Protein AF-0000000084919356 (afdb_homodimer)

Organism: Cellulophaga lytica (strain ATCC 23178 / DSM 7489 / JCM 8516 / NBRC 14961 / NCIMB 1423 / VKM B-1433 / Cy l20) (NCBI:txid867900)

Nearest PDB structures (foldseek):
  3dv8-assembly1_A-2  TM=8.734E-01  e=4.479E-16  Agathobacter rectalis ATCC 33656
  2xko-assembly1_A  TM=7.888E-01  e=2.014E-15  Synechococcus elongatus PCC 7942 = FACHB-805
  2xhk-assembly1_A  TM=7.955E-01  e=7.187E-15  Synechococcus elongatus PCC 7942 = FACHB-805
  3la7-assembly1_B  TM=7.711E-01  e=1.281E-14  Nostoc sp. PCC 7120 = FACHB-418
  3la7-assembly1_A  TM=7.799E-01  e=1.372E-13  Nostoc sp. PCC 7120 = FACHB-418

Secondary structure (DSSP, 8-state):
-HHHHHHHHTTTS-HHHHHHHHHH-EEEEE-TT-EEE-TTPBP-EEEEEEESEEEEEEE-TTS-EEEEEEEETT-B-GGGGGGGGS--B-SSEEEESS-EEEEEEEHHHHHHHHHH-HHHHHHHHHHHHHHHHHHHHHHHHHHHS-HHHHHHHHHHHHHHHHT-SEE---HHHHHHHTT--HHHHHHHHHHHHHTTSEEE-SS-EEES---/-HHHHHHHHTTTS-HHHHHHHHHH-EEEEE-TT-EEE-TTPBP-EEEEEEESEEEEEEE-TTS-EEEEEEEETT-B-GGGGGGGGS--B--SEEEESS-EEEEEEEHHHHHHHHHH-HHHHHHHHHHHHHHHHHHHHHHHHHHHS-HHHHHHHHHHHHHHHHT-SEE---HHHHHHHTT--HHHHHHHHHHHHHTTSEEE-SS-EEES---

Structure (mmCIF, N/CA/C/O backbone):
data_AF-0000000084919356-model_v1
#
loop_
_entity.id
_entity.type
_entity.pdbx_description
1 polymer 'Putative transcriptional regulator, Crp/Fnr family'
#
loop_
_atom_site.group_PDB
_atom_site.id
_atom_site.type_symbol
_atom_site.label_atom_id
_atom_site.label_alt_id
_atom_site.label_comp_id
_atom_site.label_asym_id
_atom_site.label_entity_id
_atom_site.label_seq_id
_atom_site.pdbx_PDB_ins_code
_atom_site.Cartn_x
_atom_site.Cartn_y
_atom_site.Cartn_z
_atom_site.occupancy
_atom_site.B_iso_or_equiv
_atom_site.auth_seq_id
_atom_site.auth_comp_id
_atom_site.auth_asym_id
_atom_site.auth_atom_id
_atom_site.pdbx_PDB_model_num
ATOM 1 N N . MET A 1 1 ? -16.25 20.859 19.578 1 82.06 1 MET A N 1
ATOM 2 C CA . MET A 1 1 ? -16.25 19.609 18.828 1 82.06 1 MET A CA 1
ATOM 3 C C . MET A 1 1 ? -17.344 19.625 17.766 1 82.06 1 MET A C 1
ATOM 5 O O . MET A 1 1 ? -17.078 19.312 16.594 1 82.06 1 MET A O 1
ATOM 9 N N . ILE A 1 2 ? -18.516 20.188 18.094 1 84.38 2 ILE A N 1
ATOM 10 C CA . ILE A 1 2 ? -19.656 20.109 17.188 1 84.38 2 ILE A CA 1
ATOM 11 C C . ILE A 1 2 ? -19.375 20.938 15.938 1 84.38 2 ILE A C 1
ATOM 13 O O . ILE A 1 2 ? -19.578 20.469 14.812 1 84.38 2 ILE A O 1
ATOM 17 N N . GLU A 1 3 ? -18.922 22.094 16.125 1 87.5 3 GLU A N 1
ATOM 18 C CA . GLU A 1 3 ? -18.641 22.969 14.992 1 87.5 3 GLU A CA 1
ATOM 19 C C . GLU A 1 3 ? -17.516 22.391 14.133 1 87.5 3 GLU A C 1
ATOM 21 O O . GLU A 1 3 ? -17.578 22.438 12.906 1 87.5 3 GLU A O 1
ATOM 26 N N . GLU A 1 4 ? -16.531 21.859 14.75 1 88.88 4 GLU A N 1
ATOM 27 C CA . GLU A 1 4 ? -15.406 21.25 14.055 1 88.88 4 GLU A CA 1
ATOM 28 C C . GLU A 1 4 ? -15.844 20.031 13.242 1 88.88 4 GLU A C 1
ATOM 30 O O . GLU A 1 4 ? -15.43 19.859 12.094 1 88.88 4 GLU A O 1
ATOM 35 N N . LEU A 1 5 ? -16.656 19.25 13.859 1 91.62 5 LEU A N 1
ATOM 36 C CA . LEU A 1 5 ? -17.172 18.062 13.188 1 91.62 5 LEU A CA 1
ATOM 37 C C . LEU A 1 5 ? -18.016 18.453 11.977 1 91.62 5 LEU A C 1
ATOM 39 O O . LEU A 1 5 ? -17.828 17.906 10.883 1 91.62 5 LEU A O 1
ATOM 43 N N . LYS A 1 6 ? -18.844 19.406 12.164 1 91 6 LYS A N 1
ATOM 44 C CA . LYS A 1 6 ? -19.734 19.844 11.086 1 91 6 LYS A CA 1
ATOM 45 C C . LYS A 1 6 ? -18.938 20.484 9.945 1 91 6 LYS A C 1
ATOM 47 O O . LYS A 1 6 ? -19.219 20.234 8.773 1 91 6 LYS A O 1
ATOM 52 N N . ASN A 1 7 ? -17.984 21.266 10.289 1 90 7 ASN A N 1
ATOM 53 C CA . ASN A 1 7 ? -17.188 21.953 9.289 1 90 7 ASN A CA 1
ATOM 54 C C . ASN A 1 7 ? -16.344 20.984 8.477 1 90 7 ASN A C 1
ATOM 56 O O . ASN A 1 7 ? -16.125 21.188 7.277 1 90 7 ASN A O 1
ATOM 60 N N . SER A 1 8 ? -15.906 19.969 9.094 1 90.94 8 SER A N 1
ATOM 61 C CA . SER A 1 8 ? -14.953 19.062 8.445 1 90.94 8 SER A CA 1
ATOM 62 C C . SER A 1 8 ? -15.648 17.859 7.828 1 90.94 8 SER A C 1
ATOM 64 O O . SER A 1 8 ? -15.195 17.328 6.816 1 90.94 8 SER A O 1
ATOM 66 N N . TYR A 1 9 ? -16.844 17.422 8.414 1 94.06 9 TYR A N 1
ATOM 67 C CA . TYR A 1 9 ? -17.438 16.156 7.988 1 94.06 9 TYR A CA 1
ATOM 68 C C . TYR A 1 9 ? -18.938 16.312 7.742 1 94.06 9 TYR A C 1
ATOM 70 O O . TYR A 1 9 ? -19.609 15.352 7.387 1 94.06 9 TYR A O 1
ATOM 78 N N . GLY A 1 10 ? -19.422 17.469 7.918 1 92.69 10 GLY A N 1
ATOM 79 C CA . GLY A 1 10 ? -20.844 17.719 7.824 1 92.69 10 GLY A CA 1
ATOM 80 C C . GLY A 1 10 ? -21.422 17.422 6.453 1 92.69 10 GLY A C 1
ATOM 81 O O . GLY A 1 10 ? -22.562 17 6.332 1 92.69 10 GLY A O 1
ATOM 82 N N . THR A 1 11 ? -20.656 17.594 5.395 1 92.31 11 THR A N 1
ATOM 83 C CA . THR A 1 11 ? -21.141 17.344 4.039 1 92.31 11 THR A CA 1
ATOM 84 C C . THR A 1 11 ? -20.938 15.883 3.658 1 92.31 11 THR A C 1
ATOM 86 O O . THR A 1 11 ? -21.484 15.422 2.654 1 92.31 11 THR A O 1
ATOM 89 N N . LEU A 1 12 ? -20.297 15.211 4.477 1 92.69 12 LEU A N 1
ATOM 90 C CA . LEU A 1 12 ? -19.938 13.836 4.148 1 92.69 12 LEU A CA 1
ATOM 91 C C . LEU A 1 12 ? -20.906 12.859 4.812 1 92.69 12 LEU A C 1
ATOM 93 O O . LEU A 1 12 ? -21.266 11.836 4.227 1 92.69 12 LEU A O 1
ATOM 97 N N . PHE A 1 13 ? -21.359 13.227 6.047 1 95.75 13 PHE A N 1
ATOM 98 C CA . PHE A 1 13 ? -22.094 12.258 6.848 1 95.75 13 PHE A CA 1
ATOM 99 C C . PHE A 1 13 ? -23.547 12.68 7.016 1 95.75 13 PHE A C 1
ATOM 101 O O . PHE A 1 13 ? -23.844 13.875 7.008 1 95.75 13 PHE A O 1
ATOM 108 N N . GLU A 1 14 ? -24.359 11.68 7.227 1 96.19 14 GLU A N 1
ATOM 109 C CA . GLU A 1 14 ? -25.75 11.93 7.598 1 96.19 14 GLU A CA 1
ATOM 110 C C . GLU A 1 14 ? -25.844 12.633 8.953 1 96.19 14 GLU A C 1
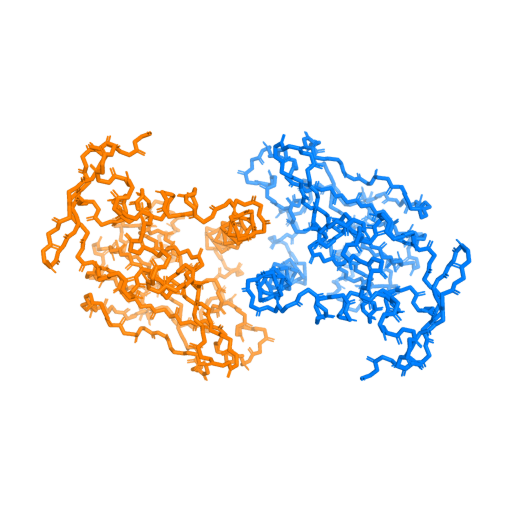ATOM 112 O O . GLU A 1 14 ? -25.031 12.391 9.836 1 96.19 14 GLU A O 1
ATOM 117 N N . ASP A 1 15 ? -27.016 13.359 9.078 1 95.81 15 ASP A N 1
ATOM 118 C CA . ASP A 1 15 ? -27.219 14.109 10.32 1 95.81 15 ASP A CA 1
ATOM 119 C C . ASP A 1 15 ? -27.25 13.172 11.523 1 95.81 15 ASP A C 1
ATOM 121 O O . ASP A 1 15 ? -26.688 13.484 12.578 1 95.81 15 ASP A O 1
ATOM 125 N N . GLN A 1 16 ? -27.844 12.109 11.336 1 97.38 16 GLN A N 1
ATOM 126 C CA . GLN A 1 16 ? -27.969 11.164 12.438 1 97.38 16 GLN A CA 1
ATOM 127 C C . GLN A 1 16 ? -26.594 10.617 12.828 1 97.38 16 GLN A C 1
ATOM 129 O O . GLN A 1 16 ? -26.328 10.414 14.016 1 97.38 16 GLN A O 1
ATOM 134 N N . LEU A 1 17 ? -25.766 10.359 11.852 1 97.19 17 LEU A N 1
ATOM 135 C CA . LEU A 1 17 ? -24.406 9.891 12.125 1 97.19 17 LEU A CA 1
ATOM 136 C C . LEU A 1 17 ? -23.609 10.953 12.867 1 97.19 17 LEU A C 1
ATOM 138 O O . LEU A 1 17 ? -22.906 10.648 13.844 1 97.19 17 LEU A O 1
ATOM 142 N N . LEU A 1 18 ? -23.75 12.203 12.398 1 96.75 18 LEU A N 1
ATOM 143 C CA . LEU A 1 18 ? -23.047 13.297 13.078 1 96.75 18 LEU A CA 1
ATOM 144 C C . LEU A 1 18 ? -23.453 13.367 14.547 1 96.75 18 LEU A C 1
ATOM 146 O O . LEU A 1 18 ? -22.609 13.57 15.414 1 96.75 18 LEU A O 1
ATOM 150 N N . GLN A 1 19 ? -24.703 13.188 14.805 1 96.44 19 GLN A N 1
ATOM 151 C CA . GLN A 1 19 ? -25.203 13.211 16.172 1 96.44 19 GLN A CA 1
ATOM 152 C C . GLN A 1 19 ? -24.625 12.055 16.984 1 96.44 19 GLN A C 1
ATOM 154 O O . GLN A 1 19 ? -24.25 12.234 18.141 1 96.44 19 GLN A O 1
ATOM 159 N N . GLU A 1 20 ? -24.547 10.891 16.422 1 96.88 20 GLU A N 1
ATOM 160 C CA . GLU A 1 20 ? -24 9.742 17.125 1 96.88 20 GLU A CA 1
ATOM 161 C C . GLU A 1 20 ? -22.516 9.945 17.438 1 96.88 20 GLU A C 1
ATOM 163 O O . GLU A 1 20 ? -22.031 9.578 18.516 1 96.88 20 GLU A O 1
ATOM 168 N N . ILE A 1 21 ? -21.828 10.492 16.438 1 96.31 21 ILE A N 1
ATOM 169 C CA . ILE A 1 21 ? -20.406 10.766 16.641 1 96.31 21 ILE A CA 1
ATOM 170 C C . ILE A 1 21 ? -20.234 11.719 17.828 1 96.31 21 ILE A C 1
ATOM 172 O O . ILE A 1 21 ? -19.406 11.484 18.703 1 96.31 21 ILE A O 1
ATOM 176 N N . LEU A 1 22 ? -21.031 12.719 17.891 1 95.19 22 LEU A N 1
ATOM 177 C CA . LEU A 1 22 ? -20.953 13.703 18.953 1 95.19 22 LEU A CA 1
ATOM 178 C C . LEU A 1 22 ? -21.203 13.047 20.312 1 95.19 22 LEU A C 1
ATOM 180 O O . LEU A 1 22 ? -20.641 13.469 21.328 1 95.19 22 LEU A O 1
ATOM 184 N N . GLU A 1 23 ? -21.969 12.062 20.312 1 96.12 23 GLU A N 1
ATOM 185 C CA . GLU A 1 23 ? -22.375 11.406 21.547 1 96.12 23 GLU A CA 1
ATOM 186 C C . GLU A 1 23 ? -21.25 10.508 22.078 1 96.12 23 GLU A C 1
ATOM 188 O O . GLU A 1 23 ? -21.125 10.336 23.297 1 96.12 23 GLU A O 1
ATOM 193 N N . VAL A 1 24 ? -20.438 9.945 21.234 1 95.94 24 VAL A N 1
ATOM 194 C CA . VAL A 1 24 ? -19.578 8.859 21.703 1 95.94 24 VAL A CA 1
ATOM 195 C C . VAL A 1 24 ? -18.109 9.242 21.531 1 95.94 24 VAL A C 1
ATOM 197 O O . VAL A 1 24 ? -17.234 8.641 22.141 1 95.94 24 VAL A O 1
ATOM 200 N N . ALA A 1 25 ? -17.844 10.148 20.594 1 95.25 25 ALA A N 1
ATOM 201 C CA . ALA A 1 25 ? -16.453 10.461 20.25 1 95.25 25 ALA A CA 1
ATOM 202 C C . ALA A 1 25 ? -15.859 11.438 21.266 1 95.25 25 ALA A C 1
ATOM 204 O O . ALA A 1 25 ? -16.594 12.078 22.016 1 95.25 25 ALA A O 1
ATOM 205 N N . THR A 1 26 ? -14.57 11.469 21.328 1 95.12 26 THR A N 1
ATOM 206 C CA . THR A 1 26 ? -13.844 12.438 22.141 1 95.12 26 THR A CA 1
ATOM 207 C C . THR A 1 26 ? -13 13.359 21.266 1 95.12 26 THR A C 1
ATOM 209 O O . THR A 1 26 ? -12.539 12.953 20.203 1 95.12 26 THR A O 1
ATOM 212 N N . TYR A 1 27 ? -12.875 14.57 21.719 1 95.5 27 TYR A N 1
ATOM 213 C CA . TYR A 1 27 ? -12.07 15.562 21.031 1 95.5 27 TYR A CA 1
ATOM 214 C C . TYR A 1 27 ? -10.656 15.609 21.578 1 95.5 27 TYR A C 1
ATOM 216 O O . TYR A 1 27 ? -10.461 15.531 22.797 1 95.5 27 TYR A O 1
ATOM 224 N N . LYS A 1 28 ? -9.648 15.656 20.688 1 95.81 28 LYS A N 1
ATOM 225 C CA . LYS A 1 28 ? -8.242 15.656 21.094 1 95.81 28 LYS A CA 1
ATOM 226 C C . LYS A 1 28 ? -7.445 16.703 20.328 1 95.81 28 LYS A C 1
ATOM 228 O O . LYS A 1 28 ? -7.586 16.812 19.094 1 95.81 28 LYS A O 1
ATOM 233 N N . GLU A 1 29 ? -6.691 17.531 21.016 1 97.5 29 GLU A N 1
ATOM 234 C CA . GLU A 1 29 ? -5.711 18.453 20.438 1 97.5 29 GLU A CA 1
ATOM 235 C C . GLU A 1 29 ? -4.289 18.031 20.781 1 97.5 29 GLU A C 1
ATOM 237 O O . GLU A 1 29 ? -3.98 17.781 21.953 1 97.5 29 GLU A O 1
ATOM 242 N N . VAL A 1 30 ? -3.488 17.906 19.781 1 97.75 30 VAL A N 1
ATOM 243 C CA . VAL A 1 30 ? -2.115 17.484 20.031 1 97.75 30 VAL A CA 1
ATOM 244 C C . VAL A 1 30 ? -1.143 18.453 19.375 1 97.75 30 VAL A C 1
ATOM 246 O O . VAL A 1 30 ? -1.412 18.969 18.281 1 97.75 30 VAL A O 1
ATOM 249 N N . PRO A 1 31 ? -0.017 18.734 20 1 98.25 31 PRO A N 1
ATOM 250 C CA . PRO A 1 31 ? 0.983 19.625 19.406 1 98.25 31 PRO A CA 1
ATOM 251 C C . PRO A 1 31 ? 1.863 18.922 18.375 1 98.25 31 PRO A C 1
ATOM 253 O O . PRO A 1 31 ? 1.942 17.688 18.359 1 98.25 31 PRO A O 1
ATOM 256 N N . GLU A 1 32 ? 2.486 19.734 17.547 1 97.25 32 GLU A N 1
ATOM 257 C CA . GLU A 1 32 ? 3.512 19.234 16.641 1 97.25 32 GLU A CA 1
ATOM 258 C C . GLU A 1 32 ? 4.508 18.344 17.375 1 97.25 32 GLU A C 1
ATOM 260 O O . GLU A 1 32 ? 4.941 18.656 18.484 1 97.25 32 GLU A O 1
ATOM 265 N N . GLY A 1 33 ? 4.754 17.188 16.75 1 96.69 33 GLY A N 1
ATOM 266 C CA . GLY A 1 33 ? 5.742 16.281 17.312 1 96.69 33 GLY A CA 1
ATOM 267 C C . GLY A 1 33 ? 5.141 15.227 18.234 1 96.69 33 GLY A C 1
ATOM 268 O O . GLY A 1 33 ? 5.812 14.266 18.609 1 96.69 33 GLY A O 1
ATOM 269 N N . PHE A 1 34 ? 3.924 15.406 18.609 1 97.56 34 PHE A N 1
ATOM 270 C CA . PHE A 1 34 ? 3.26 14.469 19.5 1 97.56 34 PHE A CA 1
ATOM 271 C C . PHE A 1 34 ? 3.107 13.109 18.844 1 97.56 34 PHE A C 1
ATOM 273 O O . PHE A 1 34 ? 2.65 13.016 17.703 1 97.56 34 PHE A O 1
ATOM 280 N N . LYS A 1 35 ? 3.449 12.031 19.562 1 96.56 35 LYS A N 1
ATOM 281 C CA . LYS A 1 35 ? 3.295 10.664 19.062 1 96.56 35 LYS A CA 1
ATOM 282 C C . LYS A 1 35 ? 1.892 10.133 19.344 1 96.56 35 LYS A C 1
ATOM 284 O O . LYS A 1 35 ? 1.559 9.805 20.484 1 96.56 35 LYS A O 1
ATOM 289 N N . LEU A 1 36 ? 1.103 10.078 18.328 1 94.25 36 LEU A N 1
ATOM 290 C CA . LEU A 1 36 ? -0.276 9.617 18.453 1 94.25 36 LEU A CA 1
ATOM 291 C C . LEU A 1 36 ? -0.332 8.102 18.609 1 94.25 36 LEU A C 1
ATOM 293 O O . LEU A 1 36 ? -1.15 7.582 19.375 1 94.25 36 LEU A O 1
ATOM 297 N N . ILE A 1 37 ? 0.419 7.445 17.844 1 92.12 37 ILE A N 1
ATOM 298 C CA . ILE A 1 37 ? 0.48 5.988 17.844 1 92.12 37 ILE A CA 1
ATOM 299 C C . ILE A 1 37 ? 1.933 5.531 17.734 1 92.12 37 ILE A C 1
ATOM 301 O O . ILE A 1 37 ? 2.699 6.062 16.938 1 92.12 37 ILE A O 1
ATOM 305 N N . GLU A 1 38 ? 2.285 4.621 18.609 1 91.69 38 GLU A N 1
ATOM 306 C CA . GLU A 1 38 ? 3.592 3.979 18.516 1 91.69 38 GLU A CA 1
ATOM 307 C C . GLU A 1 38 ? 3.465 2.551 17.984 1 91.69 38 GLU A C 1
ATOM 309 O O . GLU A 1 38 ? 2.416 1.921 18.125 1 91.69 38 GLU A O 1
ATOM 314 N N . ILE A 1 39 ? 4.496 2.15 17.344 1 88.88 39 ILE A N 1
ATOM 315 C CA . ILE A 1 39 ? 4.531 0.767 16.875 1 88.88 39 ILE A CA 1
ATOM 316 C C . ILE A 1 39 ? 4.355 -0.177 18.062 1 88.88 39 ILE A C 1
ATOM 318 O O . ILE A 1 39 ? 4.992 -0.002 19.109 1 88.88 39 ILE A O 1
ATOM 322 N N . GLY A 1 40 ? 3.455 -1.123 17.938 1 86.31 40 GLY A N 1
ATOM 323 C CA . GLY A 1 40 ? 3.186 -2.066 19 1 86.31 40 GLY A CA 1
ATOM 324 C C . GLY A 1 40 ? 1.982 -1.684 19.844 1 86.31 40 GLY A C 1
ATOM 325 O O . GLY A 1 40 ? 1.469 -2.5 20.609 1 86.31 40 GLY A O 1
ATOM 326 N N . ASP A 1 41 ? 1.51 -0.46 19.719 1 86.12 41 ASP A N 1
ATOM 327 C CA . ASP A 1 41 ? 0.343 -0.007 20.469 1 86.12 41 ASP A CA 1
ATOM 328 C C . ASP A 1 41 ? -0.926 -0.706 19.984 1 86.12 41 ASP A C 1
ATOM 330 O O . ASP A 1 41 ? -1.034 -1.062 18.812 1 86.12 41 ASP A O 1
ATOM 334 N N . TYR A 1 42 ? -1.784 -0.871 20.891 1 82.94 42 TYR A N 1
ATOM 335 C CA . TYR A 1 42 ? -3.145 -1.241 20.516 1 82.94 42 TYR A CA 1
ATOM 336 C C . TYR A 1 42 ? -3.98 -0.006 20.203 1 82.94 42 TYR A C 1
ATOM 338 O O . TYR A 1 42 ? -3.92 0.991 20.938 1 82.94 42 TYR A O 1
ATOM 346 N N . VAL A 1 43 ? -4.676 -0.063 19.109 1 80 43 VAL A N 1
ATOM 347 C CA . VAL A 1 43 ? -5.484 1.072 18.672 1 80 43 VAL A CA 1
ATOM 348 C C . VAL A 1 43 ? -6.93 0.881 19.141 1 80 43 VAL A C 1
ATOM 350 O O . VAL A 1 43 ? -7.559 -0.131 18.828 1 80 43 VAL A O 1
ATOM 353 N N . LYS A 1 44 ? -7.453 1.785 19.875 1 82 44 LYS A N 1
ATOM 354 C CA . LYS A 1 44 ? -8.789 1.647 20.438 1 82 44 LYS A CA 1
ATOM 355 C C . LYS A 1 44 ? -9.758 2.645 19.828 1 82 44 LYS A C 1
ATOM 357 O O . LYS A 1 44 ? -10.969 2.574 20.062 1 82 44 LYS A O 1
ATOM 362 N N . SER A 1 45 ? -9.219 3.568 19.109 1 87.75 45 SER A N 1
ATOM 363 C CA . SER A 1 45 ? -10.055 4.586 18.484 1 87.75 45 SER A CA 1
ATOM 364 C C . SER A 1 45 ? -9.555 4.945 17.094 1 87.75 45 SER A C 1
ATOM 366 O O . SER A 1 45 ? -8.367 4.781 16.797 1 87.75 45 SER A O 1
ATOM 368 N N . MET A 1 46 ? -10.484 5.352 16.281 1 89.88 46 MET A N 1
ATOM 369 C CA . MET A 1 46 ? -10.188 5.855 14.938 1 89.88 46 MET A CA 1
ATOM 370 C C . MET A 1 46 ? -10.211 7.379 14.914 1 89.88 46 MET A C 1
ATOM 372 O O . MET A 1 46 ? -11.25 7.992 15.18 1 89.88 46 MET A O 1
ATOM 376 N N . PRO A 1 47 ? -9.148 7.938 14.562 1 93.12 47 PRO A N 1
ATOM 377 C CA . PRO A 1 47 ? -9.102 9.398 14.555 1 93.12 47 PRO A CA 1
ATOM 378 C C . PRO A 1 47 ? -9.672 10 13.266 1 93.12 47 PRO A C 1
ATOM 380 O O . PRO A 1 47 ? -9.305 9.562 12.172 1 93.12 47 PRO A O 1
ATOM 383 N N . LEU A 1 48 ? -10.57 10.898 13.406 1 94.88 48 LEU A N 1
ATOM 384 C CA . LEU A 1 48 ? -10.984 11.781 12.312 1 94.88 48 LEU A CA 1
ATOM 385 C C . LEU A 1 48 ? -10.25 13.117 12.383 1 94.88 48 LEU A C 1
ATOM 387 O O . LEU A 1 48 ? -10.445 13.891 13.328 1 94.88 48 LEU A O 1
ATOM 391 N N . LEU A 1 49 ? -9.453 13.344 11.398 1 96.56 49 LEU A N 1
ATOM 392 C CA . LEU A 1 49 ? -8.633 14.547 11.438 1 96.56 49 LEU A CA 1
ATOM 393 C C . LEU A 1 49 ? -9.469 15.781 11.094 1 96.56 49 LEU A C 1
ATOM 395 O O . LEU A 1 49 ? -10.117 15.82 10.055 1 96.56 49 LEU A O 1
ATOM 399 N N . VAL A 1 50 ? -9.391 16.719 11.969 1 95.88 50 VAL A N 1
ATOM 400 C CA . VAL A 1 50 ? -10.141 17.953 11.82 1 95.88 50 VAL A CA 1
ATOM 401 C C . VAL A 1 50 ? -9.234 19.047 11.25 1 95.88 50 VAL A C 1
ATOM 403 O O . VAL A 1 50 ? -9.664 19.844 10.414 1 95.88 50 VAL A O 1
ATOM 406 N N . SER A 1 51 ? -8.094 19.078 11.742 1 96.19 51 SER A N 1
ATOM 407 C CA . SER A 1 51 ? -7.082 20.016 11.242 1 96.19 51 SER A CA 1
ATOM 408 C C . SER A 1 51 ? -5.676 19.5 11.516 1 96.19 51 SER A C 1
ATOM 410 O O . SER A 1 51 ? -5.477 18.641 12.383 1 96.19 51 SER A O 1
ATOM 412 N N . GLY A 1 52 ? -4.738 20.078 10.672 1 96.75 52 GLY A N 1
ATOM 413 C CA . GLY A 1 52 ? -3.344 19.688 10.828 1 96.75 52 GLY A CA 1
ATOM 414 C C . GLY A 1 52 ? -2.939 18.547 9.922 1 96.75 52 GLY A C 1
ATOM 415 O O . GLY A 1 52 ? -3.629 18.234 8.945 1 96.75 52 GLY A O 1
ATOM 416 N N . ALA A 1 53 ? -1.741 18.031 10.219 1 97.44 53 ALA A N 1
ATOM 417 C CA . ALA A 1 53 ? -1.188 16.922 9.438 1 97.44 53 ALA A CA 1
ATOM 418 C C . ALA A 1 53 ? -0.493 15.906 10.336 1 97.44 53 ALA A C 1
ATOM 420 O O . ALA A 1 53 ? 0.122 16.281 11.344 1 97.44 53 ALA A O 1
ATOM 421 N N . ILE A 1 54 ? -0.71 14.703 10.023 1 97.31 54 ILE A N 1
ATOM 422 C CA . ILE A 1 54 ? -0.083 13.594 10.742 1 97.31 54 ILE A CA 1
ATOM 423 C C . ILE A 1 54 ? 0.861 12.844 9.812 1 97.31 54 ILE A C 1
ATOM 425 O O . ILE A 1 54 ? 0.493 12.508 8.68 1 97.31 54 ILE A O 1
ATOM 429 N N . LYS A 1 55 ? 2.062 12.664 10.242 1 96.62 55 LYS A N 1
ATOM 430 C CA . LYS A 1 55 ? 3.006 11.875 9.453 1 96.62 55 LYS A CA 1
ATOM 431 C C . LYS A 1 55 ? 2.979 10.406 9.875 1 96.62 55 LYS A C 1
ATOM 433 O O . LYS A 1 55 ? 2.947 10.094 11.062 1 96.62 55 LYS A O 1
ATOM 438 N N . ILE A 1 56 ? 2.957 9.531 8.93 1 96.69 56 ILE A N 1
ATOM 439 C CA . ILE A 1 56 ? 2.926 8.086 9.148 1 96.69 56 ILE A CA 1
ATOM 440 C C . ILE A 1 56 ? 4.281 7.48 8.789 1 96.69 56 ILE A C 1
ATOM 442 O O . ILE A 1 56 ? 4.77 7.652 7.672 1 96.69 56 ILE A O 1
ATOM 446 N N . LEU A 1 57 ? 4.84 6.75 9.742 1 96.94 57 LEU A N 1
ATOM 447 C CA . LEU A 1 57 ? 6.184 6.203 9.578 1 96.94 57 LEU A CA 1
ATOM 448 C C . LEU A 1 57 ? 6.176 4.688 9.734 1 96.94 57 LEU A C 1
ATOM 450 O O . LEU A 1 57 ? 5.34 4.137 10.461 1 96.94 57 LEU A O 1
ATOM 454 N N . ARG A 1 58 ? 7.023 4.113 9.023 1 95 58 ARG A N 1
ATOM 455 C CA . ARG A 1 58 ? 7.344 2.697 9.172 1 95 58 ARG A CA 1
ATOM 456 C C . ARG A 1 58 ? 8.742 2.512 9.75 1 95 58 ARG A C 1
ATOM 458 O O . ARG A 1 58 ? 9.641 3.318 9.492 1 95 58 ARG A O 1
ATOM 465 N N . GLU A 1 59 ? 8.914 1.493 10.555 1 94.62 59 GLU A N 1
ATOM 466 C CA . GLU A 1 59 ? 10.211 1.206 11.148 1 94.62 59 GLU A CA 1
ATOM 467 C C . GLU A 1 59 ? 10.602 -0.256 10.945 1 94.62 59 GLU A C 1
ATOM 469 O O . GLU A 1 59 ? 9.766 -1.151 11.109 1 94.62 59 GLU A O 1
ATOM 474 N N . ASP A 1 60 ? 11.844 -0.449 10.617 1 91.62 60 ASP A N 1
ATOM 475 C CA . ASP A 1 60 ? 12.289 -1.833 10.469 1 91.62 60 ASP A CA 1
ATOM 476 C C . ASP A 1 60 ? 12.852 -2.371 11.781 1 91.62 60 ASP A C 1
ATOM 478 O O . ASP A 1 60 ? 12.781 -1.702 12.812 1 91.62 60 ASP A O 1
ATOM 482 N N . THR A 1 61 ? 13.383 -3.586 11.773 1 88.38 61 THR A N 1
ATOM 483 C CA . THR A 1 61 ? 13.844 -4.273 12.977 1 88.38 61 THR A CA 1
ATOM 484 C C . THR A 1 61 ? 15.125 -3.635 13.508 1 88.38 61 THR A C 1
ATOM 486 O O . THR A 1 61 ? 15.5 -3.846 14.664 1 88.38 61 THR A O 1
ATOM 489 N N . GLU A 1 62 ? 15.781 -2.887 12.719 1 91.44 62 GLU A N 1
ATOM 490 C CA . GLU A 1 62 ? 17.047 -2.264 13.125 1 91.44 62 GLU A CA 1
A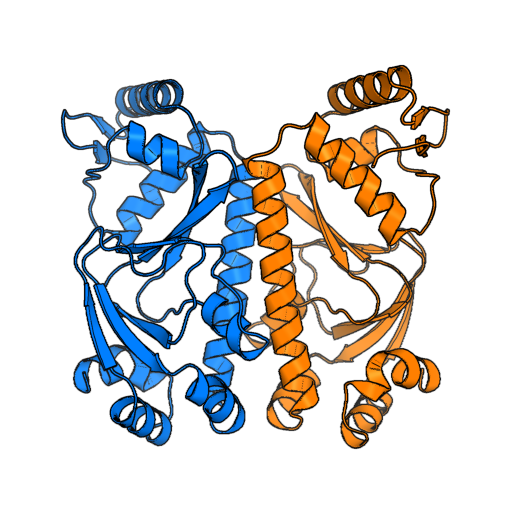TOM 491 C C . GLU A 1 62 ? 16.812 -0.829 13.594 1 91.44 62 GLU A C 1
ATOM 493 O O . GLU A 1 62 ? 17.766 -0.133 13.953 1 91.44 62 GLU A O 1
ATOM 498 N N . GLY A 1 63 ? 15.617 -0.41 13.523 1 90.5 63 GLY A N 1
ATOM 499 C CA . GLY A 1 63 ? 15.297 0.921 14.016 1 90.5 63 GLY A CA 1
ATOM 500 C C . GLY A 1 63 ? 15.281 1.972 12.922 1 90.5 63 GLY A C 1
ATOM 501 O O . GLY A 1 63 ? 15.047 3.152 13.188 1 90.5 63 GLY A O 1
ATOM 502 N N . ASP A 1 64 ? 15.547 1.554 11.664 1 93.5 64 ASP A N 1
ATOM 503 C CA . ASP A 1 64 ? 15.477 2.484 10.539 1 93.5 64 ASP A CA 1
ATOM 504 C C . ASP A 1 64 ? 14.023 2.82 10.203 1 93.5 64 ASP A C 1
ATOM 506 O O . ASP A 1 64 ? 13.164 1.942 10.203 1 93.5 64 ASP A O 1
ATOM 510 N N . GLU A 1 65 ? 13.875 4.102 9.875 1 96.19 65 GLU A N 1
ATOM 511 C CA . GLU A 1 65 ? 12.516 4.566 9.617 1 96.19 65 GLU A CA 1
ATOM 512 C C . GLU A 1 65 ? 12.328 4.988 8.164 1 96.19 65 GLU A C 1
ATOM 514 O O . GLU A 1 65 ? 13.312 5.172 7.441 1 96.19 65 GLU A O 1
ATOM 519 N N . LEU A 1 66 ? 11.125 5.102 7.77 1 98.12 66 LEU A N 1
ATOM 520 C CA . LEU A 1 66 ? 10.719 5.598 6.465 1 98.12 66 LEU A CA 1
ATOM 521 C C . LEU A 1 66 ? 9.367 6.301 6.547 1 98.12 66 LEU A C 1
ATOM 523 O O . LEU A 1 66 ? 8.414 5.758 7.113 1 98.12 66 LEU A O 1
ATOM 527 N N . LEU A 1 67 ? 9.336 7.504 6.113 1 98.25 67 LEU A N 1
ATOM 528 C CA . LEU A 1 67 ? 8.062 8.203 5.984 1 98.25 67 LEU A CA 1
ATOM 529 C C . LEU A 1 67 ? 7.223 7.594 4.867 1 98.25 67 LEU A C 1
ATOM 531 O O . LEU A 1 67 ? 7.688 7.465 3.732 1 98.25 67 LEU A O 1
ATOM 535 N N . LEU A 1 68 ? 6.039 7.238 5.156 1 97.44 68 LEU A N 1
ATOM 536 C CA . LEU A 1 68 ? 5.164 6.629 4.16 1 97.44 68 LEU A CA 1
ATOM 537 C C . LEU A 1 68 ? 4.285 7.684 3.49 1 97.44 68 LEU A C 1
ATOM 539 O O . LEU A 1 68 ? 4.285 7.812 2.264 1 97.44 68 LEU A O 1
ATOM 543 N N . TYR A 1 69 ? 3.572 8.438 4.297 1 96.75 69 TYR A N 1
ATOM 544 C CA . TYR A 1 69 ? 2.645 9.453 3.809 1 96.75 69 TYR A CA 1
ATOM 545 C C . TYR A 1 69 ? 2.156 10.344 4.945 1 96.75 69 TYR A C 1
ATOM 547 O O . TYR A 1 69 ? 2.467 10.094 6.113 1 96.75 69 TYR A O 1
ATOM 555 N N . TYR A 1 70 ? 1.428 11.359 4.555 1 97.12 70 TYR A N 1
ATOM 556 C CA . TYR A 1 70 ? 0.79 12.242 5.523 1 97.12 70 TYR A CA 1
ATOM 557 C C . TYR A 1 70 ? -0.724 12.07 5.5 1 97.12 70 TYR A C 1
ATOM 559 O O . TYR A 1 70 ? -1.309 11.789 4.449 1 97.12 70 TYR A O 1
ATOM 567 N N . LEU A 1 71 ? -1.328 12.227 6.641 1 96.69 71 LEU A N 1
ATOM 568 C CA . LEU A 1 71 ? -2.775 12.367 6.758 1 96.69 71 LEU A CA 1
ATOM 569 C C . LEU A 1 71 ? -3.156 13.82 7.016 1 96.69 71 LEU A C 1
ATOM 571 O O . LEU A 1 71 ? -2.488 14.516 7.785 1 96.69 71 LEU A O 1
ATOM 575 N N . GLU A 1 72 ? -4.203 14.172 6.355 1 96.44 72 GLU A N 1
ATOM 576 C CA . GLU A 1 72 ? -4.668 15.555 6.5 1 96.44 72 GLU A CA 1
ATOM 577 C C . GLU A 1 72 ? -6.168 15.602 6.777 1 96.44 72 GLU A C 1
ATOM 579 O O . GLU A 1 72 ? -6.805 14.562 6.965 1 96.44 72 GLU A O 1
ATOM 584 N N . LYS A 1 73 ? -6.656 16.859 6.922 1 94.94 73 LYS A N 1
ATOM 585 C CA . LYS A 1 73 ? -8.078 17.062 7.191 1 94.94 73 LYS A CA 1
ATOM 586 C C . LYS A 1 73 ? -8.945 16.203 6.27 1 94.94 73 LYS A C 1
ATOM 588 O O . LYS A 1 73 ? -8.711 16.156 5.059 1 94.94 73 LYS A O 1
ATOM 593 N N . GLY A 1 74 ? -9.891 15.57 6.879 1 92.06 74 GLY A N 1
ATOM 594 C CA . GLY A 1 74 ? -10.82 14.773 6.098 1 92.06 74 GLY A CA 1
ATOM 595 C C . GLY A 1 74 ? -10.383 13.328 5.934 1 92.06 74 GLY A C 1
ATOM 596 O O . GLY A 1 74 ? -11.094 12.523 5.332 1 92.06 74 GLY A O 1
ATOM 597 N N . GLU A 1 75 ? -9.242 13.062 6.492 1 93.5 75 GLU A N 1
ATOM 598 C CA . GLU A 1 75 ? -8.719 11.703 6.363 1 93.5 75 GLU A CA 1
ATOM 599 C C . GLU A 1 75 ? -8.672 11 7.715 1 93.5 75 GLU A C 1
ATOM 601 O O . GLU A 1 75 ? -8.922 11.617 8.75 1 93.5 75 GLU A O 1
ATOM 606 N N . THR A 1 76 ? -8.508 9.711 7.664 1 91 76 THR A N 1
ATOM 607 C CA . THR A 1 76 ? -8.383 8.898 8.867 1 91 76 THR A CA 1
ATOM 608 C C . THR A 1 76 ? -7.34 7.805 8.68 1 91 76 THR A C 1
ATOM 610 O O . THR A 1 76 ? -6.875 7.57 7.562 1 91 76 THR A O 1
ATOM 613 N N . CYS A 1 77 ? -6.984 7.277 9.875 1 83.94 77 CYS A N 1
ATOM 614 C CA . CYS A 1 77 ? -6.031 6.176 9.844 1 83.94 77 CYS A CA 1
ATOM 615 C C . CYS A 1 77 ? -6.734 4.855 9.562 1 83.94 77 CYS A C 1
ATOM 617 O O . CYS A 1 77 ? -7.438 4.324 10.43 1 83.94 77 CYS A O 1
ATOM 619 N N . THR A 1 78 ? -6.488 4.312 8.469 1 78.25 78 THR A N 1
ATOM 620 C CA . THR A 1 78 ? -7.168 3.109 8.008 1 78.25 78 THR A CA 1
ATOM 621 C C . THR A 1 78 ? -6.703 1.89 8.797 1 78.25 78 THR A C 1
ATOM 623 O O . THR A 1 78 ? -7.465 0.942 9 1 78.25 78 THR A O 1
ATOM 626 N N . MET A 1 79 ? -5.523 1.933 9.289 1 73.31 79 MET A N 1
ATOM 627 C CA . MET A 1 79 ? -4.984 0.784 10.008 1 73.31 79 MET A CA 1
ATOM 628 C C . MET A 1 79 ? -5.793 0.508 11.273 1 73.31 79 MET A C 1
ATOM 630 O O . MET A 1 79 ? -5.781 -0.611 11.789 1 73.31 79 MET A O 1
ATOM 634 N N . THR A 1 80 ? -6.406 1.495 11.672 1 65.56 80 THR A N 1
ATOM 635 C CA . THR A 1 80 ? -7.238 1.339 12.852 1 65.56 80 THR A CA 1
ATOM 636 C C . THR A 1 80 ? -8.422 0.424 12.562 1 65.56 80 THR A C 1
ATOM 638 O O . THR A 1 80 ? -9 -0.168 13.484 1 65.56 80 THR A O 1
ATOM 641 N N . MET A 1 81 ? -8.617 0.314 11.312 1 64.75 81 MET A N 1
ATOM 642 C CA . MET A 1 81 ? -9.789 -0.477 10.953 1 64.75 81 MET A CA 1
ATOM 643 C C . MET A 1 81 ? -9.469 -1.967 10.961 1 64.75 81 MET A C 1
ATOM 645 O O . MET A 1 81 ? -10.367 -2.803 11.039 1 64.75 81 MET A O 1
ATOM 649 N N . ALA A 1 82 ? -8.18 -2.262 10.891 1 60.38 82 ALA A N 1
ATOM 650 C CA . ALA A 1 82 ? -7.742 -3.656 10.93 1 60.38 82 ALA A CA 1
ATOM 651 C C . ALA A 1 82 ? -8.164 -4.32 12.242 1 60.38 82 ALA A C 1
ATOM 653 O O . ALA A 1 82 ? -8.367 -5.535 12.289 1 60.38 82 ALA A O 1
ATOM 654 N N . CYS A 1 83 ? -8.219 -3.568 13.242 1 54.38 83 CYS A N 1
ATOM 655 C CA . CYS A 1 83 ? -8.492 -4.109 14.57 1 54.38 83 CYS A CA 1
ATOM 656 C C . CYS A 1 83 ? -9.875 -4.75 14.617 1 54.38 83 CYS A C 1
ATOM 658 O O . CYS A 1 83 ? -10.117 -5.66 15.414 1 54.38 83 CYS A O 1
ATOM 660 N N . CYS A 1 84 ? -10.812 -4.117 13.875 1 56.44 84 CYS A N 1
ATOM 661 C CA . CYS A 1 84 ? -12.141 -4.727 13.898 1 56.44 84 CYS A CA 1
ATOM 662 C C . CYS A 1 84 ? -12.078 -6.176 13.422 1 56.44 84 CYS A C 1
ATOM 664 O O . CYS A 1 84 ? -13 -6.953 13.68 1 56.44 84 CYS A O 1
ATOM 666 N N . MET A 1 85 ? -11.016 -6.504 12.812 1 54.22 85 MET A N 1
ATOM 667 C CA . MET A 1 85 ? -10.891 -7.855 12.281 1 54.22 85 MET A CA 1
ATOM 668 C C . MET A 1 85 ? -9.969 -8.703 13.148 1 54.22 85 MET A C 1
ATOM 670 O O . MET A 1 85 ? -9.68 -9.852 12.82 1 54.22 85 MET A O 1
ATOM 674 N N . GLY A 1 86 ? -9.555 -8.141 14.352 1 54.5 86 GLY A N 1
ATOM 675 C CA . GLY A 1 86 ? -8.695 -8.766 15.336 1 54.5 86 GLY A CA 1
ATOM 676 C C . GLY A 1 86 ? -7.672 -7.816 15.93 1 54.5 86 GLY A C 1
ATOM 677 O O . GLY A 1 86 ? -7.367 -6.777 15.344 1 54.5 86 GLY A O 1
ATOM 678 N N . GLN A 1 87 ? -7.77 -7.887 17.266 1 57.94 87 GLN A N 1
ATOM 679 C CA . GLN A 1 87 ? -6.863 -7.066 18.062 1 57.94 87 GLN A CA 1
ATOM 680 C C . GLN A 1 87 ? -5.449 -7.094 17.484 1 57.94 87 GLN A C 1
ATOM 682 O O . GLN A 1 87 ? -4.703 -8.047 17.703 1 57.94 87 GLN A O 1
ATOM 687 N N . LYS A 1 88 ? -5.137 -6.035 16.516 1 70.94 88 LYS A N 1
ATOM 688 C CA . LYS A 1 88 ? -3.777 -6.07 15.977 1 70.94 88 LYS A CA 1
ATOM 689 C C . LYS A 1 88 ? -2.965 -4.871 16.469 1 70.94 88 LYS A C 1
ATOM 691 O O . LYS A 1 88 ? -3.52 -3.801 16.719 1 70.94 88 LYS A O 1
ATOM 696 N N . LYS A 1 89 ? -1.76 -5.16 16.906 1 82.62 89 LYS A N 1
ATOM 697 C CA . LYS A 1 89 ? -0.779 -4.129 17.234 1 82.62 89 LYS A CA 1
ATOM 698 C C . LYS A 1 89 ? -0.43 -3.299 16 1 82.62 89 LYS A C 1
ATOM 700 O O . LYS A 1 89 ? -0.392 -3.82 14.891 1 82.62 89 LYS A O 1
ATOM 705 N N . SER A 1 90 ? -0.261 -2.043 16.297 1 87.25 90 SER A N 1
ATOM 706 C CA . SER A 1 90 ? 0.094 -1.146 15.203 1 87.25 90 SER A CA 1
ATOM 707 C C . SER A 1 90 ? 1.438 -1.527 14.586 1 87.25 90 SER A C 1
ATOM 709 O O . SER A 1 90 ? 2.383 -1.858 15.305 1 87.25 90 SER A O 1
ATOM 711 N N . GLU A 1 91 ? 1.54 -1.403 13.281 1 86.88 91 GLU A N 1
ATOM 712 C CA . GLU A 1 91 ? 2.787 -1.632 12.555 1 86.88 91 GLU A CA 1
ATOM 713 C C . GLU A 1 91 ? 3.361 -0.323 12.016 1 86.88 91 GLU A C 1
ATOM 715 O O . GLU A 1 91 ? 4.305 -0.333 11.227 1 86.88 91 GLU A O 1
ATOM 720 N N . ILE A 1 92 ? 2.699 0.81 12.438 1 92.19 92 ILE A N 1
ATOM 721 C CA . ILE A 1 92 ? 3.139 2.121 11.977 1 92.19 92 ILE A CA 1
ATOM 722 C C . ILE A 1 92 ? 3.244 3.08 13.156 1 92.19 92 ILE A C 1
ATOM 724 O O . ILE A 1 92 ? 2.68 2.822 14.227 1 92.19 92 ILE A O 1
ATOM 728 N N . ARG A 1 93 ? 4.055 4.023 13 1 94.62 93 ARG A N 1
ATOM 729 C CA . ARG A 1 93 ? 4.125 5.148 13.93 1 94.62 93 ARG A CA 1
ATOM 730 C C . ARG A 1 93 ? 3.439 6.379 13.344 1 94.62 93 ARG A C 1
ATOM 732 O O . ARG A 1 93 ? 3.576 6.672 12.156 1 94.62 93 ARG A O 1
ATOM 739 N N . ALA A 1 94 ? 2.605 7.012 14.125 1 95.56 94 ALA A N 1
ATOM 740 C CA . ALA A 1 94 ? 1.939 8.25 13.734 1 95.56 94 ALA A CA 1
ATOM 741 C C . ALA A 1 94 ? 2.385 9.414 14.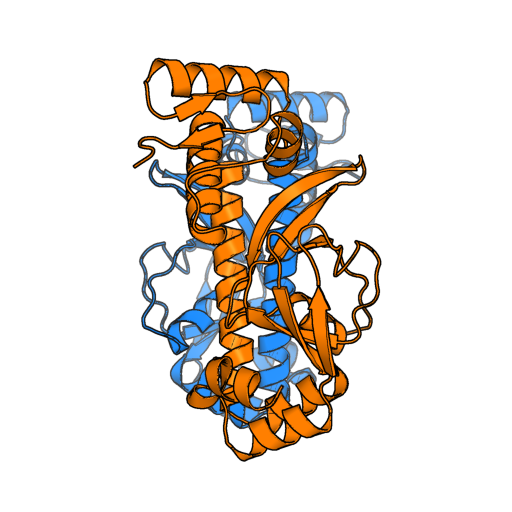609 1 95.56 94 ALA A C 1
ATOM 743 O O . ALA A 1 94 ? 2.262 9.359 15.836 1 95.56 94 ALA A O 1
ATOM 744 N N . ILE A 1 95 ? 2.91 10.469 13.977 1 97.06 95 ILE A N 1
ATOM 745 C CA . ILE A 1 95 ? 3.395 11.648 14.695 1 97.06 95 ILE A CA 1
ATOM 746 C C . ILE A 1 95 ? 2.742 12.906 14.117 1 97.06 95 ILE A C 1
ATOM 748 O O . ILE A 1 95 ? 2.619 13.047 12.898 1 97.06 95 ILE A O 1
ATOM 752 N N . ALA A 1 96 ? 2.328 13.797 15.008 1 97.88 96 ALA A N 1
ATOM 753 C CA . ALA A 1 96 ? 1.788 15.078 14.539 1 97.88 96 ALA A CA 1
ATOM 754 C C . ALA A 1 96 ? 2.857 15.891 13.828 1 97.88 96 ALA A C 1
ATOM 756 O O . ALA A 1 96 ? 3.834 16.328 14.445 1 97.88 96 ALA A O 1
ATOM 757 N N . GLU A 1 97 ? 2.678 16.109 12.531 1 97.62 97 GLU A N 1
ATOM 758 C CA . GLU A 1 97 ? 3.586 16.953 11.758 1 97.62 97 GLU A CA 1
ATOM 759 C C . GLU A 1 97 ? 3.377 18.422 12.07 1 97.62 97 GLU A C 1
ATOM 761 O O . GLU A 1 97 ? 4.328 19.219 12.039 1 97.62 97 GLU A O 1
ATOM 766 N N . THR A 1 98 ? 2.207 18.797 12.273 1 97.75 98 THR A N 1
ATOM 767 C CA . THR A 1 98 ? 1.783 20.109 12.758 1 97.75 98 THR A CA 1
ATOM 768 C C . THR A 1 98 ? 0.859 19.969 13.969 1 97.75 98 THR A C 1
ATOM 770 O O . THR A 1 98 ? 0.478 18.859 14.336 1 97.75 98 THR A O 1
ATOM 773 N N . ASP A 1 99 ? 0.589 21.109 14.594 1 98.19 99 ASP A N 1
ATOM 774 C CA . ASP A 1 99 ? -0.53 21.031 15.531 1 98.19 99 ASP A CA 1
ATOM 775 C C . ASP A 1 99 ? -1.766 20.422 14.859 1 98.19 99 ASP A C 1
ATOM 777 O O . ASP A 1 99 ? -2.061 20.734 13.703 1 98.19 99 ASP A O 1
ATOM 781 N N . ALA A 1 100 ? -2.418 19.547 15.602 1 97.5 100 ALA A N 1
ATOM 782 C CA . ALA A 1 100 ? -3.533 18.844 14.969 1 97.5 100 ALA A CA 1
ATOM 783 C C . ALA A 1 100 ? -4.715 18.719 15.922 1 97.5 100 ALA A C 1
ATOM 785 O O . ALA A 1 100 ? -4.539 18.703 17.141 1 97.5 100 ALA A O 1
ATOM 786 N N . LYS A 1 101 ? -5.859 18.766 15.406 1 97.69 101 LYS A N 1
ATOM 787 C CA . LYS A 1 101 ? -7.117 18.5 16.094 1 97.69 101 LYS A CA 1
ATOM 788 C C . LYS A 1 101 ? -7.793 17.25 15.531 1 97.69 101 LYS A C 1
ATOM 790 O O . LYS A 1 101 ? -7.902 17.094 14.312 1 97.69 101 LYS A O 1
ATOM 795 N N . LEU A 1 102 ? -8.234 16.375 16.453 1 96.62 102 LEU A N 1
ATOM 796 C CA . LEU A 1 102 ? -8.781 15.078 16.062 1 96.62 102 LEU A CA 1
ATOM 797 C C . LEU A 1 102 ? -10.078 14.781 16.797 1 96.62 102 LEU A C 1
ATOM 799 O O . LEU A 1 102 ? -10.273 15.25 17.922 1 96.62 102 LEU A O 1
ATOM 803 N N . ILE A 1 103 ? -10.938 14.125 16.156 1 95.62 103 ILE A N 1
ATOM 804 C CA . ILE A 1 103 ? -12.094 13.5 16.781 1 95.62 103 ILE A CA 1
ATOM 805 C C . ILE A 1 103 ? -11.891 11.992 16.859 1 95.62 103 ILE A C 1
ATOM 807 O O . ILE A 1 103 ? -11.805 11.32 15.828 1 95.62 103 ILE A O 1
ATOM 811 N N . MET A 1 104 ? -11.828 11.492 18.078 1 93.69 104 MET A N 1
ATOM 812 C CA . MET A 1 104 ? -11.539 10.086 18.312 1 93.69 104 MET A CA 1
ATOM 813 C C . MET A 1 104 ? -12.82 9.273 18.422 1 93.69 104 MET A C 1
ATOM 815 O O . MET A 1 104 ? -13.578 9.438 19.391 1 93.69 104 MET A O 1
ATOM 819 N N . VAL A 1 105 ? -13.008 8.391 17.484 1 93.12 105 VAL A N 1
ATOM 820 C CA . VAL A 1 105 ? -14.211 7.562 17.438 1 93.12 105 VAL A CA 1
ATOM 821 C C . VAL A 1 105 ? -13.891 6.164 17.969 1 93.12 105 VAL A C 1
ATOM 823 O O . VAL A 1 105 ? -12.945 5.52 17.5 1 93.12 105 VAL A O 1
ATOM 826 N N . PRO A 1 106 ? -14.695 5.699 18.922 1 90.44 106 PRO A N 1
ATOM 827 C CA . PRO A 1 106 ? -14.461 4.332 19.406 1 90.44 106 PRO A CA 1
ATOM 828 C C . PRO A 1 106 ? -14.609 3.289 18.297 1 90.44 106 PRO A C 1
ATOM 830 O O . PRO A 1 106 ? -15.57 3.346 17.516 1 90.44 106 PRO A O 1
ATOM 833 N N . ILE A 1 107 ? -13.727 2.326 18.266 1 85.38 107 ILE A N 1
ATOM 834 C CA . ILE A 1 107 ? -13.656 1.354 17.188 1 85.38 107 ILE A CA 1
ATOM 835 C C . ILE A 1 107 ? -14.922 0.506 17.172 1 85.38 107 ILE A C 1
ATOM 837 O O . ILE A 1 107 ? -15.375 0.078 16.094 1 85.38 107 ILE A O 1
ATOM 841 N N . GLU A 1 108 ? -15.578 0.329 18.312 1 85.25 108 GLU A N 1
ATOM 842 C CA . GLU A 1 108 ? -16.781 -0.484 18.422 1 85.25 108 GLU A CA 1
ATOM 843 C C . GLU A 1 108 ? -17.922 0.104 17.594 1 85.25 108 GLU A C 1
ATOM 845 O O . GLU A 1 108 ? -18.812 -0.622 17.141 1 85.25 108 GLU A O 1
ATOM 850 N N . LYS A 1 109 ? -17.859 1.399 17.406 1 90.38 109 LYS A N 1
ATOM 851 C CA . LYS A 1 109 ? -18.922 2.076 16.656 1 90.38 109 LYS A CA 1
ATOM 852 C C . LYS A 1 109 ? -18.703 1.957 15.156 1 90.38 109 LYS A C 1
ATOM 854 O O . LYS A 1 109 ? -19.641 2.084 14.375 1 90.38 109 LYS A O 1
ATOM 859 N N . MET A 1 110 ? -17.438 1.744 14.766 1 83.94 110 MET A N 1
ATOM 860 C CA . MET A 1 110 ? -17.109 1.685 13.344 1 83.94 110 MET A CA 1
ATOM 861 C C . MET A 1 110 ? -17.891 0.574 12.648 1 83.94 110 MET A C 1
ATOM 863 O O . MET A 1 110 ? -18.5 0.798 11.594 1 83.94 110 MET A O 1
ATOM 867 N N . GLU A 1 111 ? -17.828 -0.576 13.281 1 80.25 111 GLU A N 1
ATOM 868 C CA . GLU A 1 111 ? -18.531 -1.702 12.672 1 80.25 111 GLU A CA 1
ATOM 869 C C . GLU A 1 111 ? -20.031 -1.431 12.578 1 80.25 111 GLU A C 1
ATOM 871 O O . GLU A 1 111 ? -20.656 -1.729 11.562 1 80.25 111 GLU A O 1
ATOM 876 N N . ILE A 1 112 ? -20.594 -0.866 13.625 1 88.31 112 ILE A N 1
ATOM 877 C CA . ILE A 1 112 ? -22.016 -0.559 13.68 1 88.31 112 ILE A CA 1
ATOM 878 C C . ILE A 1 112 ? -22.359 0.462 12.594 1 88.31 112 ILE A C 1
ATOM 880 O O . ILE A 1 112 ? -23.312 0.266 11.836 1 88.31 112 ILE A O 1
ATOM 884 N N . TRP A 1 113 ? -21.578 1.496 12.484 1 92.19 113 TRP A N 1
ATOM 885 C CA . TRP A 1 113 ? -21.875 2.588 11.562 1 92.19 113 TRP A CA 1
ATOM 886 C C . TRP A 1 113 ? -21.703 2.139 10.109 1 92.19 113 TRP A C 1
ATOM 888 O O . TRP A 1 113 ? -22.406 2.615 9.219 1 92.19 113 TRP A O 1
ATOM 898 N N . THR A 1 114 ? -20.766 1.211 9.867 1 87.75 114 THR A N 1
ATOM 899 C CA . THR A 1 114 ? -20.547 0.7 8.523 1 87.75 114 THR A CA 1
ATOM 900 C C . THR A 1 114 ? -21.797 0.005 7.996 1 87.75 114 THR A C 1
ATOM 902 O O . THR A 1 114 ? -22.094 0.071 6.801 1 87.75 114 THR A O 1
ATOM 905 N N . SER A 1 115 ? -22.547 -0.574 8.898 1 85.62 115 SER A N 1
ATOM 906 C CA . SER A 1 115 ? -23.781 -1.248 8.508 1 85.62 115 SER A CA 1
ATOM 907 C C . SER A 1 115 ? -24.953 -0.276 8.484 1 85.62 115 SER A C 1
ATOM 909 O O . SER A 1 115 ? -25.844 -0.398 7.641 1 85.62 115 SER A O 1
ATOM 911 N N . LYS A 1 116 ? -24.938 0.669 9.227 1 91.88 116 LYS A N 1
ATOM 912 C CA . LYS A 1 116 ? -26.094 1.523 9.477 1 91.88 116 LYS A CA 1
ATOM 913 C C . LYS A 1 116 ? -26.109 2.721 8.531 1 91.88 116 LYS A C 1
ATOM 915 O O . LYS A 1 116 ? -27.172 3.158 8.094 1 91.88 116 LYS A O 1
ATOM 920 N N . TYR A 1 117 ? -24.922 3.26 8.227 1 93.5 117 TYR A N 1
ATOM 921 C CA . TYR A 1 117 ? -24.859 4.516 7.484 1 93.5 117 TYR A CA 1
ATOM 922 C C . TYR A 1 117 ? -24.062 4.344 6.191 1 93.5 117 TYR A C 1
ATOM 924 O O . TYR A 1 117 ? -22.875 4.023 6.223 1 93.5 117 TYR A O 1
ATOM 932 N N . LYS A 1 118 ? -24.688 4.668 5.109 1 90.56 118 LYS A N 1
ATOM 933 C CA . LYS A 1 118 ? -24.047 4.582 3.803 1 90.56 118 LYS A CA 1
ATOM 934 C C . LYS A 1 118 ? -22.859 5.543 3.715 1 90.56 118 LYS A C 1
ATOM 936 O O . LYS A 1 118 ? -21.812 5.195 3.16 1 90.56 118 LYS A O 1
ATOM 941 N N . SER A 1 119 ? -23.062 6.738 4.211 1 93.44 119 SER A N 1
ATOM 942 C CA . SER A 1 119 ? -22 7.746 4.129 1 93.44 119 SER A CA 1
ATOM 943 C C . SER A 1 119 ? -20.75 7.297 4.875 1 93.44 119 SER A C 1
ATOM 945 O O . SER A 1 119 ? -19.641 7.57 4.434 1 93.44 119 SER A O 1
ATOM 947 N N . TRP A 1 120 ? -20.953 6.641 5.977 1 92.25 120 TRP A N 1
ATOM 948 C CA . TRP A 1 120 ? -19.812 6.121 6.719 1 92.25 120 TRP A CA 1
ATOM 949 C C . TRP A 1 120 ? -19.125 5.004 5.945 1 92.25 120 TRP A C 1
ATOM 951 O O . TRP A 1 120 ? -17.891 4.973 5.852 1 92.25 120 TRP A O 1
ATOM 961 N N . ARG A 1 121 ? -19.859 4.148 5.41 1 88.19 121 ARG A N 1
ATOM 962 C CA . ARG A 1 121 ? -19.312 3.07 4.594 1 88.19 121 ARG A CA 1
ATOM 963 C C . ARG A 1 121 ? -18.484 3.627 3.438 1 88.19 121 ARG A C 1
ATOM 965 O O . ARG A 1 121 ? -17.375 3.162 3.182 1 88.19 121 ARG A O 1
ATOM 972 N N . ASP A 1 122 ? -19.031 4.609 2.807 1 87.38 122 ASP A N 1
ATOM 973 C CA . ASP A 1 122 ? -18.344 5.242 1.688 1 87.38 122 ASP A CA 1
ATOM 974 C C . ASP A 1 122 ? -17.031 5.895 2.145 1 87.38 122 ASP A C 1
ATOM 976 O O . ASP A 1 122 ? -16.016 5.809 1.456 1 87.38 122 ASP A O 1
ATOM 980 N N . PHE A 1 123 ? -17.125 6.496 3.248 1 91.38 123 PHE A N 1
ATOM 981 C CA . PHE A 1 123 ? -15.953 7.156 3.824 1 91.38 123 PHE A CA 1
ATOM 982 C C . PHE A 1 123 ? -14.844 6.145 4.105 1 91.38 123 PHE A C 1
ATOM 984 O O . PHE A 1 123 ? -13.68 6.395 3.797 1 91.38 123 PHE A O 1
ATOM 991 N N . VAL A 1 124 ? -15.188 5.043 4.656 1 88.31 124 VAL A N 1
ATOM 992 C CA . VAL A 1 124 ? -14.227 3.998 5.004 1 88.31 124 VAL A CA 1
ATOM 993 C C . VAL A 1 124 ? -13.617 3.416 3.729 1 88.31 124 VAL A C 1
ATOM 995 O O . VAL A 1 124 ? -12.398 3.264 3.633 1 88.31 124 VAL A O 1
ATOM 998 N N . PHE A 1 125 ? -14.453 3.154 2.76 1 85.06 125 PHE A N 1
ATOM 999 C CA . PHE A 1 125 ? -13.969 2.621 1.492 1 85.06 125 PHE A CA 1
ATOM 1000 C C . PHE A 1 125 ? -13.008 3.6 0.824 1 85.06 125 PHE A C 1
ATOM 1002 O O . PHE A 1 125 ? -11.945 3.203 0.341 1 85.06 125 PHE A O 1
ATOM 1009 N N . GLU A 1 126 ? -13.375 4.797 0.837 1 88.19 126 GLU A N 1
ATOM 1010 C CA . GLU A 1 126 ? -12.531 5.824 0.231 1 88.19 126 GLU A CA 1
ATOM 1011 C C . GLU A 1 126 ? -11.203 5.957 0.969 1 88.19 126 GLU A C 1
ATOM 1013 O O . GLU A 1 126 ? -10.156 6.16 0.345 1 88.19 126 GLU A O 1
ATOM 1018 N N . SER A 1 127 ? -11.273 5.855 2.229 1 90.44 127 SER A N 1
ATOM 1019 C CA . SER A 1 127 ? -10.055 5.93 3.029 1 90.44 127 SER A CA 1
ATOM 1020 C C . SER A 1 127 ? -9.102 4.789 2.689 1 90.44 127 SER A C 1
ATOM 1022 O O . SER A 1 127 ? -7.902 5.008 2.514 1 90.44 127 SER A O 1
ATOM 1024 N N . TYR A 1 128 ? -9.664 3.598 2.557 1 88.62 128 TYR A N 1
ATOM 1025 C CA . TYR A 1 128 ? -8.859 2.451 2.166 1 88.62 128 TYR A CA 1
ATOM 1026 C C . TYR A 1 128 ? -8.242 2.66 0.785 1 88.62 128 TYR A C 1
ATOM 1028 O O . TYR A 1 128 ? -7.066 2.369 0.57 1 88.62 128 TYR A O 1
ATOM 1036 N N . HIS A 1 129 ? -9.047 3.104 -0.067 1 87.19 129 HIS A N 1
ATOM 1037 C CA . HIS A 1 129 ? -8.586 3.342 -1.429 1 87.19 129 HIS A CA 1
ATOM 1038 C C . HIS A 1 129 ? -7.445 4.355 -1.454 1 87.19 129 HIS A C 1
ATOM 1040 O O . HIS A 1 129 ? -6.418 4.129 -2.1 1 87.19 129 HIS A O 1
ATOM 1046 N N . ASN A 1 130 ? -7.625 5.434 -0.764 1 90.88 130 ASN A N 1
ATOM 1047 C CA . ASN A 1 130 ? -6.609 6.48 -0.71 1 90.88 130 ASN A CA 1
ATOM 1048 C C . ASN A 1 130 ? -5.309 5.969 -0.089 1 90.88 130 ASN A C 1
ATOM 1050 O O . ASN A 1 130 ? -4.219 6.324 -0.54 1 90.88 130 ASN A O 1
ATOM 1054 N N . ARG A 1 131 ? -5.457 5.168 0.907 1 92.12 131 ARG A N 1
ATOM 1055 C CA . ARG A 1 131 ? -4.281 4.617 1.574 1 92.12 131 ARG A CA 1
ATOM 1056 C C . ARG A 1 131 ? -3.5 3.701 0.639 1 92.12 131 ARG A C 1
ATOM 1058 O O . ARG A 1 131 ? -2.27 3.758 0.588 1 92.12 131 ARG A O 1
ATOM 1065 N N . ILE A 1 132 ? -4.184 2.871 -0.058 1 91.62 132 ILE A N 1
ATOM 1066 C CA . ILE A 1 132 ? -3.539 1.998 -1.032 1 91.62 132 ILE A CA 1
ATOM 1067 C C . ILE A 1 132 ? -2.791 2.838 -2.064 1 91.62 132 ILE A C 1
ATOM 1069 O O . ILE A 1 132 ? -1.631 2.559 -2.379 1 91.62 132 ILE A O 1
ATOM 1073 N N . ASN A 1 133 ? -3.416 3.881 -2.527 1 91.31 133 ASN A N 1
ATOM 1074 C CA . ASN A 1 133 ? -2.785 4.75 -3.516 1 91.31 133 ASN A CA 1
ATOM 1075 C C . ASN A 1 133 ? -1.534 5.418 -2.953 1 91.31 133 ASN A C 1
ATOM 1077 O O . ASN A 1 133 ? -0.519 5.527 -3.643 1 91.31 133 ASN A O 1
ATOM 1081 N N . GLU A 1 134 ? -1.638 5.871 -1.748 1 93.5 134 GLU A N 1
ATOM 1082 C CA . GLU A 1 134 ? -0.481 6.492 -1.111 1 93.5 134 GLU A CA 1
ATOM 1083 C C . GLU A 1 134 ? 0.679 5.508 -0.989 1 93.5 134 GLU A C 1
ATOM 1085 O O . GLU A 1 134 ? 1.835 5.875 -1.211 1 93.5 134 GLU A O 1
ATOM 1090 N N . LEU A 1 135 ? 0.365 4.281 -0.645 1 94.38 135 LEU A N 1
ATOM 1091 C CA . LEU A 1 135 ? 1.41 3.271 -0.507 1 94.38 135 LEU A CA 1
ATOM 1092 C C . LEU A 1 135 ? 1.999 2.91 -1.867 1 94.38 135 LEU A C 1
ATOM 1094 O O . LEU A 1 135 ? 3.203 2.668 -1.982 1 94.38 135 LEU A O 1
ATOM 1098 N N . LEU A 1 136 ? 1.134 2.873 -2.895 1 94.19 136 LEU A N 1
ATOM 1099 C CA . LEU A 1 136 ? 1.645 2.645 -4.242 1 94.19 136 LEU A CA 1
ATOM 1100 C C . LEU A 1 136 ? 2.604 3.754 -4.656 1 94.19 136 LEU A C 1
ATOM 1102 O O . LEU A 1 136 ? 3.658 3.486 -5.234 1 94.19 136 LEU A O 1
ATOM 1106 N N . LEU A 1 137 ? 2.324 4.961 -4.34 1 95 137 LEU A N 1
ATOM 1107 C CA . LEU A 1 137 ? 3.213 6.078 -4.637 1 95 137 LEU A CA 1
ATOM 1108 C C . LEU A 1 137 ? 4.52 5.957 -3.859 1 95 137 LEU A C 1
ATOM 1110 O O . LEU A 1 137 ? 5.59 6.285 -4.375 1 95 137 LEU A O 1
ATOM 1114 N N . THR A 1 138 ? 4.387 5.531 -2.623 1 96.75 138 THR A N 1
ATOM 1115 C CA . THR A 1 138 ? 5.586 5.32 -1.82 1 96.75 138 THR A CA 1
ATOM 1116 C C . THR A 1 138 ? 6.465 4.23 -2.436 1 96.75 138 THR A C 1
ATOM 1118 O O . THR A 1 138 ? 7.684 4.391 -2.525 1 96.75 138 THR A O 1
ATOM 1121 N N . VAL A 1 139 ? 5.871 3.152 -2.869 1 97 139 VAL A N 1
ATOM 1122 C CA . VAL A 1 139 ? 6.605 2.092 -3.549 1 97 139 VAL A CA 1
ATOM 1123 C C . VAL A 1 139 ? 7.297 2.654 -4.789 1 97 139 VAL A C 1
ATOM 1125 O O . VAL A 1 139 ? 8.477 2.398 -5.02 1 97 139 VAL A O 1
ATOM 1128 N N . ASP A 1 140 ? 6.586 3.473 -5.59 1 96.44 140 ASP A N 1
ATOM 1129 C CA . ASP A 1 140 ? 7.18 4.109 -6.762 1 96.44 140 ASP A CA 1
ATOM 1130 C C . ASP A 1 140 ? 8.422 4.906 -6.383 1 96.44 140 ASP A C 1
ATOM 1132 O O . ASP A 1 140 ? 9.461 4.801 -7.039 1 96.44 140 ASP A O 1
ATOM 1136 N N . SER A 1 141 ? 8.234 5.602 -5.355 1 96.75 141 SER A N 1
ATOM 1137 C CA . SER A 1 141 ? 9.305 6.492 -4.918 1 96.75 141 SER A CA 1
ATOM 1138 C C . SER A 1 141 ? 10.531 5.703 -4.477 1 96.75 141 SER A C 1
ATOM 1140 O O . SER A 1 141 ? 11.641 5.965 -4.941 1 96.75 141 SER A O 1
ATOM 1142 N N . VAL A 1 142 ? 10.352 4.707 -3.654 1 97.19 142 VAL A N 1
ATOM 1143 C CA . VAL A 1 142 ? 11.461 3.988 -3.031 1 97.19 142 VAL A CA 1
ATOM 1144 C C . VAL A 1 142 ? 12.062 3.006 -4.031 1 97.19 142 VAL A C 1
ATOM 1146 O O . VAL A 1 142 ? 13.273 2.754 -4.008 1 97.19 142 VAL A O 1
ATOM 1149 N N . ALA A 1 143 ? 11.281 2.514 -4.938 1 96.75 143 ALA A N 1
ATOM 1150 C CA . ALA A 1 143 ? 11.758 1.473 -5.844 1 96.75 143 ALA A CA 1
ATOM 1151 C C . ALA A 1 143 ? 12.352 2.08 -7.113 1 96.75 143 ALA A C 1
ATOM 1153 O O . ALA A 1 143 ? 13.305 1.545 -7.672 1 96.75 143 ALA A O 1
ATOM 1154 N N . PHE A 1 144 ? 11.805 3.234 -7.574 1 96.62 144 PHE A N 1
ATOM 1155 C CA . PHE A 1 144 ? 12.102 3.621 -8.945 1 96.62 144 PHE A CA 1
ATOM 1156 C C . PHE A 1 144 ? 12.867 4.934 -8.984 1 96.62 144 PHE A C 1
ATOM 1158 O O . PHE A 1 144 ? 13.625 5.191 -9.922 1 96.62 144 PHE A O 1
ATOM 1165 N N . LEU A 1 145 ? 12.742 5.77 -8.07 1 96.62 145 LEU A N 1
ATOM 1166 C CA . LEU A 1 145 ? 13.344 7.094 -8.125 1 96.62 145 LEU A CA 1
ATOM 1167 C C . LEU A 1 145 ? 14.727 7.086 -7.48 1 96.62 145 LEU A C 1
ATOM 1169 O O . LEU A 1 145 ? 14.969 6.348 -6.52 1 96.62 145 LEU A O 1
ATOM 1173 N N . LYS A 1 146 ? 15.547 8.016 -8.023 1 96.19 146 LYS A N 1
ATOM 1174 C CA . LYS A 1 146 ? 16.812 8.297 -7.371 1 96.19 146 LYS A CA 1
ATOM 1175 C C . LYS A 1 146 ? 16.625 9.195 -6.156 1 96.19 146 LYS A C 1
ATOM 1177 O O . LYS A 1 146 ? 15.617 9.906 -6.059 1 96.19 146 LYS A O 1
ATOM 1182 N N . MET A 1 147 ? 17.547 9.133 -5.23 1 97.75 147 MET A N 1
ATOM 1183 C CA . MET A 1 147 ? 17.422 9.828 -3.953 1 97.75 147 MET A CA 1
ATOM 1184 C C . MET A 1 147 ? 17.25 11.328 -4.168 1 97.75 147 MET A C 1
ATOM 1186 O O . MET A 1 147 ? 16.531 11.984 -3.416 1 97.75 147 MET A O 1
ATOM 1190 N N . ASP A 1 148 ? 17.922 11.898 -5.207 1 97.56 148 ASP A N 1
ATOM 1191 C CA . ASP A 1 148 ? 17.766 13.328 -5.441 1 97.56 148 ASP A CA 1
ATOM 1192 C C . ASP A 1 148 ? 16.328 13.68 -5.809 1 97.56 148 ASP A C 1
ATOM 1194 O O . ASP A 1 148 ? 15.797 14.688 -5.344 1 97.56 148 ASP A O 1
ATOM 1198 N N . GLU A 1 149 ? 15.688 12.82 -6.566 1 97.31 149 GLU A N 1
ATOM 1199 C CA . GLU A 1 149 ? 14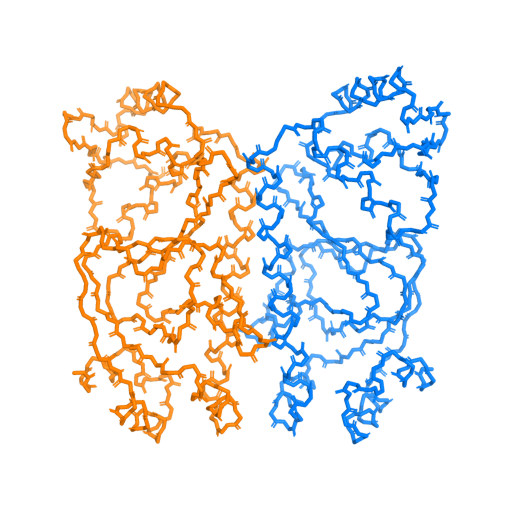.273 13.016 -6.906 1 97.31 149 GLU A CA 1
ATOM 1200 C C . GLU A 1 149 ? 13.383 12.828 -5.68 1 97.31 149 GLU A C 1
ATOM 1202 O O . GLU A 1 149 ? 12.43 13.578 -5.48 1 97.31 149 GLU A O 1
ATOM 1207 N N . ARG A 1 150 ? 13.695 11.781 -4.902 1 98.12 150 ARG A N 1
ATOM 1208 C CA . ARG A 1 150 ? 12.938 11.523 -3.686 1 98.12 150 ARG A CA 1
ATOM 1209 C C . ARG A 1 150 ? 13.023 12.703 -2.723 1 98.12 150 ARG A C 1
ATOM 1211 O O . ARG A 1 150 ? 12.023 13.078 -2.1 1 98.12 150 ARG A O 1
ATOM 1218 N N . LEU A 1 151 ? 14.195 13.242 -2.604 1 98.38 151 LEU A N 1
ATOM 1219 C CA . LEU A 1 151 ? 14.398 14.406 -1.741 1 98.38 151 LEU A CA 1
ATOM 1220 C C . LEU A 1 151 ? 13.555 15.586 -2.219 1 98.38 151 LEU A C 1
ATOM 1222 O O . LEU A 1 151 ? 12.906 16.25 -1.413 1 98.38 151 LEU A O 1
ATOM 1226 N N . LEU A 1 152 ? 13.562 15.797 -3.527 1 97.88 152 LEU A N 1
ATOM 1227 C CA . LEU A 1 152 ? 12.781 16.891 -4.082 1 97.88 152 LEU A CA 1
ATOM 1228 C C . LEU A 1 152 ? 11.297 16.703 -3.793 1 97.88 152 LEU A C 1
ATOM 1230 O O . LEU A 1 152 ? 10.617 17.656 -3.381 1 97.88 152 LEU A O 1
ATOM 1234 N N . ASN A 1 153 ? 10.805 15.547 -4.043 1 97.5 153 ASN A N 1
ATOM 1235 C CA . ASN A 1 153 ? 9.406 15.242 -3.754 1 97.5 153 ASN A CA 1
ATOM 1236 C C . ASN A 1 153 ? 9.086 15.438 -2.273 1 97.5 153 ASN A C 1
ATOM 1238 O O . ASN A 1 153 ? 8.016 15.945 -1.926 1 97.5 153 ASN A O 1
ATOM 1242 N N . TYR A 1 154 ? 9.984 15.016 -1.416 1 98 154 TYR A N 1
ATOM 1243 C CA . TYR A 1 154 ? 9.844 15.18 0.027 1 98 154 TYR A CA 1
ATOM 1244 C C . TYR A 1 154 ? 9.688 16.641 0.4 1 98 154 TYR A C 1
ATOM 1246 O O . TYR A 1 154 ? 8.797 17 1.174 1 98 154 TYR A O 1
ATOM 1254 N N . LEU A 1 155 ? 10.562 17.422 -0.141 1 98.06 155 LEU A N 1
ATOM 1255 C CA . LEU A 1 155 ? 10.539 18.844 0.154 1 98.06 155 LEU A CA 1
ATOM 1256 C C . LEU A 1 155 ? 9.234 19.469 -0.325 1 98.06 155 LEU A C 1
ATOM 1258 O O . LEU A 1 155 ? 8.633 20.281 0.391 1 98.06 155 LEU A O 1
ATOM 1262 N N . ARG A 1 156 ? 8.797 19.125 -1.454 1 97.31 156 ARG A N 1
ATOM 1263 C CA . ARG A 1 156 ? 7.539 19.641 -1.981 1 97.31 156 ARG A CA 1
ATOM 1264 C C . ARG A 1 156 ? 6.367 19.25 -1.078 1 97.31 156 ARG A C 1
ATOM 1266 O O . ARG A 1 156 ? 5.508 20.094 -0.787 1 97.31 156 ARG A O 1
ATOM 1273 N N . GLU A 1 157 ? 6.352 18.031 -0.713 1 96.81 157 GLU A N 1
ATOM 1274 C CA . GLU A 1 157 ? 5.277 17.547 0.149 1 96.81 157 GLU A CA 1
ATOM 1275 C C . GLU A 1 157 ? 5.285 18.266 1.497 1 96.81 157 GLU A C 1
ATOM 1277 O O . GLU A 1 157 ? 4.227 18.578 2.04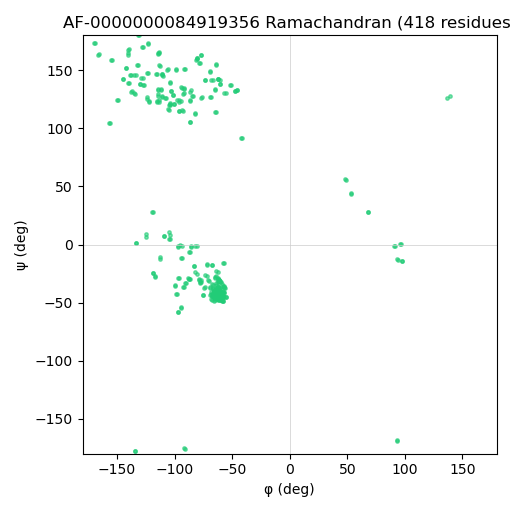5 1 96.81 157 GLU A O 1
ATOM 1282 N N . LYS A 1 158 ? 6.504 18.453 2.023 1 96.38 158 LYS A N 1
ATOM 1283 C CA . LYS A 1 158 ? 6.645 19.172 3.291 1 96.38 158 LYS A CA 1
ATOM 1284 C C . LYS A 1 158 ? 6.07 20.578 3.193 1 96.38 158 LYS A C 1
ATOM 1286 O O . LYS A 1 158 ? 5.336 21.016 4.082 1 96.38 158 LYS A O 1
ATOM 1291 N N . VAL A 1 159 ? 6.395 21.234 2.16 1 96.44 159 VAL A N 1
ATOM 1292 C CA . VAL A 1 159 ? 5.883 22.578 1.938 1 96.44 159 VAL A CA 1
ATOM 1293 C C . VAL A 1 159 ? 4.359 22.547 1.853 1 96.44 159 VAL A C 1
ATOM 1295 O O . VAL A 1 159 ? 3.678 23.375 2.457 1 96.44 159 VAL A O 1
ATOM 1298 N N . ARG A 1 160 ? 3.855 21.625 1.097 1 95.94 160 ARG A N 1
ATOM 1299 C CA . ARG A 1 160 ? 2.414 21.5 0.898 1 95.94 160 ARG A CA 1
ATOM 1300 C C . ARG A 1 160 ? 1.698 21.25 2.221 1 95.94 160 ARG A C 1
ATOM 1302 O O . ARG A 1 160 ? 0.734 21.953 2.551 1 95.94 160 ARG A O 1
ATOM 1309 N N . VAL A 1 161 ? 2.182 20.375 3.023 1 95.62 161 VAL A N 1
ATOM 1310 C CA . VAL A 1 161 ? 1.483 19.906 4.219 1 95.62 161 VAL A CA 1
ATOM 1311 C C . VAL A 1 161 ? 1.612 20.953 5.328 1 95.62 161 VAL A C 1
ATOM 1313 O O . VAL A 1 161 ? 0.713 21.094 6.16 1 95.62 161 VAL A O 1
ATOM 1316 N N . THR A 1 162 ? 2.705 21.656 5.379 1 95.12 162 THR A N 1
ATOM 1317 C CA . THR A 1 162 ? 2.924 22.641 6.441 1 95.12 162 THR A CA 1
ATOM 1318 C C . THR A 1 162 ? 2.482 24.031 6.004 1 95.12 162 THR A C 1
ATOM 1320 O O . THR A 1 162 ? 2.383 24.938 6.824 1 95.12 162 THR A O 1
ATOM 1323 N N . ASN A 1 163 ? 2.242 24.094 4.723 1 94.62 163 ASN A N 1
ATOM 1324 C CA . ASN A 1 163 ? 1.904 25.375 4.133 1 94.62 163 ASN A CA 1
ATOM 1325 C C . ASN A 1 163 ? 2.949 26.438 4.469 1 94.62 163 ASN A C 1
ATOM 1327 O O . ASN A 1 163 ? 2.604 27.531 4.91 1 94.62 163 ASN A O 1
ATOM 1331 N N . SER A 1 164 ? 4.168 26.062 4.367 1 95.62 164 SER A N 1
ATOM 1332 C CA . SER A 1 164 ? 5.301 26.938 4.66 1 95.62 164 SER A CA 1
ATOM 1333 C C . SER A 1 164 ? 6.473 26.656 3.727 1 95.62 164 SER A C 1
ATOM 1335 O O . SER A 1 164 ? 6.758 25.5 3.408 1 95.62 164 SER A O 1
ATOM 1337 N N . SER A 1 165 ? 7.141 27.672 3.35 1 96.38 165 SER A N 1
ATOM 1338 C CA . SER A 1 165 ? 8.344 27.516 2.537 1 96.38 165 SER A CA 1
ATOM 1339 C C . SER A 1 165 ? 9.57 27.281 3.408 1 96.38 165 SER A C 1
ATOM 1341 O O . SER A 1 165 ? 10.672 27.078 2.895 1 96.38 165 SER A O 1
ATOM 1343 N N . ILE A 1 166 ? 9.336 27.312 4.664 1 97.12 166 ILE A N 1
ATOM 1344 C CA . ILE A 1 166 ? 10.422 27.078 5.613 1 97.12 166 ILE A CA 1
ATOM 1345 C C . ILE A 1 166 ? 10.297 25.672 6.199 1 97.12 166 ILE A C 1
ATOM 1347 O O . ILE A 1 166 ? 9.266 25.328 6.785 1 97.12 166 ILE A O 1
ATOM 1351 N N . ILE A 1 167 ? 11.305 24.938 5.969 1 96.62 167 ILE A N 1
ATOM 1352 C CA . ILE A 1 167 ? 11.375 23.594 6.52 1 96.62 167 ILE A CA 1
ATOM 1353 C C . ILE A 1 167 ? 12.336 23.562 7.707 1 96.62 167 ILE A C 1
ATOM 1355 O O . ILE A 1 167 ? 13.531 23.828 7.555 1 96.62 167 ILE A O 1
ATOM 1359 N N . LYS A 1 168 ? 11.859 23.188 8.828 1 94.75 168 LYS A N 1
ATOM 1360 C CA . LYS A 1 168 ? 12.641 23.266 10.055 1 94.75 168 LYS A CA 1
ATOM 1361 C C . LYS A 1 168 ? 13.359 21.953 10.344 1 94.75 168 LYS A C 1
ATOM 1363 O O . LYS A 1 168 ? 14.148 21.859 11.289 1 94.75 168 LYS A O 1
ATOM 1368 N N . ASN A 1 169 ? 13.195 20.969 9.562 1 95.44 169 ASN A N 1
ATOM 1369 C CA . ASN A 1 169 ? 13.836 19.672 9.766 1 95.44 169 ASN A CA 1
ATOM 1370 C C . ASN A 1 169 ? 15.352 19.766 9.602 1 95.44 169 ASN A C 1
ATOM 1372 O O . ASN A 1 169 ? 15.844 20.469 8.719 1 95.44 169 ASN A O 1
ATOM 1376 N N . THR A 1 170 ? 16.031 19.016 10.461 1 96.38 170 THR A N 1
ATOM 1377 C CA . THR A 1 170 ? 17.469 18.859 10.289 1 96.38 170 THR A CA 1
ATOM 1378 C C . THR A 1 170 ? 17.766 17.875 9.156 1 96.38 170 THR A C 1
ATOM 1380 O O . THR A 1 170 ? 16.891 17.109 8.734 1 96.38 170 THR A O 1
ATOM 1383 N N . HIS A 1 171 ? 19.031 17.953 8.711 1 97.75 171 HIS A N 1
ATOM 1384 C CA . HIS A 1 171 ? 19.438 16.984 7.691 1 97.75 171 HIS A CA 1
ATOM 1385 C C . HIS A 1 171 ? 19.234 15.555 8.18 1 97.75 171 HIS A C 1
ATOM 1387 O O . HIS A 1 171 ? 18.828 14.688 7.402 1 97.75 171 HIS A O 1
ATOM 1393 N N . GLN A 1 172 ? 19.469 15.359 9.461 1 96.69 172 GLN A N 1
ATOM 1394 C CA . GLN A 1 172 ? 19.328 14.031 10.047 1 96.69 172 GLN A CA 1
ATOM 1395 C C . GLN A 1 172 ? 17.875 13.57 10.023 1 96.69 172 GLN A C 1
ATOM 1397 O O . GLN A 1 172 ? 17.578 12.414 9.711 1 96.69 172 GLN A O 1
ATOM 1402 N N . GLU A 1 173 ? 16.984 14.438 10.375 1 96.31 173 GLU A N 1
ATOM 1403 C CA . GLU A 1 173 ? 15.562 14.109 10.367 1 96.31 173 GLU A CA 1
ATOM 1404 C C . GLU A 1 173 ? 15.086 13.766 8.961 1 96.31 173 GLU A C 1
ATOM 1406 O O . GLU A 1 173 ? 14.312 12.828 8.773 1 96.31 173 GLU A O 1
ATOM 1411 N N . ILE A 1 174 ? 15.547 14.516 7.992 1 98 174 ILE A N 1
ATOM 1412 C CA . ILE A 1 174 ? 15.195 14.258 6.602 1 98 174 ILE A CA 1
ATOM 1413 C C . ILE A 1 174 ? 15.766 12.906 6.164 1 98 174 ILE A C 1
ATOM 1415 O O . ILE A 1 174 ? 15.094 12.133 5.48 1 98 174 ILE A O 1
ATOM 1419 N N . ALA A 1 175 ? 17.016 12.68 6.598 1 97.81 175 ALA A N 1
ATOM 1420 C CA . ALA A 1 175 ? 17.656 11.406 6.289 1 97.81 175 ALA A CA 1
ATOM 1421 C C . ALA A 1 175 ? 16.828 10.234 6.828 1 97.81 175 ALA A C 1
ATOM 1423 O O . ALA A 1 175 ? 16.625 9.234 6.133 1 97.81 175 ALA A O 1
ATOM 1424 N N . TYR A 1 176 ? 16.281 10.344 7.996 1 96.38 176 TYR A N 1
ATOM 1425 C CA . TYR A 1 176 ? 15.445 9.312 8.594 1 96.38 176 TYR A CA 1
ATOM 1426 C C . TYR A 1 176 ? 14.164 9.109 7.793 1 96.38 176 TYR A C 1
ATOM 1428 O O . TYR A 1 176 ? 13.805 7.977 7.457 1 96.38 176 TYR A O 1
ATOM 1436 N N . ASP A 1 177 ? 13.555 10.211 7.438 1 97.31 177 ASP A N 1
ATOM 1437 C CA . ASP A 1 177 ? 12.297 10.156 6.707 1 97.31 177 ASP A CA 1
ATOM 1438 C C . ASP A 1 177 ? 12.469 9.477 5.355 1 97.31 177 ASP A C 1
ATOM 1440 O O . ASP A 1 177 ? 11.555 8.82 4.859 1 97.31 177 ASP A O 1
ATOM 1444 N N . LEU A 1 178 ? 13.641 9.602 4.809 1 98.19 178 LEU A N 1
ATOM 1445 C CA . LEU A 1 178 ? 13.867 9.109 3.455 1 98.19 178 LEU A CA 1
ATOM 1446 C C . LEU A 1 178 ? 14.664 7.809 3.479 1 98.19 178 LEU A C 1
ATOM 1448 O O . LEU A 1 178 ? 15.047 7.293 2.428 1 98.19 178 LEU A O 1
ATOM 1452 N N . HIS A 1 179 ? 14.953 7.254 4.699 1 97.38 179 HIS A N 1
ATOM 1453 C CA . HIS A 1 179 ? 15.797 6.078 4.867 1 97.38 179 HIS A CA 1
ATOM 1454 C C . HIS A 1 179 ? 17.094 6.211 4.078 1 97.38 179 HIS A C 1
ATOM 1456 O O . HIS A 1 179 ? 17.422 5.348 3.262 1 97.38 179 HIS A O 1
ATOM 1462 N N . SER A 1 180 ? 17.797 7.266 4.359 1 97.56 180 SER A N 1
ATOM 1463 C CA . SER A 1 180 ? 19.094 7.582 3.773 1 97.56 180 SER A CA 1
ATOM 1464 C C . SER A 1 180 ? 20.094 8.023 4.844 1 97.56 180 SER A C 1
ATOM 1466 O O . SER A 1 180 ? 19.859 7.809 6.035 1 97.56 180 SER A O 1
ATOM 1468 N N . SER A 1 181 ? 21.25 8.375 4.461 1 97.25 181 SER A N 1
ATOM 1469 C CA . SER A 1 181 ? 22.25 8.867 5.406 1 97.25 181 SER A CA 1
ATOM 1470 C C . SER A 1 181 ? 22.297 10.398 5.406 1 97.25 181 SER A C 1
ATOM 1472 O O . SER A 1 181 ? 22 11.031 4.395 1 97.25 181 SER A O 1
ATOM 1474 N N . ARG A 1 182 ? 22.656 10.859 6.598 1 97.5 182 ARG A N 1
ATOM 1475 C CA . ARG A 1 182 ? 22.797 12.312 6.723 1 97.5 182 ARG A CA 1
ATOM 1476 C C . ARG A 1 182 ? 23.781 12.852 5.695 1 97.5 182 ARG A C 1
ATOM 1478 O O . ARG A 1 182 ? 23.578 13.938 5.141 1 97.5 182 ARG A O 1
ATOM 1485 N N . VAL A 1 183 ? 24.844 12.148 5.402 1 98.5 183 VAL A N 1
ATOM 1486 C CA . VAL A 1 183 ? 25.891 12.57 4.477 1 98.5 183 VAL A CA 1
ATOM 1487 C C . VAL A 1 183 ? 25.297 12.75 3.078 1 98.5 183 VAL A C 1
ATOM 1489 O O . VAL A 1 183 ? 25.516 13.773 2.434 1 98.5 183 VAL A O 1
ATOM 1492 N N . VAL A 1 184 ? 24.547 11.805 2.652 1 98.5 184 VAL A N 1
ATOM 1493 C CA . VAL A 1 184 ? 23.922 11.836 1.33 1 98.5 184 VAL A CA 1
ATOM 1494 C C . VAL A 1 184 ? 22.953 13.008 1.242 1 98.5 184 VAL A C 1
ATOM 1496 O O . VAL A 1 184 ? 22.984 13.781 0.282 1 98.5 184 VAL A O 1
ATOM 1499 N N . ILE A 1 185 ? 22.156 13.164 2.23 1 98.56 185 ILE A N 1
ATOM 1500 C CA . ILE A 1 185 ? 21.141 14.211 2.254 1 98.56 185 ILE A CA 1
ATOM 1501 C C . ILE A 1 185 ? 21.812 15.586 2.234 1 98.56 185 ILE A C 1
ATOM 1503 O O . ILE A 1 185 ? 21.406 16.469 1.49 1 98.56 185 ILE A O 1
ATOM 1507 N N . SER A 1 186 ? 22.812 15.703 3.014 1 98.38 186 SER A N 1
ATOM 1508 C CA . SER A 1 186 ? 23.547 16.969 3.07 1 98.38 186 SER A CA 1
ATOM 1509 C C . SER A 1 186 ? 24.125 17.328 1.708 1 98.38 186 SER A C 1
ATOM 1511 O O . SER A 1 186 ? 24.031 18.484 1.283 1 98.38 186 SER A O 1
ATOM 1513 N N . ARG A 1 187 ? 24.672 16.344 1.063 1 98.62 187 ARG A N 1
ATOM 1514 C CA . ARG A 1 187 ? 25.25 16.578 -0.262 1 98.62 187 ARG A CA 1
ATOM 1515 C C . ARG A 1 187 ? 24.172 17 -1.254 1 98.62 187 ARG A C 1
ATOM 1517 O O . ARG A 1 187 ? 24.375 17.922 -2.047 1 98.62 187 ARG A O 1
ATOM 1524 N N . LEU A 1 188 ? 23.094 16.344 -1.261 1 98.56 188 LEU A N 1
ATOM 1525 C CA . LEU A 1 188 ? 22.016 16.625 -2.199 1 98.56 188 LEU A CA 1
ATOM 1526 C C . LEU A 1 188 ? 21.391 17.984 -1.928 1 98.56 188 LEU A C 1
ATOM 1528 O O . LEU A 1 188 ? 21.016 18.703 -2.861 1 98.56 188 LEU A O 1
ATOM 1532 N N . LEU A 1 189 ? 21.281 18.312 -0.666 1 98.38 189 LEU A N 1
ATOM 1533 C CA . LEU A 1 189 ? 20.766 19.625 -0.309 1 98.38 189 LEU A CA 1
ATOM 1534 C C . LEU A 1 189 ? 21.719 20.734 -0.766 1 98.38 189 LEU A C 1
ATOM 1536 O O . LEU A 1 189 ? 21.281 21.781 -1.248 1 98.38 189 LEU A O 1
ATOM 1540 N N . LYS A 1 190 ? 23 20.5 -0.589 1 98.38 190 LYS A N 1
ATOM 1541 C CA . LYS A 1 190 ? 24 21.469 -1.059 1 98.38 190 LYS A CA 1
ATOM 1542 C C . LYS A 1 190 ? 23.906 21.656 -2.568 1 98.38 190 LYS A C 1
ATOM 1544 O O . LYS A 1 190 ? 24.047 22.781 -3.064 1 98.38 190 LYS A O 1
ATOM 1549 N N . LYS A 1 191 ? 23.688 20.578 -3.238 1 98.06 191 LYS A N 1
ATOM 1550 C CA . LYS A 1 191 ? 23.516 20.656 -4.688 1 98.06 191 LYS A CA 1
ATOM 1551 C C . LYS A 1 191 ? 22.312 21.516 -5.051 1 98.06 191 LYS A C 1
ATOM 1553 O O . LYS A 1 191 ? 22.375 22.328 -5.965 1 98.06 191 LYS A O 1
ATOM 1558 N N . LEU A 1 192 ? 21.203 21.312 -4.371 1 97.75 192 LEU A N 1
ATOM 1559 C CA . LEU A 1 192 ? 19.984 22.094 -4.605 1 97.75 192 LEU A CA 1
ATOM 1560 C C . LEU A 1 192 ? 20.219 23.562 -4.305 1 97.75 192 LEU A C 1
ATOM 1562 O O . LEU A 1 192 ? 19.656 24.438 -4.969 1 97.75 192 LEU A O 1
ATOM 1566 N N . GLU A 1 193 ? 21 23.812 -3.297 1 98 193 GLU A N 1
ATOM 1567 C CA . GLU A 1 193 ? 21.328 25.188 -2.953 1 98 193 GLU A CA 1
ATOM 1568 C C . GLU A 1 193 ? 22.156 25.859 -4.059 1 98 193 GLU A C 1
ATOM 1570 O O . GLU A 1 193 ? 21.922 27.016 -4.406 1 98 193 GLU A O 1
ATOM 1575 N N . LYS A 1 194 ? 23.094 25.125 -4.527 1 97.81 194 LYS A N 1
ATOM 1576 C CA . LYS A 1 194 ? 23.906 25.641 -5.621 1 97.81 194 LYS A CA 1
ATOM 1577 C C . LYS A 1 194 ? 23.047 25.969 -6.844 1 97.81 194 LYS A C 1
ATOM 1579 O O . LYS A 1 194 ? 23.359 26.906 -7.586 1 97.81 194 LYS A O 1
ATOM 1584 N N . LEU A 1 195 ? 22.016 25.234 -7.023 1 96.94 195 LEU A N 1
ATOM 1585 C CA . LEU A 1 195 ? 21.109 25.438 -8.141 1 96.94 195 LEU A CA 1
ATOM 1586 C C . LEU A 1 195 ? 20.109 26.547 -7.824 1 96.94 195 LEU A C 1
ATOM 1588 O O . LEU A 1 195 ? 19.188 26.797 -8.602 1 96.94 195 LEU A O 1
ATOM 1592 N N . GLU A 1 196 ? 20.203 27.094 -6.668 1 96.88 196 GLU A N 1
ATOM 1593 C CA . GLU A 1 196 ? 19.406 28.219 -6.203 1 96.88 196 GLU A CA 1
ATOM 1594 C C . GLU A 1 196 ? 17.938 27.828 -6.016 1 96.88 196 GLU A C 1
ATOM 1596 O O . GLU A 1 196 ? 17.047 28.656 -6.203 1 96.88 196 GLU A O 1
ATOM 1601 N N . LYS A 1 197 ? 17.734 26.578 -5.738 1 97.56 197 LYS A N 1
ATOM 1602 C CA . LYS A 1 197 ? 16.375 26.094 -5.504 1 97.56 197 LYS A CA 1
ATOM 1603 C C . LYS A 1 197 ? 15.984 26.25 -4.035 1 97.56 197 LYS A C 1
ATOM 1605 O O . LYS A 1 197 ? 14.805 26.375 -3.717 1 97.56 197 LYS A O 1
ATOM 1610 N N . ILE A 1 198 ? 17.031 26.172 -3.23 1 98.31 198 ILE A N 1
ATOM 1611 C CA . ILE A 1 198 ? 16.797 26.312 -1.796 1 98.31 198 ILE A CA 1
ATOM 1612 C C . ILE A 1 198 ? 17.906 27.141 -1.17 1 98.31 198 ILE A C 1
ATOM 1614 O O . ILE A 1 198 ? 18.906 27.453 -1.825 1 98.31 198 ILE A O 1
ATOM 1618 N N . GLU A 1 199 ? 17.703 27.562 0.083 1 98.12 199 GLU A N 1
ATOM 1619 C CA . GLU A 1 199 ? 18.719 28.188 0.927 1 98.12 199 GLU A CA 1
ATOM 1620 C C . GLU A 1 199 ? 18.891 27.438 2.24 1 98.12 199 GLU A C 1
ATOM 1622 O O . GLU A 1 199 ? 17.906 27.172 2.943 1 98.12 199 GLU A O 1
ATOM 1627 N N . LEU A 1 200 ? 20.094 27.078 2.475 1 97.75 200 LEU A N 1
ATOM 1628 C CA . LEU A 1 200 ? 20.375 26.359 3.715 1 97.75 200 LEU A CA 1
ATOM 1629 C C . LEU A 1 200 ? 20.766 27.344 4.824 1 97.75 200 LEU A C 1
ATOM 1631 O O . LEU A 1 200 ? 21.609 28.219 4.617 1 97.75 200 LEU A O 1
ATOM 1635 N N . HIS A 1 201 ? 20.141 27.203 5.926 1 96.44 201 HIS A N 1
ATOM 1636 C CA . HIS A 1 201 ? 20.469 27.938 7.141 1 96.44 201 HIS A CA 1
ATOM 1637 C C . HIS A 1 201 ? 20.781 26.984 8.297 1 96.44 201 HIS A C 1
ATOM 1639 O O . HIS A 1 201 ? 20.641 25.766 8.156 1 96.44 201 HIS A O 1
ATOM 1645 N N . ARG A 1 202 ? 21.219 27.484 9.422 1 92.06 202 ARG A N 1
ATOM 1646 C CA . ARG A 1 202 ? 21.641 26.656 10.547 1 92.06 202 ARG A CA 1
ATOM 1647 C C . ARG A 1 202 ? 20.469 25.844 11.094 1 92.06 202 ARG A C 1
ATOM 1649 O O . ARG A 1 202 ? 20.641 24.672 11.453 1 92.06 202 ARG A O 1
ATOM 1656 N N . ASN A 1 203 ? 19.297 26.469 11.047 1 92 203 ASN A N 1
ATOM 1657 C CA . ASN A 1 203 ? 18.219 25.781 11.75 1 92 203 ASN A CA 1
ATOM 1658 C C . ASN A 1 203 ? 17.016 25.531 10.836 1 92 203 ASN A C 1
ATOM 1660 O O . ASN A 1 203 ? 15.961 25.094 11.297 1 92 203 ASN A O 1
ATOM 1664 N N . HIS A 1 204 ? 17.172 25.781 9.602 1 97 204 HIS A N 1
ATOM 1665 C CA . HIS A 1 204 ? 16.047 25.578 8.703 1 97 204 HIS A CA 1
ATOM 1666 C C . HIS A 1 204 ? 16.484 25.609 7.246 1 97 204 HIS A C 1
ATOM 1668 O O . HIS A 1 204 ? 17.609 26.016 6.945 1 97 204 HIS A O 1
ATOM 1674 N N . ILE A 1 205 ? 15.664 25.125 6.379 1 98 205 ILE A N 1
ATOM 1675 C CA . ILE A 1 205 ? 15.812 25.156 4.93 1 98 205 ILE A CA 1
ATOM 1676 C C . ILE A 1 205 ? 14.727 26.031 4.312 1 98 205 ILE A C 1
ATOM 1678 O O . ILE A 1 205 ? 13.539 25.828 4.57 1 98 205 ILE A O 1
ATOM 1682 N N . LYS A 1 206 ? 15.109 27.016 3.584 1 98.31 206 LYS A N 1
ATOM 1683 C CA . LYS A 1 206 ? 14.156 27.859 2.871 1 98.31 206 LYS A CA 1
ATOM 1684 C C . LYS A 1 206 ? 13.992 27.406 1.425 1 98.31 206 LYS A C 1
ATOM 1686 O O . LYS A 1 206 ? 14.969 27.312 0.68 1 98.31 206 LYS A O 1
ATOM 1691 N N . ILE A 1 207 ? 12.789 27.125 1.014 1 97.81 207 ILE A N 1
ATOM 1692 C CA . ILE A 1 207 ? 12.492 26.688 -0.349 1 97.81 207 ILE A CA 1
ATOM 1693 C C . ILE A 1 207 ? 12.281 27.906 -1.24 1 97.81 207 ILE A C 1
ATOM 1695 O O . ILE A 1 207 ? 11.461 28.781 -0.929 1 97.81 207 ILE A O 1
ATOM 1699 N N . ILE A 1 208 ? 13 28.031 -2.293 1 96.56 208 ILE A N 1
ATOM 1700 C CA . ILE A 1 208 ? 12.883 29.141 -3.234 1 96.56 208 ILE A CA 1
ATOM 1701 C C . ILE A 1 208 ? 12.016 28.734 -4.418 1 96.56 208 ILE A C 1
ATOM 1703 O O . ILE A 1 208 ? 10.992 29.359 -4.691 1 96.56 208 ILE A O 1
ATOM 1707 N N . ASN A 1 209 ? 12.43 27.672 -5.113 1 93.25 209 ASN A N 1
ATOM 1708 C CA . ASN A 1 209 ? 11.672 27.156 -6.25 1 93.25 209 ASN A CA 1
ATOM 1709 C C . ASN A 1 209 ? 11.992 25.688 -6.508 1 93.25 209 ASN A C 1
ATOM 1711 O O . ASN A 1 209 ? 13.031 25.359 -7.094 1 93.25 209 ASN A O 1
ATOM 1715 N N . ILE A 1 210 ? 11.039 24.891 -6.102 1 86.31 210 ILE A N 1
ATOM 1716 C CA . ILE A 1 210 ? 11.305 23.469 -6.328 1 86.31 210 ILE A CA 1
ATOM 1717 C C . ILE A 1 210 ? 10.234 22.891 -7.242 1 86.31 210 ILE A C 1
ATOM 1719 O O . ILE A 1 210 ? 10 21.672 -7.238 1 86.31 210 ILE A O 1
ATOM 1723 N N . SER A 1 211 ? 9.672 23.719 -8.086 1 77.69 211 SER A N 1
ATOM 1724 C CA . SER A 1 211 ? 8.727 23.234 -9.086 1 77.69 211 SER A CA 1
ATOM 1725 C C . SER A 1 211 ? 9.43 22.375 -10.133 1 77.69 211 SER A C 1
ATOM 1727 O O . SER A 1 211 ? 10.602 22.578 -10.43 1 77.69 211 SER A O 1
ATOM 1729 N N . MET B 1 1 ? -19.234 -23.641 -12.445 1 81.81 1 MET B N 1
ATOM 1730 C CA . MET B 1 1 ? -19.125 -22.375 -11.703 1 81.81 1 MET B CA 1
ATOM 1731 C C . MET B 1 1 ? -19.734 -22.516 -10.312 1 81.81 1 MET B C 1
ATOM 1733 O O . MET B 1 1 ? -19.109 -22.141 -9.32 1 81.81 1 MET B O 1
ATOM 1737 N N . ILE B 1 2 ? -20.844 -23.234 -10.211 1 84.62 2 ILE B N 1
ATOM 1738 C CA . ILE B 1 2 ? -21.562 -23.297 -8.938 1 84.62 2 ILE B CA 1
ATOM 1739 C C . ILE B 1 2 ? -20.734 -24.047 -7.91 1 84.62 2 ILE B C 1
ATOM 1741 O O . ILE B 1 2 ? -20.562 -23.594 -6.777 1 84.62 2 ILE B O 1
ATOM 1745 N N . GLU B 1 3 ? -20.234 -25.141 -8.289 1 87.69 3 GLU B N 1
ATOM 1746 C CA . GLU B 1 3 ? -19.422 -25.938 -7.367 1 87.69 3 GLU B CA 1
ATOM 1747 C C . GLU B 1 3 ? -18.156 -25.203 -6.969 1 87.69 3 GLU B C 1
ATOM 1749 O O . GLU B 1 3 ? -17.75 -25.219 -5.805 1 87.69 3 GLU B O 1
ATOM 1754 N N . GLU B 1 4 ? -17.562 -24.531 -7.883 1 88.94 4 GLU B N 1
ATOM 1755 C CA . GLU B 1 4 ? -16.344 -23.766 -7.641 1 88.94 4 GLU B CA 1
ATOM 1756 C C . GLU B 1 4 ? -16.625 -22.594 -6.688 1 88.94 4 GLU B C 1
ATOM 1758 O O . GLU B 1 4 ? -15.836 -22.344 -5.77 1 88.94 4 GLU B O 1
ATOM 1763 N N . LEU B 1 5 ? -17.703 -21.953 -6.938 1 91.69 5 LEU B N 1
ATOM 1764 C CA . LEU B 1 5 ? -18.094 -20.844 -6.082 1 91.69 5 LEU B CA 1
ATOM 1765 C C . LEU B 1 5 ? -18.375 -21.312 -4.66 1 91.69 5 LEU B C 1
ATOM 1767 O O . LEU B 1 5 ? -17.859 -20.719 -3.699 1 91.69 5 LEU B O 1
ATOM 1771 N N . LYS B 1 6 ? -19.062 -22.391 -4.559 1 91.12 6 LYS B N 1
ATOM 1772 C CA . LYS B 1 6 ? -19.422 -22.906 -3.244 1 91.12 6 LYS B CA 1
ATOM 1773 C C . LYS B 1 6 ? -18.188 -23.406 -2.498 1 91.12 6 LYS B C 1
ATOM 1775 O O . LYS B 1 6 ? -18.047 -23.172 -1.296 1 91.12 6 LYS B O 1
ATOM 1780 N N . ASN B 1 7 ? -17.328 -24.047 -3.193 1 90.25 7 ASN B N 1
ATOM 1781 C CA . ASN B 1 7 ? -16.109 -24.594 -2.582 1 90.25 7 ASN B CA 1
ATOM 1782 C C . ASN B 1 7 ? -15.172 -23.5 -2.105 1 90.25 7 ASN B C 1
ATOM 1784 O O . ASN B 1 7 ? -14.508 -23.641 -1.08 1 90.25 7 ASN B O 1
ATOM 1788 N N . SER B 1 8 ? -15.148 -22.453 -2.812 1 91 8 SER B N 1
ATOM 1789 C CA . SER B 1 8 ? -14.156 -21.406 -2.543 1 91 8 SER B CA 1
ATOM 1790 C C . SER B 1 8 ? -14.734 -20.297 -1.676 1 91 8 SER B C 1
ATOM 1792 O O . SER B 1 8 ? -14.016 -19.672 -0.892 1 91 8 SER B O 1
ATOM 1794 N N . TYR B 1 9 ? -16.109 -20.047 -1.767 1 94.12 9 TYR B N 1
ATOM 1795 C CA . TYR B 1 9 ? -16.672 -18.859 -1.116 1 94.12 9 TYR B CA 1
ATOM 1796 C C . TYR B 1 9 ? -17.938 -19.219 -0.339 1 94.12 9 TYR B C 1
ATOM 1798 O O . TYR B 1 9 ? -18.562 -18.344 0.267 1 94.12 9 TYR B O 1
ATOM 1806 N N . GLY B 1 10 ? -18.281 -20.438 -0.359 1 92.62 10 GLY B N 1
ATOM 1807 C CA . GLY B 1 10 ? -19.516 -20.875 0.249 1 92.62 10 GLY B CA 1
ATOM 1808 C C . GLY B 1 10 ? -19.578 -20.625 1.743 1 92.62 10 GLY B C 1
ATOM 1809 O O . GLY B 1 10 ? -20.656 -20.375 2.293 1 92.62 10 GLY B O 1
ATOM 1810 N N . THR B 1 11 ? -18.469 -20.672 2.441 1 92.31 11 THR B N 1
ATOM 1811 C CA . THR B 1 11 ? -18.438 -20.453 3.885 1 92.31 11 THR B CA 1
ATOM 1812 C C . THR B 1 11 ? -18.312 -18.969 4.211 1 92.31 11 THR B C 1
ATOM 1814 O O . THR B 1 11 ? -18.516 -18.562 5.359 1 92.31 11 THR B O 1
ATOM 1817 N N . LEU B 1 12 ? -18.125 -18.234 3.219 1 92.75 12 LEU B N 1
ATOM 1818 C CA . LEU B 1 12 ? -17.859 -16.812 3.438 1 92.75 12 LEU B CA 1
ATOM 1819 C C . LEU B 1 12 ? -19.141 -16 3.207 1 92.75 12 LEU B C 1
ATOM 1821 O O . LEU B 1 12 ? -19.391 -15.023 3.92 1 92.75 12 LEU B O 1
ATOM 1825 N N . PHE B 1 13 ? -19.953 -16.469 2.219 1 95.81 13 PHE B N 1
ATOM 1826 C CA . PHE B 1 13 ? -21.047 -15.617 1.774 1 95.81 13 PHE B CA 1
ATOM 1827 C C . PHE B 1 13 ? -22.391 -16.234 2.141 1 95.81 13 PHE B C 1
ATOM 1829 O O . PHE B 1 13 ? -22.516 -17.469 2.234 1 95.81 13 PHE B O 1
ATOM 1836 N N . GLU B 1 14 ? -23.359 -15.359 2.271 1 96.25 14 GLU B N 1
ATOM 1837 C CA . GLU B 1 14 ? -24.734 -15.805 2.439 1 96.25 14 GLU B CA 1
ATOM 1838 C C . GLU B 1 14 ? -25.234 -16.547 1.2 1 96.25 14 GLU B C 1
ATOM 1840 O O . GLU B 1 14 ? -24.844 -16.219 0.078 1 96.25 14 GLU B O 1
ATOM 1845 N N . ASP B 1 15 ? -26.25 -17.438 1.488 1 95.81 15 ASP B N 1
ATOM 1846 C CA . ASP B 1 15 ? -26.797 -18.234 0.399 1 95.81 15 ASP B CA 1
ATOM 1847 C C . ASP B 1 15 ? -27.406 -17.344 -0.684 1 95.81 15 ASP B C 1
ATOM 1849 O O . ASP B 1 15 ? -27.234 -17.609 -1.877 1 95.81 15 ASP B O 1
ATOM 1853 N N . GLN B 1 16 ? -28.031 -16.375 -0.251 1 97.38 16 GLN B N 1
ATOM 1854 C CA . GLN B 1 16 ? -28.672 -15.477 -1.205 1 97.38 16 GLN B CA 1
ATOM 1855 C C . GLN B 1 16 ? -27.641 -14.758 -2.064 1 97.38 16 GLN B C 1
ATOM 1857 O O . GLN B 1 16 ? -27.859 -14.547 -3.262 1 97.38 16 GLN B O 1
ATOM 1862 N N . LEU B 1 17 ? -26.547 -14.359 -1.458 1 97.19 17 LEU B N 1
ATOM 1863 C CA . LEU B 1 17 ? -25.469 -13.711 -2.201 1 97.19 17 LEU B CA 1
ATOM 1864 C C . LEU B 1 17 ? -24.859 -14.672 -3.219 1 97.19 17 LEU B C 1
ATOM 1866 O O . LEU B 1 17 ? -24.625 -14.289 -4.371 1 97.19 17 LEU B O 1
ATOM 1870 N N . LEU B 1 18 ? -24.641 -15.914 -2.77 1 96.75 18 LEU B N 1
ATOM 1871 C CA . LEU B 1 18 ? -24.109 -16.922 -3.682 1 96.75 18 LEU B CA 1
ATOM 1872 C C . LEU B 1 18 ? -25.016 -17.078 -4.902 1 96.75 18 LEU B C 1
ATOM 1874 O O . LEU B 1 18 ? -24.516 -17.188 -6.027 1 96.75 18 LEU B O 1
ATOM 1878 N N . GLN B 1 19 ? -26.266 -17.078 -4.676 1 96.44 19 GLN B N 1
ATOM 1879 C CA . GLN B 1 19 ? -27.234 -17.203 -5.766 1 96.44 19 GLN B CA 1
ATOM 1880 C C . GLN B 1 19 ? -27.172 -16 -6.699 1 96.44 19 GLN B C 1
ATOM 1882 O O . GLN B 1 19 ? -27.219 -16.156 -7.922 1 96.44 19 GLN B O 1
ATOM 1887 N N . GLU B 1 20 ? -27.047 -14.828 -6.168 1 96.88 20 GLU B N 1
ATOM 1888 C CA . GLU B 1 20 ? -26.953 -13.633 -6.996 1 96.88 20 GLU B CA 1
ATOM 1889 C C . GLU B 1 20 ? -25.688 -13.633 -7.832 1 96.88 20 GLU B C 1
ATOM 1891 O O . GLU B 1 20 ? -25.703 -13.227 -9 1 96.88 20 GLU B O 1
ATOM 1896 N N . ILE B 1 21 ? -24.609 -14.055 -7.172 1 96.31 21 ILE B N 1
ATOM 1897 C CA . ILE B 1 21 ? -23.344 -14.141 -7.898 1 96.31 21 ILE B CA 1
ATOM 1898 C C . ILE B 1 21 ? -23.5 -15.086 -9.094 1 96.31 21 ILE B C 1
ATOM 1900 O O . ILE B 1 21 ? -23.094 -14.758 -10.211 1 96.31 21 ILE B O 1
ATOM 1904 N N . LEU B 1 22 ? -24.109 -16.188 -8.875 1 95.25 22 LEU B N 1
ATOM 1905 C CA . LEU B 1 22 ? -24.297 -17.172 -9.93 1 95.25 22 LEU B CA 1
ATOM 1906 C C . LEU B 1 22 ? -25.125 -16.594 -11.078 1 95.25 22 LEU B C 1
ATOM 1908 O O . LEU B 1 22 ? -24.922 -16.969 -12.234 1 95.25 22 LEU B O 1
ATOM 1912 N N . GLU B 1 23 ? -25.953 -15.734 -10.766 1 96.12 23 GLU B N 1
ATOM 1913 C CA . GLU B 1 23 ? -26.875 -15.164 -11.75 1 96.12 23 GLU B CA 1
ATOM 1914 C C . GLU B 1 23 ? -26.156 -14.133 -12.633 1 96.12 23 GLU B C 1
ATOM 1916 O O . GLU B 1 23 ? -26.5 -13.977 -13.805 1 96.12 23 GLU B O 1
ATOM 1921 N N . VAL B 1 24 ? -25.188 -13.43 -12.133 1 95.94 24 VAL B N 1
ATOM 1922 C CA . VAL B 1 24 ? -24.719 -12.25 -12.859 1 95.94 24 VAL B CA 1
ATOM 1923 C C . VAL B 1 24 ? -23.25 -12.422 -13.242 1 95.94 24 VAL B C 1
ATOM 1925 O O . VAL B 1 24 ? -22.734 -11.719 -14.117 1 95.94 24 VAL B O 1
ATOM 1928 N N . ALA B 1 25 ? -22.531 -13.266 -12.492 1 95.31 25 ALA B N 1
ATOM 1929 C CA . ALA B 1 25 ? -21.094 -13.375 -12.695 1 95.31 25 ALA B CA 1
ATOM 1930 C C . ALA B 1 25 ? -20.781 -14.289 -13.883 1 95.31 25 ALA B C 1
ATOM 1932 O O . ALA B 1 25 ? -21.641 -15.047 -14.336 1 95.31 25 ALA B O 1
ATOM 1933 N N . THR B 1 26 ? -19.609 -14.141 -14.43 1 95.12 26 THR B N 1
ATOM 1934 C CA . THR B 1 26 ? -19.109 -15.016 -15.477 1 95.12 26 THR B CA 1
ATOM 1935 C C . THR B 1 26 ? -17.891 -15.789 -15.008 1 95.12 26 THR B C 1
ATOM 1937 O O . THR B 1 26 ? -17.125 -15.305 -14.164 1 95.12 26 THR B O 1
ATOM 1940 N N . TYR B 1 27 ? -17.781 -16.984 -15.508 1 95.5 27 TYR B N 1
ATOM 1941 C CA . TYR B 1 27 ? -16.641 -17.828 -15.188 1 95.5 27 TYR B CA 1
ATOM 1942 C C . TYR B 1 27 ? -15.539 -17.703 -16.234 1 95.5 27 TYR B C 1
ATOM 1944 O O . TYR B 1 27 ? -15.82 -17.625 -17.438 1 95.5 27 TYR B O 1
ATOM 1952 N N . LYS B 1 28 ? -14.281 -17.578 -15.781 1 95.81 28 LYS B N 1
ATOM 1953 C CA . LYS B 1 28 ? -13.148 -17.391 -16.688 1 95.81 28 LYS B CA 1
ATOM 1954 C C . LYS B 1 28 ? -11.984 -18.297 -16.281 1 95.81 28 LYS B C 1
ATOM 1956 O O . LYS B 1 28 ? -11.641 -18.406 -15.109 1 95.81 28 LYS B O 1
ATOM 1961 N N . GLU B 1 29 ? -11.422 -19.047 -17.234 1 97.5 29 GLU B N 1
ATOM 1962 C CA . GLU B 1 29 ? -10.188 -19.797 -17.078 1 97.5 29 GLU B CA 1
ATOM 1963 C C . GLU B 1 29 ? -9.062 -19.188 -17.938 1 97.5 29 GLU B C 1
ATOM 1965 O O . GLU B 1 29 ? -9.25 -18.922 -19.125 1 97.5 29 GLU B O 1
ATOM 1970 N N . VAL B 1 30 ? -7.973 -18.938 -17.297 1 97.81 30 VAL B N 1
ATOM 1971 C CA . VAL B 1 30 ? -6.867 -18.328 -18.031 1 97.81 30 VAL B CA 1
ATOM 1972 C C . VAL B 1 30 ? -5.59 -19.141 -17.797 1 97.81 30 VAL B C 1
ATOM 1974 O O . VAL B 1 30 ? -5.359 -19.641 -16.703 1 97.81 30 VAL B O 1
ATOM 1977 N N . PRO B 1 31 ? -4.75 -19.266 -18.812 1 98.25 31 PRO B N 1
ATOM 1978 C CA . PRO B 1 31 ? -3.486 -20 -18.656 1 98.25 31 PRO B CA 1
ATOM 1979 C C . PRO B 1 31 ? -2.396 -19.156 -18 1 98.25 31 PRO B C 1
ATOM 1981 O O . PRO B 1 31 ? -2.49 -17.922 -17.984 1 98.25 31 PRO B O 1
ATOM 1984 N N . GLU B 1 32 ? -1.408 -19.859 -17.484 1 97.25 32 GLU B N 1
ATOM 1985 C CA . GLU B 1 32 ? -0.2 -19.203 -17 1 97.25 32 GLU B CA 1
ATOM 1986 C C . GLU B 1 32 ? 0.322 -18.188 -18.031 1 97.25 32 GLU B C 1
ATOM 1988 O O . GLU B 1 32 ? 0.354 -18.484 -19.219 1 97.25 32 GLU B O 1
ATOM 1993 N N . GLY B 1 33 ? 0.619 -16.984 -17.516 1 96.69 33 GLY B N 1
ATOM 1994 C CA . GLY B 1 33 ? 1.197 -15.969 -18.359 1 96.69 33 GLY B CA 1
ATOM 1995 C C . GLY B 1 33 ? 0.16 -15.039 -18.969 1 96.69 33 GLY B C 1
ATOM 1996 O O . GLY B 1 33 ? 0.505 -14 -19.531 1 96.69 33 GLY B O 1
ATOM 1997 N N . PHE B 1 34 ? -1.08 -15.391 -18.875 1 97.56 34 PHE B N 1
ATOM 1998 C CA . PHE B 1 34 ? -2.152 -14.578 -19.438 1 97.56 34 PHE B CA 1
ATOM 1999 C C . PHE B 1 34 ? -2.236 -13.234 -18.719 1 97.56 34 PHE B C 1
ATOM 2001 O O . PHE B 1 34 ? -2.242 -13.18 -17.484 1 97.56 34 PHE B O 1
ATOM 2008 N N . LYS B 1 35 ? -2.346 -12.133 -19.484 1 96.56 35 LYS B N 1
ATOM 2009 C CA . LYS B 1 35 ? -2.496 -10.797 -18.922 1 96.56 35 LYS B CA 1
ATOM 2010 C C . LYS B 1 35 ? -3.961 -10.477 -18.641 1 96.56 35 LYS B C 1
ATOM 2012 O O . LYS B 1 35 ? -4.738 -10.234 -19.562 1 96.56 35 LYS B O 1
ATOM 2017 N N . LEU B 1 36 ? -4.316 -10.508 -17.406 1 94.25 36 LEU B N 1
ATOM 2018 C CA . LEU B 1 36 ? -5.691 -10.25 -17 1 94.25 36 LEU B CA 1
ATOM 2019 C C . LEU B 1 36 ? -6.016 -8.758 -17.078 1 94.25 36 LEU B C 1
ATOM 2021 O O . LEU B 1 36 ? -7.121 -8.383 -17.469 1 94.25 36 LEU B O 1
ATOM 2025 N N . ILE B 1 37 ? -5.125 -7.988 -16.625 1 92.06 37 ILE B N 1
ATOM 2026 C CA . ILE B 1 37 ? -5.27 -6.535 -16.609 1 92.06 37 ILE B CA 1
ATOM 2027 C C . ILE B 1 37 ? -3.957 -5.883 -17.047 1 92.06 37 ILE B C 1
ATOM 2029 O O . ILE B 1 37 ? -2.881 -6.285 -16.594 1 92.06 37 ILE B O 1
ATOM 2033 N N . GLU B 1 38 ? -4.082 -4.953 -17.953 1 91.69 38 GLU B N 1
ATOM 2034 C CA . GLU B 1 38 ? -2.938 -4.133 -18.328 1 91.69 38 GLU B CA 1
ATOM 2035 C C . GLU B 1 38 ? -3.055 -2.721 -17.766 1 91.69 38 GLU B C 1
ATOM 2037 O O . GLU B 1 38 ? -4.16 -2.244 -17.5 1 91.69 38 GLU B O 1
ATOM 2042 N N . ILE B 1 39 ? -1.925 -2.174 -17.531 1 88.88 39 ILE B N 1
ATOM 2043 C CA . ILE B 1 39 ? -1.912 -0.786 -17.094 1 88.88 39 ILE B CA 1
ATOM 2044 C C . ILE B 1 39 ? -2.646 0.091 -18.094 1 88.88 39 ILE B C 1
ATOM 2046 O O . ILE B 1 39 ? -2.424 -0.023 -19.312 1 88.88 39 ILE B O 1
ATOM 2050 N N . GLY B 1 40 ? -3.551 0.901 -17.625 1 86.25 40 GLY B N 1
ATOM 2051 C CA . GLY B 1 40 ? -4.332 1.765 -18.5 1 86.25 40 GLY B CA 1
ATOM 2052 C C . GLY B 1 40 ? -5.691 1.192 -18.844 1 86.25 40 GLY B C 1
ATOM 2053 O O . GLY B 1 40 ? -6.562 1.907 -19.344 1 86.25 40 GLY B O 1
ATOM 2054 N N . ASP B 1 41 ? -5.91 -0.083 -18.578 1 86.12 41 ASP B N 1
ATOM 2055 C CA . ASP B 1 41 ? -7.195 -0.716 -18.859 1 86.12 41 ASP B CA 1
ATOM 2056 C C . ASP B 1 41 ? -8.281 -0.181 -17.922 1 86.12 41 ASP B C 1
ATOM 2058 O O . ASP B 1 41 ? -7.992 0.202 -16.781 1 86.12 41 ASP B O 1
ATOM 2062 N N . TYR B 1 42 ? -9.43 -0.163 -18.438 1 82.81 42 TYR B N 1
ATOM 2063 C CA . TYR B 1 42 ? -10.594 0.033 -17.578 1 82.81 42 TYR B CA 1
ATOM 2064 C C . TYR B 1 42 ? -11.078 -1.292 -17 1 82.81 42 TYR B C 1
ATOM 2066 O O . TYR B 1 42 ? -11.172 -2.291 -17.719 1 82.81 42 TYR B O 1
ATOM 2074 N N . VAL B 1 43 ? -11.297 -1.294 -15.719 1 79.88 43 VAL B N 1
ATOM 2075 C CA . VAL B 1 43 ? -11.727 -2.516 -15.047 1 79.88 43 VAL B CA 1
ATOM 2076 C C . VAL B 1 43 ? -13.25 -2.541 -14.938 1 79.88 43 VAL B C 1
ATOM 2078 O O . VAL B 1 43 ? -13.852 -1.616 -14.391 1 79.88 43 VAL B O 1
ATOM 2081 N N . LYS B 1 44 ? -13.867 -3.535 -15.43 1 81.56 44 LYS B N 1
ATOM 2082 C CA . LYS B 1 44 ? -15.328 -3.602 -15.477 1 81.56 44 LYS B CA 1
ATOM 2083 C C . LYS B 1 44 ? -15.852 -4.703 -14.562 1 81.56 44 LYS B C 1
ATOM 2085 O O . LYS B 1 44 ? -17.062 -4.809 -14.336 1 81.56 44 LYS B O 1
ATOM 2090 N N . SER B 1 45 ? -14.961 -5.523 -14.117 1 87.69 45 SER B N 1
ATOM 2091 C CA . SER B 1 45 ? -15.367 -6.629 -13.258 1 87.69 45 SER B CA 1
ATOM 2092 C C . SER B 1 45 ? -14.336 -6.875 -12.156 1 87.69 45 SER B C 1
ATOM 2094 O O . SER B 1 45 ? -13.164 -6.543 -12.312 1 87.69 45 SER B O 1
ATOM 2096 N N . MET B 1 46 ? -14.836 -7.387 -11.078 1 89.81 46 MET B N 1
ATOM 2097 C CA . MET B 1 46 ? -14 -7.812 -9.953 1 89.81 46 MET B CA 1
ATOM 2098 C C . MET B 1 46 ? -13.805 -9.32 -9.969 1 89.81 46 MET B C 1
ATOM 2100 O O . MET B 1 46 ? -14.766 -10.078 -9.852 1 89.81 46 MET B O 1
ATOM 2104 N N . PRO B 1 47 ? -12.617 -9.719 -10.039 1 93.06 47 PRO B N 1
ATOM 2105 C CA . PRO B 1 47 ? -12.367 -11.164 -10.086 1 93.06 47 PRO B CA 1
ATOM 2106 C C . PRO B 1 47 ? -12.328 -11.797 -8.703 1 93.06 47 PRO B C 1
ATOM 2108 O O . PRO B 1 47 ? -11.656 -11.289 -7.805 1 93.06 47 PRO B O 1
ATOM 2111 N N . LEU B 1 48 ? -13.086 -12.828 -8.523 1 94.94 48 LEU B N 1
ATOM 2112 C CA . LEU B 1 48 ? -12.938 -13.734 -7.391 1 94.94 48 LEU B CA 1
ATOM 2113 C C . LEU B 1 48 ? -12.102 -14.953 -7.77 1 94.94 48 LEU B C 1
ATOM 2115 O O . LEU B 1 48 ? -12.523 -15.766 -8.602 1 94.94 48 LEU B O 1
ATOM 2119 N N . LEU B 1 49 ? -10.969 -15.047 -7.152 1 96.62 49 LEU B N 1
ATOM 2120 C CA . LEU B 1 49 ? -10.07 -16.125 -7.531 1 96.62 49 LEU B CA 1
ATOM 2121 C C . LEU B 1 49 ? -10.531 -17.453 -6.941 1 96.62 49 LEU B C 1
ATOM 2123 O O . LEU B 1 49 ? -10.734 -17.562 -5.73 1 96.62 49 LEU B O 1
ATOM 2127 N N . VAL B 1 50 ? -10.672 -18.391 -7.809 1 95.94 50 VAL B N 1
ATOM 2128 C CA . VAL B 1 50 ? -11.133 -19.719 -7.43 1 95.94 50 VAL B CA 1
ATOM 2129 C C . VAL B 1 50 ? -9.93 -20.656 -7.266 1 95.94 50 VAL B C 1
ATOM 2131 O O . VAL B 1 50 ? -9.906 -21.484 -6.359 1 95.94 50 VAL B O 1
ATOM 2134 N N . SER B 1 51 ? -9.055 -20.547 -8.148 1 96.25 51 SER B N 1
ATOM 2135 C CA . SER B 1 51 ? -7.812 -21.312 -8.086 1 96.25 51 SER B CA 1
ATOM 2136 C C . SER B 1 51 ? -6.691 -20.609 -8.844 1 96.25 51 SER B C 1
ATOM 2138 O O . SER B 1 51 ? -6.949 -19.766 -9.703 1 96.25 51 SER B O 1
ATOM 2140 N N . GLY B 1 52 ? -5.438 -21.031 -8.422 1 96.81 52 GLY B N 1
ATOM 2141 C CA . GLY B 1 52 ? -4.27 -20.453 -9.07 1 96.81 52 GLY B CA 1
ATOM 2142 C C . GLY B 1 52 ? -3.723 -19.25 -8.352 1 96.81 52 GLY B C 1
ATOM 2143 O O . GLY B 1 52 ? -4.035 -19.016 -7.176 1 96.81 52 GLY B O 1
ATOM 2144 N N . ALA B 1 53 ? -2.807 -18.562 -9.055 1 97.44 53 ALA B N 1
ATOM 2145 C CA . ALA B 1 53 ? -2.16 -17.375 -8.5 1 97.44 53 ALA B CA 1
ATOM 2146 C C . ALA B 1 53 ? -2.002 -16.297 -9.57 1 97.44 53 ALA B C 1
ATOM 2148 O O . ALA B 1 53 ? -1.758 -16.594 -10.734 1 97.44 53 ALA B O 1
ATOM 2149 N N . ILE B 1 54 ? -2.252 -15.117 -9.172 1 97.38 54 ILE B N 1
ATOM 2150 C CA . ILE B 1 54 ? -2.1 -13.961 -10.039 1 97.38 54 ILE B CA 1
ATOM 2151 C C . ILE B 1 54 ? -0.987 -13.062 -9.508 1 97.38 54 ILE B C 1
ATOM 2153 O O . ILE B 1 54 ? -0.946 -12.75 -8.312 1 97.38 54 ILE B O 1
ATOM 2157 N N . LYS B 1 55 ? -0.098 -12.719 -10.359 1 96.56 55 LYS B N 1
ATOM 2158 C CA . LYS B 1 55 ? 0.967 -11.797 -9.984 1 96.56 55 LYS B CA 1
ATOM 2159 C C . LYS B 1 55 ? 0.581 -10.359 -10.297 1 96.56 55 LYS B C 1
ATOM 2161 O O . LYS B 1 55 ? 0.055 -10.07 -11.375 1 96.56 55 LYS B O 1
ATOM 2166 N N . ILE B 1 56 ? 0.806 -9.461 -9.367 1 96.69 56 ILE B N 1
ATOM 2167 C CA . ILE B 1 56 ? 0.493 -8.047 -9.516 1 96.69 56 ILE B CA 1
ATOM 2168 C C . ILE B 1 56 ? 1.784 -7.246 -9.672 1 96.69 56 ILE B C 1
ATOM 2170 O O . ILE B 1 56 ? 2.67 -7.312 -8.812 1 96.69 56 ILE B O 1
ATOM 2174 N N . LEU B 1 57 ? 1.849 -6.465 -10.727 1 96.88 57 LEU B N 1
ATOM 2175 C CA . LEU B 1 57 ? 3.064 -5.73 -11.055 1 96.88 57 LEU B CA 1
ATOM 2176 C C . LEU B 1 57 ? 2.785 -4.234 -11.164 1 96.88 57 LEU B C 1
ATOM 2178 O O . LEU B 1 57 ? 1.671 -3.828 -11.5 1 96.88 57 LEU B O 1
ATOM 2182 N N . ARG B 1 58 ? 3.75 -3.527 -10.805 1 95 58 ARG B N 1
ATOM 2183 C CA . ARG B 1 58 ? 3.785 -2.086 -11.023 1 95 58 ARG B CA 1
ATOM 2184 C C . ARG B 1 58 ? 4.832 -1.719 -12.07 1 95 58 ARG B C 1
ATOM 2186 O O . ARG B 1 58 ? 5.859 -2.389 -12.188 1 95 58 ARG B O 1
ATOM 2193 N N . GLU B 1 59 ? 4.551 -0.708 -12.844 1 94.69 59 GLU B N 1
ATOM 2194 C CA . GLU B 1 59 ? 5.488 -0.257 -13.867 1 94.69 59 GLU B CA 1
ATOM 2195 C C . GLU B 1 59 ? 5.707 1.251 -13.789 1 94.69 59 GLU B C 1
ATOM 2197 O O . GLU B 1 59 ? 4.758 2.014 -13.602 1 94.69 59 GLU B O 1
ATOM 2202 N N . ASP B 1 60 ? 6.953 1.63 -13.938 1 91.62 60 ASP B N 1
ATOM 2203 C CA . ASP B 1 60 ? 7.215 3.066 -13.938 1 91.62 60 ASP B CA 1
ATOM 2204 C C . ASP B 1 60 ? 7.168 3.639 -15.352 1 91.62 60 ASP B C 1
ATOM 2206 O O . ASP B 1 60 ? 6.824 2.932 -16.297 1 91.62 60 ASP B O 1
ATOM 2210 N N . THR B 1 61 ? 7.473 4.914 -15.508 1 88.38 61 THR B N 1
ATOM 2211 C CA . THR B 1 61 ? 7.355 5.621 -16.781 1 88.38 61 THR B CA 1
ATOM 2212 C C . THR B 1 61 ? 8.43 5.16 -17.75 1 88.38 61 THR B C 1
ATOM 2214 O O . THR B 1 61 ? 8.32 5.383 -18.969 1 88.38 61 THR B O 1
ATOM 2217 N N . GLU B 1 62 ? 9.438 4.535 -17.281 1 91.44 62 GLU B N 1
ATOM 2218 C CA . GLU B 1 62 ? 10.539 4.086 -18.141 1 91.44 62 GLU B CA 1
ATOM 2219 C C . GLU B 1 62 ? 10.367 2.621 -18.531 1 91.44 62 GLU B C 1
ATOM 2221 O O . GLU B 1 62 ? 11.211 2.057 -19.234 1 91.44 62 GLU B O 1
ATOM 2226 N N . GLY B 1 63 ? 9.336 2.037 -18.031 1 90.44 63 GLY B N 1
ATOM 2227 C CA . GLY B 1 63 ? 9.062 0.661 -18.406 1 90.44 63 GLY B CA 1
ATOM 2228 C C . GLY B 1 63 ? 9.602 -0.349 -17.406 1 90.44 63 GLY B C 1
ATOM 2229 O O . GLY B 1 63 ? 9.453 -1.559 -17.609 1 90.44 63 GLY B O 1
ATOM 2230 N N . ASP B 1 64 ? 10.242 0.138 -16.328 1 93.56 64 ASP B N 1
ATOM 2231 C CA . ASP B 1 64 ? 10.727 -0.761 -15.289 1 93.56 64 ASP B CA 1
ATOM 2232 C C . ASP B 1 64 ? 9.562 -1.292 -14.445 1 93.56 64 ASP B C 1
ATOM 2234 O O . ASP B 1 64 ? 8.648 -0.546 -14.109 1 93.56 64 ASP B O 1
ATOM 2238 N N . GLU B 1 65 ? 9.734 -2.568 -14.125 1 96.25 65 GLU B N 1
ATOM 2239 C CA . GLU B 1 65 ? 8.641 -3.215 -13.398 1 96.25 65 GLU B CA 1
ATOM 2240 C C . GLU B 1 65 ? 9.078 -3.613 -11.992 1 96.25 65 GLU B C 1
ATOM 2242 O O . GLU B 1 65 ? 10.266 -3.631 -11.68 1 96.25 65 GLU B O 1
ATOM 2247 N N . LEU B 1 66 ? 8.117 -3.896 -11.188 1 98.19 66 LEU B N 1
ATOM 2248 C CA . LEU B 1 66 ? 8.297 -4.41 -9.836 1 98.19 66 LEU B CA 1
ATOM 2249 C C . LEU B 1 66 ? 7.125 -5.297 -9.43 1 98.19 66 LEU B C 1
ATOM 2251 O O . LEU B 1 66 ? 5.965 -4.906 -9.586 1 98.19 66 LEU B O 1
ATOM 2255 N N . LEU B 1 67 ? 7.434 -6.48 -9.055 1 98.25 67 LEU B N 1
ATOM 2256 C CA . LEU B 1 67 ? 6.41 -7.348 -8.477 1 98.25 67 LEU B CA 1
ATOM 2257 C C . LEU B 1 67 ? 5.969 -6.832 -7.113 1 98.25 67 LEU B C 1
ATOM 2259 O O . LEU B 1 67 ? 6.801 -6.609 -6.23 1 98.25 67 LEU B O 1
ATOM 2263 N N . LEU B 1 68 ? 4.715 -6.66 -6.934 1 97.44 68 LEU B N 1
ATOM 2264 C CA . LEU B 1 68 ? 4.199 -6.156 -5.664 1 97.44 68 LEU B CA 1
ATOM 2265 C C . LEU B 1 68 ? 3.791 -7.305 -4.75 1 97.44 68 LEU B C 1
ATOM 2267 O O . LEU B 1 68 ? 4.27 -7.402 -3.617 1 97.44 68 LEU B O 1
ATOM 2271 N N . TYR B 1 69 ? 2.939 -8.18 -5.258 1 96.75 69 TYR B N 1
ATOM 2272 C CA . TYR B 1 69 ? 2.416 -9.297 -4.488 1 96.75 69 TYR B CA 1
ATOM 2273 C C . TYR B 1 69 ? 1.665 -10.273 -5.391 1 96.75 69 TYR B C 1
ATOM 2275 O O . TYR B 1 69 ? 1.477 -10.008 -6.578 1 96.75 69 TYR B O 1
ATOM 2283 N N . TYR B 1 70 ? 1.289 -11.375 -4.785 1 97.19 70 TYR B N 1
ATOM 2284 C CA . TYR B 1 70 ? 0.467 -12.367 -5.473 1 97.19 70 TYR B CA 1
ATOM 2285 C C . TYR B 1 70 ? -0.938 -12.414 -4.883 1 97.19 70 TYR B C 1
ATOM 2287 O O . TYR B 1 70 ? -1.123 -12.188 -3.684 1 97.19 70 TYR B O 1
ATOM 2295 N N . LEU B 1 71 ? -1.903 -12.68 -5.723 1 96.69 71 LEU B N 1
ATOM 2296 C CA . LEU B 1 71 ? -3.254 -13.031 -5.293 1 96.69 71 LEU B CA 1
ATOM 2297 C C . LEU B 1 71 ? -3.5 -14.523 -5.434 1 96.69 71 LEU B C 1
ATOM 2299 O O . LEU B 1 71 ? -3.08 -15.141 -6.418 1 96.69 71 LEU B O 1
ATOM 2303 N N . GLU B 1 72 ? -4.16 -15 -4.438 1 96.44 72 GLU B N 1
ATOM 2304 C CA . GLU B 1 72 ? -4.449 -16.422 -4.441 1 96.44 72 GLU B CA 1
ATOM 2305 C C . GLU B 1 72 ? -5.922 -16.688 -4.145 1 96.44 72 GLU B C 1
ATOM 2307 O O . GLU B 1 72 ? -6.723 -15.758 -4.047 1 96.44 72 GLU B O 1
ATOM 2312 N N . LYS B 1 73 ? -6.246 -18.016 -4.137 1 94.94 73 LYS B N 1
ATOM 2313 C CA . LYS B 1 73 ? -7.621 -18.422 -3.865 1 94.94 73 LYS B CA 1
ATOM 2314 C C . LYS B 1 73 ? -8.188 -17.672 -2.66 1 94.94 73 LYS B C 1
ATOM 2316 O O . LYS B 1 73 ? -7.531 -17.562 -1.625 1 94.94 73 LYS B O 1
ATOM 2321 N N . GLY B 1 74 ? -9.383 -17.188 -2.861 1 92.06 74 GLY B N 1
ATOM 2322 C CA . GLY B 1 74 ? -10.055 -16.516 -1.762 1 92.06 74 GLY B CA 1
ATOM 2323 C C . GLY B 1 74 ? -9.789 -15.023 -1.729 1 92.06 74 GLY B C 1
ATOM 2324 O O . GLY B 1 74 ? -10.328 -14.312 -0.878 1 92.06 74 GLY B O 1
ATOM 2325 N N . GLU B 1 75 ? -8.984 -14.609 -2.664 1 93.56 75 GLU B N 1
ATOM 2326 C CA . GLU B 1 75 ? -8.648 -13.195 -2.699 1 93.56 75 GLU B CA 1
ATOM 2327 C C . GLU B 1 75 ? -9.203 -12.523 -3.949 1 93.56 75 GLU B C 1
ATOM 2329 O O . GLU B 1 75 ? -9.742 -13.195 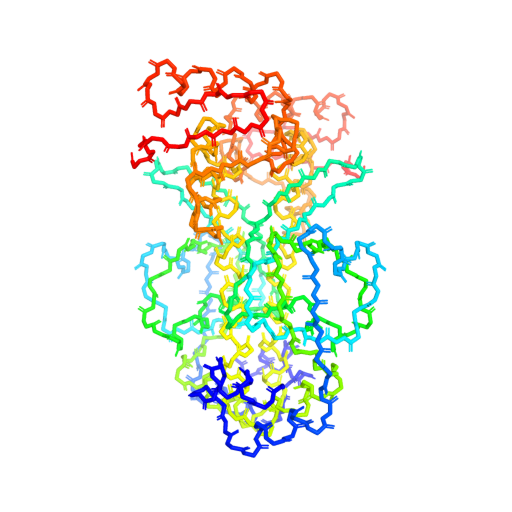-4.836 1 93.56 75 GLU B O 1
ATOM 2334 N N . THR B 1 76 ? -9.219 -11.219 -3.924 1 91 76 THR B N 1
ATOM 2335 C CA . THR B 1 76 ? -9.672 -10.422 -5.059 1 91 76 THR B CA 1
ATOM 2336 C C . THR B 1 76 ? -8.797 -9.188 -5.242 1 91 76 THR B C 1
ATOM 2338 O O . THR B 1 76 ? -8 -8.852 -4.363 1 91 76 THR B O 1
ATOM 2341 N N . CYS B 1 77 ? -8.969 -8.664 -6.48 1 84.12 77 CYS B N 1
ATOM 2342 C CA . CYS B 1 77 ? -8.234 -7.438 -6.773 1 84.12 77 CYS B CA 1
ATOM 2343 C C . CYS B 1 77 ? -8.969 -6.223 -6.223 1 84.12 77 CYS B C 1
ATOM 2345 O O . CYS B 1 77 ? -10.008 -5.824 -6.758 1 84.12 77 CYS B O 1
ATOM 2347 N N . THR B 1 78 ? -8.406 -5.605 -5.281 1 78.12 78 THR B N 1
ATOM 2348 C CA . THR B 1 78 ? -9.047 -4.5 -4.578 1 78.12 78 THR B CA 1
ATOM 2349 C C . THR B 1 78 ? -9.07 -3.248 -5.449 1 78.12 78 THR B C 1
ATOM 2351 O O . THR B 1 78 ? -9.953 -2.404 -5.309 1 78.12 78 THR B O 1
ATOM 2354 N N . MET B 1 79 ? -8.148 -3.145 -6.34 1 73.06 79 MET B N 1
ATOM 2355 C CA . MET B 1 79 ? -8.078 -1.952 -7.18 1 73.06 79 MET B CA 1
ATOM 2356 C C . MET B 1 79 ? -9.336 -1.816 -8.039 1 73.06 79 MET B C 1
ATOM 2358 O O . MET B 1 79 ? -9.672 -0.717 -8.484 1 73.06 79 MET B O 1
ATOM 2362 N N . THR B 1 80 ? -9.898 -2.887 -8.211 1 65.31 80 THR B N 1
ATOM 2363 C CA . THR B 1 80 ? -11.133 -2.875 -9 1 65.31 80 THR B CA 1
ATOM 2364 C C . THR B 1 80 ? -12.242 -2.133 -8.258 1 65.31 80 THR B C 1
ATOM 2366 O O . THR B 1 80 ? -13.195 -1.654 -8.875 1 65.31 80 THR B O 1
ATOM 2369 N N . MET B 1 81 ? -11.961 -2.027 -7.016 1 64.88 81 MET B N 1
ATOM 2370 C CA . MET B 1 81 ? -13.023 -1.411 -6.223 1 64.88 81 MET B CA 1
ATOM 2371 C C . MET B 1 81 ? -12.945 0.11 -6.301 1 64.88 81 MET B C 1
ATOM 2373 O O . MET B 1 81 ? -13.922 0.802 -6.004 1 64.88 81 MET B O 1
ATOM 2377 N N . ALA B 1 82 ? -11.773 0.595 -6.715 1 60.19 82 ALA B N 1
ATOM 2378 C CA . ALA B 1 82 ? -11.586 2.035 -6.871 1 60.19 82 ALA B CA 1
ATOM 2379 C C . ALA B 1 82 ? -12.562 2.605 -7.898 1 60.19 82 ALA B C 1
ATOM 2381 O O . ALA B 1 82 ? -12.945 3.775 -7.82 1 60.19 82 ALA B O 1
ATOM 2382 N N . CYS B 1 83 ? -12.875 1.828 -8.852 1 54.06 83 CYS B N 1
ATOM 2383 C CA . CYS B 1 83 ? -13.703 2.295 -9.953 1 54.06 83 CYS B CA 1
ATOM 2384 C C . CYS B 1 83 ? -15.07 2.734 -9.461 1 54.06 83 CYS B C 1
ATOM 2386 O O . CYS B 1 83 ? -15.719 3.588 -10.07 1 54.06 83 CYS B O 1
ATOM 2388 N N . CYS B 1 84 ? -15.57 1.986 -8.438 1 55.97 84 CYS B N 1
ATOM 2389 C CA . CYS B 1 84 ? -16.875 2.41 -7.961 1 55.97 84 CYS B CA 1
ATOM 2390 C C . CYS B 1 84 ? -16.844 3.867 -7.512 1 55.97 84 CYS B C 1
ATOM 2392 O O . CYS B 1 84 ? -17.891 4.5 -7.375 1 55.97 84 CYS B O 1
ATOM 2394 N N . MET B 1 85 ? -15.688 4.371 -7.324 1 54.06 85 MET B N 1
ATOM 2395 C CA . MET B 1 85 ? -15.57 5.746 -6.855 1 54.06 85 MET B CA 1
ATOM 2396 C C . MET B 1 85 ? -15.148 6.676 -7.992 1 54.06 85 MET B C 1
ATOM 2398 O O . MET B 1 85 ? -14.914 7.863 -7.77 1 54.06 85 MET B O 1
ATOM 2402 N N . GLY B 1 86 ? -15.172 6.141 -9.273 1 54.16 86 GLY B N 1
ATOM 2403 C CA . GLY B 1 86 ? -14.828 6.855 -10.492 1 54.16 86 GLY B CA 1
ATOM 2404 C C . GLY B 1 86 ? -13.969 6.039 -11.445 1 54.16 86 GLY B C 1
ATOM 2405 O O . GLY B 1 86 ? -13.305 5.086 -11.023 1 54.16 86 GLY B O 1
ATOM 2406 N N . GLN B 1 87 ? -14.578 6.027 -12.625 1 57.88 87 GLN B N 1
ATOM 2407 C CA . GLN B 1 87 ? -13.922 5.312 -13.719 1 57.88 87 GLN B CA 1
ATOM 2408 C C . GLN B 1 87 ? -12.414 5.57 -13.719 1 57.88 87 GLN B C 1
ATOM 2410 O O . GLN B 1 87 ? -11.961 6.617 -14.18 1 57.88 87 GLN B O 1
ATOM 2415 N N . LYS B 1 88 ? -11.602 4.621 -12.969 1 71.25 88 LYS B N 1
ATOM 2416 C CA . LYS B 1 88 ? -10.164 4.867 -12.984 1 71.25 88 LYS B CA 1
ATOM 2417 C C . LYS B 1 88 ? -9.422 3.785 -13.766 1 71.25 88 LYS B C 1
ATOM 2419 O O . LYS B 1 88 ? -9.875 2.641 -13.828 1 71.25 88 LYS B O 1
ATOM 2424 N N . LYS B 1 89 ? -8.523 4.219 -14.641 1 82.38 89 LYS B N 1
ATOM 2425 C CA . LYS B 1 89 ? -7.602 3.326 -15.328 1 82.38 89 LYS B CA 1
ATOM 2426 C C . LYS B 1 89 ? -6.707 2.586 -14.336 1 82.38 89 LYS B C 1
ATOM 2428 O O . LYS B 1 89 ? -6.336 3.137 -13.297 1 82.38 89 LYS B O 1
ATOM 2433 N N . SER B 1 90 ? -6.496 1.348 -14.703 1 87.12 90 SER B N 1
ATOM 2434 C CA . SER B 1 90 ? -5.641 0.538 -13.836 1 87.12 90 SER B CA 1
ATOM 2435 C C . SER B 1 90 ? -4.23 1.113 -13.766 1 87.12 90 SER B C 1
ATOM 2437 O O . SER B 1 90 ? -3.676 1.551 -14.773 1 87.12 90 SER B O 1
ATOM 2439 N N . GLU B 1 91 ? -3.625 1.055 -12.594 1 86.81 91 GLU B N 1
ATOM 2440 C CA . GLU B 1 91 ? -2.24 1.469 -12.383 1 86.81 91 GLU B CA 1
ATOM 2441 C C . GLU B 1 91 ? -1.338 0.266 -12.125 1 86.81 91 GLU B C 1
ATOM 2443 O O . GLU B 1 91 ? -0.18 0.425 -11.727 1 86.81 91 GLU B O 1
ATOM 2448 N N . ILE B 1 92 ? -1.945 -0.961 -12.297 1 92.19 92 ILE B N 1
ATOM 2449 C CA . ILE B 1 92 ? -1.188 -2.186 -12.062 1 92.19 92 ILE B CA 1
ATOM 2450 C C . ILE B 1 92 ? -1.394 -3.152 -13.227 1 92.19 92 ILE B C 1
ATOM 2452 O O . ILE B 1 92 ? -2.338 -3.002 -14.008 1 92.19 92 ILE B O 1
ATOM 2456 N N . ARG B 1 93 ? -0.46 -3.973 -13.398 1 94.5 93 ARG B N 1
ATOM 2457 C CA . ARG B 1 93 ? -0.581 -5.105 -14.312 1 94.5 93 ARG B CA 1
ATOM 2458 C C . ARG B 1 93 ? -0.826 -6.402 -13.555 1 94.5 93 ARG B C 1
ATOM 2460 O O . ARG B 1 93 ? -0.219 -6.637 -12.508 1 94.5 93 ARG B O 1
ATOM 2467 N N . ALA B 1 94 ? -1.8 -7.168 -13.984 1 95.56 94 ALA B N 1
ATOM 2468 C CA . ALA B 1 94 ? -2.092 -8.477 -13.406 1 95.56 94 ALA B CA 1
ATOM 2469 C C . ALA B 1 94 ? -1.85 -9.594 -14.422 1 95.56 94 ALA B C 1
ATOM 2471 O O . ALA B 1 94 ? -2.428 -9.586 -15.508 1 95.56 94 ALA B O 1
ATOM 2472 N N . ILE B 1 95 ? -0.976 -10.539 -14.055 1 97.06 95 ILE B N 1
ATOM 2473 C CA . ILE B 1 95 ? -0.634 -11.656 -14.93 1 97.06 95 ILE B CA 1
ATOM 2474 C C . ILE B 1 95 ? -0.847 -12.977 -14.188 1 97.06 95 ILE B C 1
ATOM 2476 O O . ILE B 1 95 ? -0.49 -13.102 -13.016 1 97.06 95 ILE B O 1
ATOM 2480 N N . ALA B 1 96 ? -1.437 -13.945 -14.891 1 97.88 96 ALA B N 1
ATOM 2481 C CA . ALA B 1 96 ? -1.581 -15.273 -14.297 1 97.88 96 ALA B CA 1
ATOM 2482 C C . ALA B 1 96 ? -0.219 -15.914 -14.047 1 97.88 96 ALA B C 1
ATOM 2484 O O . ALA B 1 96 ? 0.507 -16.219 -14.992 1 97.88 96 ALA B O 1
ATOM 2485 N N . GLU B 1 97 ? 0.124 -16.109 -12.781 1 97.62 97 GLU B N 1
ATOM 2486 C CA . GLU B 1 97 ? 1.362 -16.797 -12.422 1 97.62 97 GLU B CA 1
ATOM 2487 C C . GLU B 1 97 ? 1.26 -18.297 -12.68 1 97.62 97 GLU B C 1
ATOM 2489 O O . GLU B 1 97 ? 2.254 -18.938 -13.023 1 97.62 97 GLU B O 1
ATOM 2494 N N . THR B 1 98 ? 0.167 -18.828 -12.453 1 97.75 98 THR B N 1
ATOM 2495 C CA . THR B 1 98 ? -0.222 -20.203 -12.781 1 97.75 98 THR B CA 1
ATOM 2496 C C . THR B 1 98 ? -1.538 -20.219 -13.555 1 97.75 98 THR B C 1
ATOM 2498 O O . THR B 1 98 ? -2.178 -19.172 -13.719 1 97.75 98 THR B O 1
ATOM 2501 N N . ASP B 1 99 ? -1.864 -21.391 -14.07 1 98.19 99 ASP B N 1
ATOM 2502 C CA . ASP B 1 99 ? -3.248 -21.5 -14.523 1 98.19 99 ASP B CA 1
ATOM 2503 C C . ASP B 1 99 ? -4.219 -21.062 -13.422 1 98.19 99 ASP B C 1
ATOM 2505 O O . ASP B 1 99 ? -4.02 -21.375 -12.25 1 98.19 99 ASP B O 1
ATOM 2509 N N . ALA B 1 100 ? -5.215 -20.297 -13.844 1 97.5 100 ALA B N 1
ATOM 2510 C CA . ALA B 1 100 ? -6.102 -19.734 -12.828 1 97.5 100 ALA B CA 1
ATOM 2511 C C . ALA B 1 100 ? -7.562 -19.812 -13.273 1 97.5 100 ALA B C 1
ATOM 2513 O O . ALA B 1 100 ? -7.852 -19.797 -14.477 1 97.5 100 ALA B O 1
ATOM 2514 N N . LYS B 1 101 ? -8.406 -20 -12.375 1 97.75 101 LYS B N 1
ATOM 2515 C CA . LYS B 1 101 ? -9.859 -19.922 -12.539 1 97.75 101 LYS B CA 1
ATOM 2516 C C . LYS B 1 101 ? -10.445 -18.766 -11.727 1 97.75 101 LYS B C 1
ATOM 2518 O O . LYS B 1 101 ? -10.117 -18.609 -10.555 1 97.75 101 LYS B O 1
ATOM 2523 N N . LEU B 1 102 ? -11.32 -18 -12.391 1 96.69 102 LEU B N 1
ATOM 2524 C CA . LEU B 1 102 ? -11.844 -16.781 -11.781 1 96.69 102 LEU B CA 1
ATOM 2525 C C . LEU B 1 102 ? -13.352 -16.672 -11.984 1 96.69 102 LEU B C 1
ATOM 2527 O O . LEU B 1 102 ? -13.891 -17.188 -12.969 1 96.69 102 LEU B O 1
ATOM 2531 N N . ILE B 1 103 ? -13.992 -16.141 -11.047 1 95.69 103 ILE B N 1
ATOM 2532 C CA . ILE B 1 103 ? -15.375 -15.695 -11.18 1 95.69 103 ILE B CA 1
ATOM 2533 C C . ILE B 1 103 ? -15.43 -14.172 -11.281 1 95.69 103 ILE B C 1
ATOM 2535 O O . ILE B 1 103 ? -15.055 -13.469 -10.336 1 95.69 103 ILE B O 1
ATOM 2539 N N . MET B 1 104 ? -15.891 -13.703 -12.43 1 93.69 104 MET B N 1
ATOM 2540 C CA . MET B 1 104 ? -15.898 -12.266 -12.703 1 93.69 104 MET B CA 1
ATOM 2541 C C . MET B 1 104 ? -17.234 -11.648 -12.312 1 93.69 104 MET B C 1
ATOM 2543 O O . MET B 1 104 ? -18.266 -11.938 -12.93 1 93.69 104 MET B O 1
ATOM 2547 N N . VAL B 1 105 ? -17.188 -10.773 -11.336 1 93.12 105 VAL B N 1
ATOM 2548 C CA . VAL B 1 105 ? -18.391 -10.117 -10.836 1 93.12 105 VAL B CA 1
ATOM 2549 C C . VAL B 1 105 ? -18.484 -8.703 -11.398 1 93.12 105 VAL B C 1
ATOM 2551 O O . VAL B 1 105 ? -17.531 -7.926 -11.297 1 93.12 105 VAL B O 1
ATOM 2554 N N . PRO B 1 106 ? -19.641 -8.383 -11.977 1 90.38 106 PRO B N 1
ATOM 2555 C CA . PRO B 1 106 ? -19.781 -7.008 -12.461 1 90.38 106 PRO B CA 1
ATOM 2556 C C . PRO B 1 106 ? -19.656 -5.969 -11.352 1 90.38 106 PRO B C 1
ATOM 2558 O O . PRO B 1 106 ? -20.234 -6.141 -10.273 1 90.38 106 PRO B O 1
ATOM 2561 N N . ILE B 1 107 ? -18.969 -4.898 -11.625 1 85.25 107 ILE B N 1
ATOM 2562 C CA . ILE B 1 107 ? -18.641 -3.9 -10.617 1 85.25 107 ILE B CA 1
ATOM 2563 C C . ILE B 1 107 ? -19.922 -3.242 -10.102 1 85.25 107 ILE B C 1
ATOM 2565 O O . ILE B 1 107 ? -20 -2.863 -8.93 1 85.25 107 ILE B O 1
ATOM 2569 N N . GLU B 1 108 ? -20.953 -3.17 -10.922 1 85.25 108 GLU B N 1
ATOM 2570 C CA . GLU B 1 108 ? -22.219 -2.541 -10.547 1 85.25 108 GLU B CA 1
ATOM 2571 C C . GLU B 1 108 ? -22.875 -3.266 -9.375 1 85.25 108 GLU B C 1
ATOM 2573 O O . GLU B 1 108 ? -23.609 -2.662 -8.594 1 85.25 108 GLU B O 1
ATOM 2578 N N . LYS B 1 109 ? -22.594 -4.547 -9.281 1 90.25 109 LYS B N 1
ATOM 2579 C CA . LYS B 1 109 ? -23.188 -5.355 -8.219 1 90.25 109 LYS B CA 1
ATOM 2580 C C . LYS B 1 109 ? -22.438 -5.184 -6.902 1 90.25 109 LYS B C 1
ATOM 2582 O O . LYS B 1 109 ? -23 -5.414 -5.828 1 90.25 109 LYS B O 1
ATOM 2587 N N . MET B 1 110 ? -21.156 -4.809 -7.004 1 83.94 110 MET B N 1
ATOM 2588 C CA . MET B 1 110 ? -20.328 -4.672 -5.809 1 83.94 110 MET B CA 1
ATOM 2589 C C . MET B 1 110 ? -20.922 -3.652 -4.848 1 83.94 110 MET B C 1
ATOM 2591 O O . MET B 1 110 ? -21.047 -3.918 -3.65 1 83.94 110 MET B O 1
ATOM 2595 N N . GLU B 1 111 ? -21.266 -2.529 -5.426 1 79.81 111 GLU B N 1
ATOM 2596 C CA . GLU B 1 111 ? -21.828 -1.482 -4.582 1 79.81 111 GLU B CA 1
ATOM 2597 C C . GLU B 1 111 ? -23.141 -1.938 -3.938 1 79.81 111 GLU B C 1
ATOM 2599 O O . GLU B 1 111 ? -23.375 -1.69 -2.752 1 79.81 111 GLU B O 1
ATOM 2604 N N . ILE B 1 112 ? -23.969 -2.605 -4.715 1 88.06 112 ILE B N 1
ATOM 2605 C CA . ILE B 1 112 ? -25.25 -3.094 -4.238 1 88.06 112 ILE B CA 1
ATOM 2606 C C . ILE B 1 112 ? -25.031 -4.121 -3.131 1 88.06 112 ILE B C 1
ATOM 2608 O O . ILE B 1 112 ? -25.641 -4.031 -2.062 1 88.06 112 ILE B O 1
ATOM 2612 N N . TRP B 1 113 ? -24.125 -5.035 -3.338 1 92.19 113 TRP B N 1
ATOM 2613 C CA . TRP B 1 113 ? -23.922 -6.129 -2.4 1 92.19 113 TRP B CA 1
ATOM 2614 C C . TRP B 1 113 ? -23.281 -5.625 -1.108 1 92.19 113 TRP B C 1
ATOM 2616 O O . TRP B 1 113 ? -23.531 -6.168 -0.031 1 92.19 113 TRP B O 1
ATOM 2626 N N . THR B 1 114 ? -22.469 -4.586 -1.205 1 87.69 114 THR B N 1
ATOM 2627 C CA . THR B 1 114 ? -21.828 -4.012 -0.024 1 87.69 114 THR B CA 1
ATOM 2628 C C . THR B 1 114 ? -22.875 -3.48 0.95 1 87.69 114 THR B C 1
ATOM 2630 O O . THR B 1 114 ? -22.688 -3.551 2.168 1 87.69 114 THR B O 1
ATOM 2633 N N . SER B 1 115 ? -23.969 -3.018 0.409 1 85.5 115 SER B N 1
ATOM 2634 C CA . SER B 1 115 ? -25.047 -2.508 1.248 1 85.5 115 SER B CA 1
ATOM 2635 C C . SER B 1 115 ? -25.984 -3.627 1.685 1 85.5 115 SER B C 1
ATOM 2637 O O . SER B 1 115 ? -26.5 -3.611 2.805 1 85.5 115 SER B O 1
ATOM 2639 N N . LYS B 1 116 ? -26.125 -4.59 0.958 1 91.81 116 LYS B N 1
ATOM 2640 C CA . LYS B 1 116 ? -27.156 -5.598 1.131 1 91.81 116 LYS B CA 1
ATOM 2641 C C . LYS B 1 116 ? -26.672 -6.766 1.979 1 91.81 116 LYS B C 1
ATOM 2643 O O . LYS B 1 116 ? -27.422 -7.336 2.766 1 91.81 116 LYS B O 1
ATOM 2648 N N . TYR B 1 117 ? -25.391 -7.125 1.804 1 93.5 117 TYR B N 1
ATOM 2649 C CA . TYR B 1 117 ? -24.875 -8.344 2.426 1 93.5 117 TYR B CA 1
ATOM 2650 C C . TYR B 1 117 ? -23.688 -8.031 3.338 1 93.5 117 TYR B C 1
ATOM 2652 O O . TYR B 1 117 ? -22.656 -7.551 2.879 1 93.5 117 TYR B O 1
ATOM 2660 N N . LYS B 1 118 ? -23.828 -8.414 4.57 1 90.5 118 LYS B N 1
ATOM 2661 C CA . LYS B 1 118 ? -22.75 -8.203 5.543 1 90.5 118 LYS B CA 1
ATOM 2662 C C . LYS B 1 118 ? -21.5 -8.984 5.16 1 90.5 118 LYS B C 1
ATOM 2664 O O . LYS B 1 118 ? -20.391 -8.484 5.293 1 90.5 118 LYS B O 1
ATOM 2669 N N . SER B 1 119 ? -21.703 -10.211 4.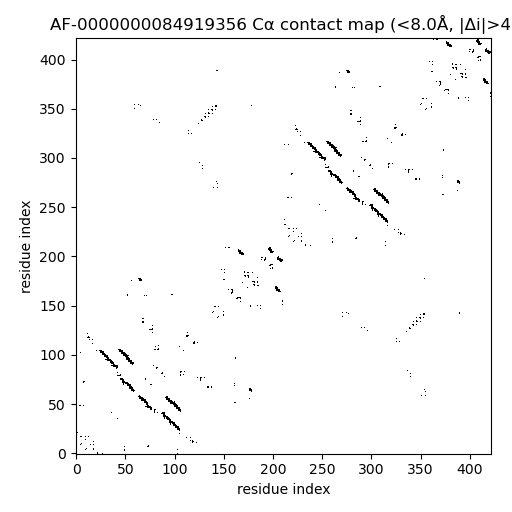754 1 93.5 119 SER B N 1
ATOM 2670 C CA . SER B 1 119 ? -20.578 -11.062 4.41 1 93.5 119 SER B CA 1
ATOM 2671 C C . SER B 1 119 ? -19.766 -10.461 3.266 1 93.5 119 SER B C 1
ATOM 2673 O O . SER B 1 119 ? -18.531 -10.562 3.254 1 93.5 119 SER B O 1
ATOM 2675 N N . TRP B 1 120 ? -20.453 -9.875 2.328 1 92.38 120 TRP B N 1
ATOM 2676 C CA . TRP B 1 120 ? -19.75 -9.227 1.225 1 92.38 120 TRP B CA 1
ATOM 2677 C C . TRP B 1 120 ? -18.984 -8 1.714 1 92.38 120 TRP B C 1
ATOM 2679 O O . TRP B 1 120 ? -17.828 -7.797 1.344 1 92.38 120 TRP B O 1
ATOM 2689 N N . ARG B 1 121 ? -19.578 -7.242 2.498 1 88.25 121 ARG B N 1
ATOM 2690 C CA . ARG B 1 121 ? -18.922 -6.074 3.074 1 88.25 121 ARG B CA 1
ATOM 2691 C C . ARG B 1 121 ? -17.672 -6.473 3.834 1 88.25 121 ARG B C 1
ATOM 2693 O O . ARG B 1 121 ? -16.609 -5.852 3.676 1 88.25 121 ARG B O 1
ATOM 2700 N N . ASP B 1 122 ? -17.797 -7.5 4.602 1 87.44 122 ASP B N 1
ATOM 2701 C CA . ASP B 1 122 ? -16.656 -7.996 5.371 1 87.44 122 ASP B CA 1
ATOM 2702 C C . ASP B 1 122 ? -15.531 -8.477 4.445 1 87.44 122 ASP B C 1
ATOM 2704 O O . ASP B 1 122 ? -14.359 -8.234 4.711 1 87.44 122 ASP B O 1
ATOM 2708 N N . PHE B 1 123 ? -15.938 -9.117 3.445 1 91.44 123 PHE B N 1
ATOM 2709 C CA . PHE B 1 123 ? -14.984 -9.625 2.463 1 91.44 123 PHE B CA 1
ATOM 2710 C C . PHE B 1 123 ? -14.211 -8.477 1.818 1 91.44 123 PHE B C 1
ATOM 2712 O O . PHE B 1 123 ? -12.992 -8.555 1.668 1 91.44 123 PHE B O 1
ATOM 2719 N N . VAL B 1 124 ? -14.883 -7.457 1.459 1 88.44 124 VAL B N 1
ATOM 2720 C CA . VAL B 1 124 ? -14.281 -6.301 0.811 1 88.44 124 VAL B CA 1
ATOM 2721 C C . VAL B 1 124 ? -13.328 -5.602 1.78 1 88.44 124 VAL B C 1
ATOM 2723 O O . VAL B 1 124 ? -12.195 -5.277 1.422 1 88.44 124 VAL B O 1
ATOM 2726 N N . PHE B 1 125 ? -13.766 -5.422 3 1 85.12 125 PHE B N 1
ATOM 2727 C CA . PHE B 1 125 ? -12.93 -4.789 4.012 1 85.12 125 PHE B CA 1
ATOM 2728 C C . PHE B 1 125 ? -11.664 -5.605 4.254 1 85.12 125 PHE B C 1
ATOM 2730 O O . PHE B 1 125 ? -10.562 -5.055 4.324 1 85.12 125 PHE B O 1
ATOM 2737 N N . GLU B 1 126 ? -11.844 -6.848 4.348 1 88.25 126 GLU B N 1
ATOM 2738 C CA . GLU B 1 126 ? -10.703 -7.734 4.574 1 88.25 126 GLU B CA 1
ATOM 2739 C C . GLU B 1 126 ? -9.734 -7.703 3.396 1 88.25 126 GLU B C 1
ATOM 2741 O O . GLU B 1 126 ? -8.516 -7.738 3.584 1 88.25 126 GLU B O 1
ATOM 2746 N N . SER B 1 127 ? -10.273 -7.648 2.25 1 90.44 127 SER B N 1
ATOM 2747 C CA . SER B 1 127 ? -9.438 -7.574 1.054 1 90.44 127 SER B CA 1
ATOM 2748 C C . SER B 1 127 ? -8.602 -6.301 1.044 1 90.44 127 SER B C 1
ATOM 2750 O O . SER B 1 127 ? -7.398 -6.348 0.757 1 90.44 127 SER B O 1
ATOM 2752 N N . TYR B 1 128 ? -9.234 -5.195 1.409 1 88.62 128 TYR B N 1
ATOM 2753 C CA . TYR B 1 128 ? -8.508 -3.938 1.502 1 88.62 128 TYR B CA 1
ATOM 2754 C C . TYR B 1 128 ? -7.406 -4.02 2.553 1 88.62 128 TYR B C 1
ATOM 2756 O O . TYR B 1 128 ? -6.285 -3.564 2.322 1 88.62 128 TYR B O 1
ATOM 2764 N N . HIS B 1 129 ? -7.762 -4.543 3.633 1 87.25 129 HIS B N 1
ATOM 2765 C CA . HIS B 1 129 ? -6.797 -4.676 4.719 1 87.25 129 HIS B CA 1
ATOM 2766 C C . HIS B 1 129 ? -5.598 -5.523 4.293 1 87.25 129 HIS B C 1
ATOM 2768 O O . HIS B 1 129 ? -4.449 -5.137 4.52 1 87.25 129 HIS B O 1
ATOM 2774 N N . ASN B 1 130 ? -5.871 -6.629 3.688 1 91 130 ASN B N 1
ATOM 2775 C CA . ASN B 1 130 ? -4.812 -7.523 3.234 1 91 130 ASN B CA 1
ATOM 2776 C C . ASN B 1 130 ? -3.924 -6.855 2.188 1 91 130 ASN B C 1
ATOM 2778 O O . ASN B 1 130 ? -2.705 -7.039 2.193 1 91 130 ASN B O 1
ATOM 2782 N N . ARG B 1 131 ? -4.539 -6.113 1.332 1 92.19 131 ARG B N 1
ATOM 2783 C CA . ARG B 1 131 ? -3.783 -5.426 0.292 1 92.19 131 ARG B CA 1
ATOM 2784 C C . ARG B 1 131 ? -2.852 -4.379 0.896 1 92.19 131 ARG B C 1
ATOM 2786 O O . ARG B 1 131 ? -1.697 -4.254 0.482 1 92.19 131 ARG B O 1
ATOM 2793 N N . ILE B 1 132 ? -3.336 -3.637 1.82 1 91.69 132 ILE B N 1
ATOM 2794 C CA . ILE B 1 132 ? -2.51 -2.654 2.512 1 91.69 132 ILE B CA 1
ATOM 2795 C C . ILE B 1 132 ? -1.32 -3.35 3.17 1 91.69 132 ILE B C 1
ATOM 2797 O O . ILE B 1 132 ? -0.179 -2.902 3.037 1 91.69 132 ILE B O 1
ATOM 2801 N N . ASN B 1 133 ? -1.575 -4.457 3.803 1 91.38 133 ASN B N 1
ATOM 2802 C CA . ASN B 1 133 ? -0.506 -5.203 4.461 1 91.38 133 ASN B CA 1
ATOM 2803 C C . ASN B 1 133 ? 0.527 -5.703 3.455 1 91.38 133 ASN B C 1
ATOM 2805 O O . ASN B 1 133 ? 1.73 -5.648 3.717 1 91.38 133 ASN B O 1
ATOM 2809 N N . GLU B 1 134 ? 0.047 -6.195 2.365 1 93.62 134 GLU B N 1
ATOM 2810 C CA . GLU B 1 134 ? 0.959 -6.664 1.326 1 93.62 134 GLU B CA 1
ATOM 2811 C C . GLU B 1 134 ? 1.84 -5.527 0.812 1 93.62 134 GLU B C 1
ATOM 2813 O O . GLU B 1 134 ? 3.035 -5.719 0.58 1 93.62 134 GLU B O 1
ATOM 2818 N N . LEU B 1 135 ? 1.252 -4.367 0.645 1 94.38 135 LEU B N 1
ATOM 2819 C CA . LEU B 1 135 ? 2.018 -3.225 0.161 1 94.38 135 LEU B CA 1
ATOM 2820 C C . LEU B 1 135 ? 3.012 -2.75 1.215 1 94.38 135 LEU B C 1
ATOM 2822 O O . LEU B 1 135 ? 4.125 -2.338 0.883 1 94.38 135 LEU B O 1
ATOM 2826 N N . LEU B 1 136 ? 2.594 -2.809 2.492 1 94.12 136 LEU B N 1
ATOM 2827 C CA . LEU B 1 136 ? 3.529 -2.473 3.561 1 94.12 136 LEU B CA 1
ATOM 2828 C C . LEU B 1 136 ? 4.723 -3.424 3.557 1 94.12 136 LEU B C 1
ATOM 2830 O O . LEU B 1 136 ? 5.867 -2.99 3.709 1 94.12 136 LEU B O 1
ATOM 2834 N N . LEU B 1 137 ? 4.52 -4.664 3.33 1 94.94 137 LEU B N 1
ATOM 2835 C CA . LEU B 1 137 ? 5.605 -5.637 3.244 1 94.94 137 LEU B CA 1
ATOM 2836 C C . LEU B 1 137 ? 6.496 -5.352 2.041 1 94.94 137 LEU B C 1
ATOM 2838 O O . LEU B 1 137 ? 7.715 -5.516 2.115 1 94.94 137 LEU B O 1
ATOM 2842 N N . THR B 1 138 ? 5.863 -4.988 0.955 1 96.75 138 THR B N 1
ATOM 2843 C CA . THR B 1 138 ? 6.633 -4.633 -0.231 1 96.75 138 THR B CA 1
ATOM 2844 C C . THR B 1 138 ? 7.516 -3.418 0.04 1 96.75 138 THR B C 1
ATOM 2846 O O . THR B 1 138 ? 8.688 -3.402 -0.332 1 96.75 138 THR B O 1
ATOM 2849 N N . VAL B 1 139 ? 6.973 -2.42 0.694 1 97 139 VAL B N 1
ATOM 2850 C CA . VAL B 1 139 ? 7.75 -1.247 1.077 1 97 139 VAL B CA 1
ATOM 2851 C C . VAL B 1 139 ? 8.922 -1.671 1.96 1 97 139 VAL B C 1
ATOM 2853 O O . VAL B 1 139 ? 10.062 -1.245 1.739 1 97 139 VAL B O 1
ATOM 2856 N N . ASP B 1 140 ? 8.688 -2.555 2.939 1 96.44 140 ASP B N 1
ATOM 2857 C CA . ASP B 1 140 ? 9.758 -3.07 3.791 1 96.44 140 ASP B CA 1
ATOM 2858 C C . ASP B 1 140 ? 10.867 -3.697 2.955 1 96.44 140 ASP B C 1
ATOM 2860 O O . ASP B 1 140 ? 12.047 -3.43 3.186 1 96.44 140 ASP B O 1
ATOM 2864 N N . SER B 1 141 ? 10.406 -4.441 2.064 1 96.81 141 SER B N 1
ATOM 2865 C CA . SER B 1 141 ? 11.352 -5.188 1.24 1 96.81 141 SER B CA 1
ATOM 2866 C C . SER B 1 141 ? 12.203 -4.25 0.392 1 96.81 141 SER B C 1
ATOM 2868 O O . SER B 1 141 ? 13.43 -4.344 0.397 1 96.81 141 SER B O 1
ATOM 2870 N N . VAL B 1 142 ? 11.594 -3.311 -0.274 1 97.19 142 VAL B N 1
ATOM 2871 C CA . VAL B 1 142 ? 12.273 -2.465 -1.247 1 97.19 142 VAL B CA 1
ATOM 2872 C C . VAL B 1 142 ? 13.07 -1.38 -0.521 1 97.19 142 VAL B C 1
ATOM 2874 O O . VAL B 1 142 ? 14.141 -0.971 -0.982 1 97.19 142 VAL B O 1
ATOM 2877 N N . ALA B 1 143 ? 12.617 -0.965 0.614 1 96.69 143 ALA B N 1
ATOM 2878 C CA . ALA B 1 143 ? 13.242 0.157 1.305 1 96.69 143 ALA B CA 1
ATOM 2879 C C . ALA B 1 143 ? 14.344 -0.325 2.246 1 96.69 143 ALA B C 1
ATOM 2881 O O . ALA B 1 143 ? 15.359 0.353 2.426 1 96.69 143 ALA B O 1
ATOM 2882 N N . PHE B 1 144 ? 14.188 -1.536 2.846 1 96.62 144 PHE B N 1
ATOM 2883 C CA . PHE B 1 144 ? 15.023 -1.842 4 1 96.62 144 PHE B CA 1
ATOM 2884 C C . PHE B 1 144 ? 15.93 -3.031 3.713 1 96.62 144 PHE B C 1
ATOM 2886 O O . PHE B 1 144 ? 17.016 -3.146 4.289 1 96.62 144 PHE B O 1
ATOM 2893 N N . LEU B 1 145 ? 15.57 -3.902 2.891 1 96.62 145 LEU B N 1
ATOM 2894 C CA . LEU B 1 145 ? 16.328 -5.129 2.684 1 96.62 145 LEU B CA 1
ATOM 2895 C C . LEU B 1 145 ? 17.359 -4.945 1.576 1 96.62 145 LEU B C 1
ATOM 2897 O O . LEU B 1 145 ? 17.125 -4.211 0.614 1 96.62 145 LEU B O 1
ATOM 2901 N N . LYS B 1 146 ? 18.438 -5.742 1.764 1 96.19 146 LYS B N 1
ATOM 2902 C CA . LYS B 1 146 ? 19.406 -5.863 0.678 1 96.19 146 LYS B CA 1
ATOM 2903 C C . LYS B 1 146 ? 18.906 -6.816 -0.404 1 96.19 146 LYS B C 1
ATOM 2905 O O . LYS B 1 146 ? 18.047 -7.66 -0.143 1 96.19 146 LYS B O 1
ATOM 2910 N N . MET B 1 147 ? 19.406 -6.645 -1.606 1 97.75 147 MET B N 1
ATOM 2911 C CA . MET B 1 147 ? 18.922 -7.387 -2.768 1 97.75 147 MET B CA 1
ATOM 2912 C C . MET B 1 147 ? 19.047 -8.891 -2.543 1 97.75 147 MET B C 1
ATOM 2914 O O . MET B 1 147 ? 18.188 -9.656 -2.994 1 97.75 147 MET B O 1
ATOM 2918 N N . ASP B 1 148 ? 20.125 -9.328 -1.851 1 97.56 148 ASP B N 1
ATOM 2919 C CA . ASP B 1 148 ? 20.266 -10.766 -1.618 1 97.56 148 ASP B CA 1
ATOM 2920 C C . ASP B 1 148 ? 19.125 -11.305 -0.756 1 97.56 148 ASP B C 1
ATOM 2922 O O . ASP B 1 148 ? 18.609 -12.383 -1.021 1 97.56 148 ASP B O 1
ATOM 2926 N N . GLU B 1 149 ? 18.703 -10.523 0.219 1 97.31 149 GLU B N 1
ATOM 2927 C CA . GLU B 1 149 ? 17.562 -10.898 1.047 1 97.31 149 GLU B CA 1
ATOM 2928 C C . GLU B 1 149 ? 16.266 -10.867 0.246 1 97.31 149 GLU B C 1
ATOM 2930 O O . GLU B 1 149 ? 15.414 -11.75 0.393 1 97.31 149 GLU B O 1
ATOM 2935 N N . ARG B 1 150 ? 16.109 -9.82 -0.569 1 98.06 150 ARG B N 1
ATOM 2936 C CA . ARG B 1 150 ? 14.922 -9.703 -1.408 1 98.06 150 ARG B CA 1
ATOM 2937 C C . ARG B 1 150 ? 14.812 -10.883 -2.367 1 98.06 150 ARG B C 1
ATOM 2939 O O . ARG B 1 150 ? 13.719 -11.406 -2.588 1 98.06 150 ARG B O 1
ATOM 2946 N N . LEU B 1 151 ? 15.922 -11.242 -2.928 1 98.31 151 LEU B N 1
ATOM 2947 C CA . LEU B 1 151 ? 15.945 -12.391 -3.836 1 98.31 151 LEU B CA 1
ATOM 2948 C C . LEU B 1 151 ? 15.516 -13.664 -3.117 1 98.31 151 LEU B C 1
ATOM 2950 O O . LEU B 1 151 ? 14.711 -14.438 -3.641 1 98.31 151 LEU B O 1
ATOM 2954 N N . LEU B 1 152 ? 16.047 -13.844 -1.903 1 97.88 152 LEU B N 1
ATOM 2955 C CA . LEU B 1 152 ? 15.688 -15.023 -1.128 1 97.88 152 LEU B CA 1
ATOM 2956 C C . LEU B 1 152 ? 14.188 -15.055 -0.841 1 97.88 152 LEU B C 1
ATOM 2958 O O . LEU B 1 152 ? 13.547 -16.094 -0.998 1 97.88 152 LEU B O 1
ATOM 2962 N N . ASN B 1 153 ? 13.656 -13.969 -0.397 1 97.5 153 ASN B N 1
ATOM 2963 C CA . ASN B 1 153 ? 12.227 -13.875 -0.137 1 97.5 153 ASN B CA 1
ATOM 2964 C C . ASN B 1 153 ? 11.406 -14.148 -1.397 1 97.5 153 ASN B C 1
ATOM 2966 O O . ASN B 1 153 ? 10.375 -14.805 -1.339 1 97.5 153 ASN B O 1
ATOM 2970 N N . TYR B 1 154 ? 11.859 -13.625 -2.521 1 98 154 TYR B N 1
ATOM 2971 C CA . TYR B 1 154 ? 11.219 -13.844 -3.814 1 98 154 TYR B CA 1
ATOM 2972 C C . TYR B 1 154 ? 11.148 -15.328 -4.145 1 98 154 TYR B C 1
ATOM 2974 O O . TYR B 1 154 ? 10.094 -15.828 -4.547 1 98 154 TYR B O 1
ATOM 2982 N N . LEU B 1 155 ? 12.25 -15.953 -3.984 1 98.06 155 LEU B N 1
ATOM 2983 C CA . LEU B 1 155 ? 12.32 -17.375 -4.289 1 98.06 155 LEU B CA 1
ATOM 2984 C C . LEU B 1 155 ? 11.391 -18.172 -3.381 1 98.06 155 LEU B C 1
ATOM 2986 O O . LEU B 1 155 ? 10.68 -19.062 -3.844 1 98.06 155 LEU B O 1
ATOM 2990 N N . ARG B 1 156 ? 11.359 -17.859 -2.158 1 97.31 156 ARG B N 1
ATOM 2991 C CA . ARG B 1 156 ? 10.469 -18.531 -1.216 1 97.31 156 ARG B CA 1
ATOM 2992 C C . ARG B 1 156 ? 9.008 -18.328 -1.611 1 97.31 156 ARG B C 1
ATOM 2994 O O . ARG B 1 156 ? 8.219 -19.281 -1.585 1 97.31 156 ARG B O 1
ATOM 3001 N N . GLU B 1 157 ? 8.688 -17.141 -1.915 1 96.75 157 GLU B N 1
ATOM 3002 C CA . GLU B 1 157 ? 7.312 -16.844 -2.305 1 96.75 157 GLU B CA 1
ATOM 3003 C C . GLU B 1 157 ? 6.922 -17.578 -3.578 1 96.75 157 GLU B C 1
ATOM 3005 O O . GLU B 1 157 ? 5.793 -18.047 -3.705 1 96.75 157 GLU B O 1
ATOM 3010 N N . LYS B 1 158 ? 7.871 -17.609 -4.52 1 96.38 158 LYS B N 1
ATOM 3011 C CA . LYS B 1 158 ? 7.629 -18.312 -5.77 1 96.38 158 LYS B CA 1
ATOM 3012 C C . LYS B 1 158 ? 7.336 -19.797 -5.508 1 96.38 158 LYS B C 1
ATOM 3014 O O . LYS B 1 158 ? 6.395 -20.359 -6.07 1 96.38 158 LYS B O 1
ATOM 3019 N N . VAL B 1 159 ? 8.109 -20.375 -4.691 1 96.44 159 VAL B N 1
ATOM 3020 C CA . VAL B 1 159 ? 7.914 -21.766 -4.332 1 96.44 159 VAL B CA 1
ATOM 3021 C C . VAL B 1 159 ? 6.539 -21.953 -3.689 1 96.44 159 VAL B C 1
ATOM 3023 O O . VAL B 1 159 ? 5.809 -22.891 -4.023 1 96.44 159 VAL B O 1
ATOM 3026 N N . ARG B 1 160 ? 6.227 -21.094 -2.781 1 96 160 ARG B N 1
ATOM 3027 C CA . ARG B 1 160 ? 4.961 -21.172 -2.059 1 96 160 ARG B CA 1
ATOM 3028 C C . ARG B 1 160 ? 3.777 -21.062 -3.012 1 96 160 ARG B C 1
ATOM 3030 O O . ARG B 1 160 ? 2.867 -21.891 -2.982 1 96 160 ARG B O 1
ATOM 3037 N N . VAL B 1 161 ? 3.791 -20.141 -3.914 1 95.62 161 VAL B N 1
ATOM 3038 C CA . VAL B 1 161 ? 2.639 -19.812 -4.746 1 95.62 161 VAL B CA 1
ATOM 3039 C C . VAL B 1 161 ? 2.494 -20.859 -5.859 1 95.62 161 VAL B C 1
ATOM 3041 O O . VAL B 1 161 ? 1.383 -21.141 -6.312 1 95.62 161 VAL B O 1
ATOM 3044 N N . THR B 1 162 ? 3.576 -21.406 -6.332 1 95.12 162 THR B N 1
ATOM 3045 C CA . THR B 1 162 ? 3.521 -22.359 -7.43 1 95.12 162 THR B CA 1
ATOM 3046 C C . THR B 1 162 ? 3.471 -23.797 -6.898 1 95.12 162 THR B C 1
ATOM 3048 O O . THR B 1 162 ? 3.201 -24.734 -7.652 1 95.12 162 THR B O 1
ATOM 3051 N N . ASN B 1 163 ? 3.738 -23.859 -5.621 1 94.62 163 ASN B N 1
ATOM 3052 C CA . ASN B 1 163 ? 3.828 -25.172 -4.984 1 94.62 163 ASN B CA 1
ATOM 3053 C C . ASN B 1 163 ? 4.809 -26.078 -5.719 1 94.62 163 ASN B C 1
ATOM 3055 O O . ASN B 1 163 ? 4.484 -27.219 -6.027 1 94.62 163 ASN B O 1
ATOM 3059 N N . SER B 1 164 ? 5.914 -25.531 -6.066 1 95.62 164 SER B N 1
ATOM 3060 C CA . SER B 1 164 ? 6.965 -26.25 -6.785 1 95.62 164 SER B CA 1
ATOM 3061 C C . SER B 1 164 ? 8.352 -25.781 -6.344 1 95.62 164 SER B C 1
ATOM 3063 O O . SER B 1 164 ? 8.562 -24.594 -6.117 1 95.62 164 SER B O 1
ATOM 3065 N N . SER B 1 165 ? 9.242 -26.688 -6.262 1 96.38 165 SER B N 1
ATOM 3066 C CA . SER B 1 165 ? 10.625 -26.328 -5.945 1 96.38 165 SER B CA 1
ATOM 3067 C C . SER B 1 165 ? 11.398 -25.953 -7.203 1 96.38 165 SER B C 1
ATOM 3069 O O . SER B 1 165 ? 12.57 -25.578 -7.125 1 96.38 165 SER B O 1
ATOM 3071 N N . ILE B 1 166 ? 10.719 -26.047 -8.289 1 97.06 166 ILE B N 1
ATOM 3072 C CA . ILE B 1 166 ? 11.328 -25.688 -9.562 1 97.06 166 ILE B CA 1
ATOM 3073 C C . ILE B 1 166 ? 10.797 -24.328 -10.023 1 97.06 166 ILE B C 1
ATOM 3075 O O . ILE B 1 166 ? 9.594 -24.141 -10.18 1 97.06 166 ILE B O 1
ATOM 3079 N N . ILE B 1 167 ? 11.711 -23.469 -10.164 1 96.56 167 ILE B N 1
ATOM 3080 C CA . ILE B 1 167 ? 11.383 -22.125 -10.656 1 96.56 167 ILE 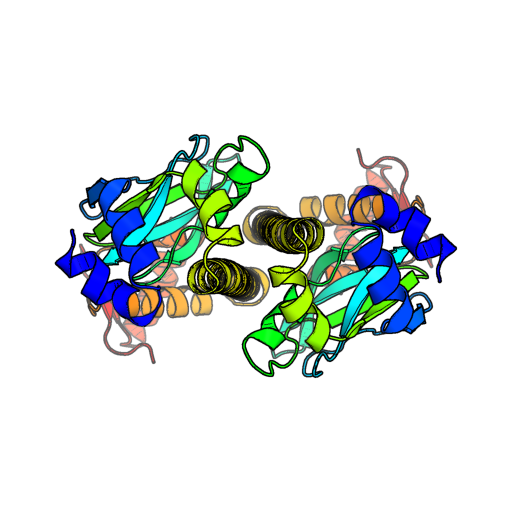B CA 1
ATOM 3081 C C . ILE B 1 167 ? 11.82 -22 -12.117 1 96.56 167 ILE B C 1
ATOM 3083 O O . ILE B 1 167 ? 13.008 -22.094 -12.422 1 96.56 167 ILE B O 1
ATOM 3087 N N . LYS B 1 168 ? 10.922 -21.703 -12.969 1 94.69 168 LYS B N 1
ATOM 3088 C CA . LYS B 1 168 ? 11.195 -21.703 -14.398 1 94.69 168 LYS B CA 1
ATOM 3089 C C . LYS B 1 168 ? 11.562 -20.312 -14.898 1 94.69 168 LYS B C 1
ATOM 3091 O O . LYS B 1 168 ? 11.914 -20.141 -16.062 1 94.69 168 LYS B O 1
ATOM 3096 N N . ASN B 1 169 ? 11.594 -19.344 -14.086 1 95.38 169 ASN B N 1
ATOM 3097 C CA . ASN B 1 169 ? 11.922 -17.969 -14.469 1 95.38 169 ASN B CA 1
ATOM 3098 C C . ASN B 1 169 ? 13.383 -17.844 -14.883 1 95.38 169 ASN B C 1
ATOM 3100 O O . ASN B 1 169 ? 14.266 -18.453 -14.273 1 95.38 169 ASN B O 1
ATOM 3104 N N . THR B 1 170 ? 13.578 -17.031 -15.906 1 96.31 170 THR B N 1
ATOM 3105 C CA . THR B 1 170 ? 14.945 -16.672 -16.281 1 96.31 170 THR B CA 1
ATOM 3106 C C . THR B 1 170 ? 15.5 -15.633 -15.312 1 96.31 170 THR B C 1
ATOM 3108 O O . THR B 1 170 ? 14.75 -14.984 -14.578 1 96.31 170 THR B O 1
ATOM 3111 N N . HIS B 1 171 ? 16.828 -15.516 -15.352 1 97.69 171 HIS B N 1
ATOM 3112 C CA . HIS B 1 171 ? 17.438 -14.484 -14.539 1 97.69 171 HIS B CA 1
ATOM 3113 C C . HIS B 1 171 ? 16.875 -13.102 -14.875 1 97.69 171 HIS B C 1
ATOM 3115 O O . HIS B 1 171 ? 16.672 -12.281 -13.977 1 97.69 171 HIS B O 1
ATOM 3121 N N . GLN B 1 172 ? 16.594 -12.906 -16.156 1 96.69 172 GLN B N 1
ATOM 3122 C CA . GLN B 1 172 ? 16.062 -11.625 -16.594 1 96.69 172 GLN B CA 1
ATOM 3123 C C . GLN B 1 172 ? 14.664 -11.375 -16.031 1 96.69 172 GLN B C 1
ATOM 3125 O O . GLN B 1 172 ? 14.352 -10.258 -15.594 1 96.69 172 GLN B O 1
ATOM 3130 N N . GLU B 1 173 ? 13.852 -12.359 -16.047 1 96.31 173 GLU B N 1
ATOM 3131 C CA . GLU B 1 173 ? 12.5 -12.234 -15.508 1 96.31 173 GLU B CA 1
ATOM 3132 C C . GLU B 1 173 ? 12.531 -11.93 -14.008 1 96.31 173 GLU B C 1
ATOM 3134 O O . GLU B 1 173 ? 11.766 -11.102 -13.523 1 96.31 173 GLU B O 1
ATOM 3139 N N . ILE B 1 174 ? 13.422 -12.594 -13.305 1 97.94 174 ILE B N 1
ATOM 3140 C CA . ILE B 1 174 ? 13.578 -12.352 -11.875 1 97.94 174 ILE B CA 1
ATOM 3141 C C . ILE B 1 174 ? 14.07 -10.922 -11.641 1 97.94 174 ILE B C 1
ATOM 3143 O O . ILE B 1 174 ? 13.602 -10.242 -10.727 1 97.94 174 ILE B O 1
ATOM 3147 N N . ALA B 1 175 ? 15.023 -10.531 -12.492 1 97.81 175 ALA B N 1
ATOM 3148 C CA . ALA B 1 175 ? 15.539 -9.172 -12.406 1 97.81 175 ALA B CA 1
ATOM 3149 C C . ALA B 1 175 ? 14.422 -8.141 -12.562 1 97.81 175 ALA B C 1
ATOM 3151 O O . ALA B 1 175 ? 14.359 -7.16 -11.82 1 97.81 175 ALA B O 1
ATOM 3152 N N . TYR B 1 176 ? 13.508 -8.359 -13.453 1 96.38 176 TYR B N 1
ATOM 3153 C CA . TYR B 1 176 ? 12.375 -7.461 -13.68 1 96.38 176 TYR B CA 1
ATOM 3154 C C . TYR B 1 176 ? 11.469 -7.422 -12.453 1 96.38 176 TYR B C 1
ATOM 3156 O O . TYR B 1 176 ? 11.102 -6.344 -11.977 1 96.38 176 TYR B O 1
ATOM 3164 N N . ASP B 1 177 ? 11.195 -8.594 -11.93 1 97.31 177 ASP B N 1
ATOM 3165 C CA . ASP B 1 177 ? 10.297 -8.695 -10.781 1 97.31 177 ASP B CA 1
ATOM 3166 C C . ASP B 1 177 ? 10.867 -7.961 -9.57 1 97.31 177 ASP B C 1
ATOM 3168 O O . ASP B 1 177 ? 10.109 -7.43 -8.758 1 97.31 177 ASP B O 1
ATOM 3172 N N . LEU B 1 178 ? 12.164 -7.91 -9.492 1 98.19 178 LEU B N 1
ATOM 3173 C CA . LEU B 1 178 ? 12.805 -7.352 -8.305 1 98.19 178 LEU B CA 1
ATOM 3174 C C . LEU B 1 178 ? 13.344 -5.953 -8.586 1 98.19 178 LEU B C 1
ATOM 3176 O O . LEU B 1 178 ? 14.016 -5.363 -7.734 1 98.19 178 LEU B O 1
ATOM 3180 N N . HIS B 1 179 ? 13.07 -5.402 -9.805 1 97.38 179 HIS B N 1
ATOM 3181 C CA . HIS B 1 179 ? 13.617 -4.121 -10.234 1 97.38 179 HIS B CA 1
ATOM 3182 C C . HIS B 1 179 ? 15.125 -4.055 -9.992 1 97.38 179 HIS B C 1
ATOM 3184 O O . HIS B 1 179 ? 15.609 -3.129 -9.336 1 97.38 179 HIS B O 1
ATOM 3190 N N . SER B 1 180 ? 15.812 -5.016 -10.547 1 97.56 180 SER B N 1
ATOM 3191 C CA . SER B 1 180 ? 17.266 -5.133 -10.492 1 97.56 180 SER B CA 1
ATOM 3192 C C . SER B 1 180 ? 17.844 -5.457 -11.867 1 97.56 180 SER B C 1
ATOM 3194 O O . SER B 1 180 ? 17.156 -5.32 -12.883 1 97.56 180 SER B O 1
ATOM 3196 N N . SER B 1 181 ? 19.109 -5.633 -11.953 1 97.25 181 SER B N 1
ATOM 3197 C CA . SER B 1 181 ? 19.734 -6.004 -13.211 1 97.25 181 SER B CA 1
ATOM 3198 C C . SER B 1 181 ? 20 -7.504 -13.281 1 97.25 181 SER B C 1
ATOM 3200 O O . SER B 1 181 ? 20.188 -8.156 -12.25 1 97.25 181 SER B O 1
ATOM 3202 N N . ARG B 1 182 ? 19.969 -7.945 -14.531 1 97.5 182 ARG B N 1
ATOM 3203 C CA . ARG B 1 182 ? 20.25 -9.359 -14.742 1 97.5 182 ARG B CA 1
ATOM 3204 C C . ARG B 1 182 ? 21.609 -9.734 -14.172 1 97.5 182 ARG B C 1
ATOM 3206 O O . ARG B 1 182 ? 21.766 -10.82 -13.609 1 97.5 182 ARG B O 1
ATOM 3213 N N . VAL B 1 183 ? 22.578 -8.883 -14.273 1 98.5 183 VAL B N 1
ATOM 3214 C CA . VAL B 1 183 ? 23.953 -9.125 -13.812 1 98.5 183 VAL B CA 1
ATOM 3215 C C . VAL B 1 183 ? 23.953 -9.352 -12.297 1 98.5 183 VAL B C 1
ATOM 3217 O O . VAL B 1 183 ? 24.531 -10.32 -11.805 1 98.5 183 VAL B O 1
ATOM 3220 N N . VAL B 1 184 ? 23.266 -8.516 -11.594 1 98.5 184 VAL B N 1
ATOM 3221 C CA . VAL B 1 184 ? 23.203 -8.602 -10.141 1 98.5 184 VAL B CA 1
ATOM 3222 C C . VAL B 1 184 ? 22.5 -9.898 -9.727 1 98.5 184 VAL B C 1
ATOM 3224 O O . VAL B 1 184 ? 23 -10.633 -8.875 1 98.5 184 VAL B O 1
ATOM 3227 N N . ILE B 1 185 ? 21.422 -10.18 -10.344 1 98.56 185 ILE B N 1
ATOM 3228 C CA . ILE B 1 185 ? 20.641 -11.367 -10.016 1 98.56 185 ILE B CA 1
ATOM 3229 C C . ILE B 1 185 ? 21.469 -12.625 -10.289 1 98.56 185 ILE B C 1
ATOM 3231 O O . ILE B 1 185 ? 21.484 -13.547 -9.477 1 98.56 185 ILE B O 1
ATOM 3235 N N . SER B 1 186 ? 22.109 -12.617 -11.406 1 98.38 186 SER B N 1
ATOM 3236 C CA . SER B 1 186 ? 22.938 -13.766 -11.766 1 98.38 186 SER B CA 1
ATOM 3237 C C . SER B 1 186 ? 24.016 -14.016 -10.719 1 98.38 186 SER B C 1
ATOM 3239 O O . SER B 1 186 ? 24.25 -15.156 -10.328 1 98.38 186 SER B O 1
ATOM 3241 N N . ARG B 1 187 ? 24.625 -12.945 -10.289 1 98.62 187 ARG B N 1
ATOM 3242 C CA . ARG B 1 187 ? 25.672 -13.055 -9.273 1 98.62 187 ARG B CA 1
ATOM 3243 C C . ARG B 1 187 ? 25.109 -13.602 -7.969 1 98.62 187 ARG B C 1
ATOM 3245 O O . ARG B 1 187 ? 25.719 -14.461 -7.332 1 98.62 187 ARG B O 1
ATOM 3252 N N . LEU B 1 188 ? 24.016 -13.102 -7.555 1 98.56 188 LEU B N 1
ATOM 3253 C CA . LEU B 1 188 ? 23.406 -13.508 -6.289 1 98.56 188 LEU B CA 1
ATOM 3254 C C . LEU B 1 188 ? 22.938 -14.953 -6.352 1 98.56 188 LEU B C 1
ATOM 3256 O O . LEU B 1 188 ? 23.047 -15.688 -5.367 1 98.56 188 LEU B O 1
ATOM 3260 N N . LEU B 1 189 ? 22.422 -15.328 -7.496 1 98.38 189 LEU B N 1
ATOM 3261 C CA . LEU B 1 189 ? 22 -16.719 -7.672 1 98.38 189 LEU B CA 1
ATOM 3262 C C . LEU B 1 189 ? 23.188 -17.656 -7.633 1 98.38 189 LEU B C 1
ATOM 3264 O O . LEU B 1 189 ? 23.109 -18.734 -7.055 1 98.38 189 LEU B O 1
ATOM 3268 N N . LYS B 1 190 ? 24.281 -17.25 -8.258 1 98.38 190 LYS B N 1
ATOM 3269 C CA . LYS B 1 190 ? 25.5 -18.047 -8.219 1 98.38 190 LYS B CA 1
ATOM 3270 C C . LYS B 1 190 ? 25.984 -18.219 -6.785 1 98.38 190 LYS B C 1
ATOM 3272 O O . LYS B 1 190 ? 26.453 -19.297 -6.41 1 98.38 190 LYS B O 1
ATOM 3277 N N . LYS B 1 191 ? 25.891 -17.156 -6.051 1 98.06 191 LYS B N 1
ATOM 3278 C CA . LYS B 1 191 ? 26.266 -17.219 -4.645 1 98.06 191 LYS B CA 1
ATOM 3279 C C . LYS B 1 191 ? 25.422 -18.234 -3.885 1 98.06 191 LYS B C 1
ATOM 3281 O O . LYS B 1 191 ? 25.938 -19.016 -3.084 1 98.06 191 LYS B O 1
ATOM 3286 N N . LEU B 1 192 ? 24.125 -18.219 -4.105 1 97.75 192 LEU B N 1
ATOM 3287 C CA . LEU B 1 192 ? 23.203 -19.156 -3.465 1 97.75 192 LEU B CA 1
ATOM 3288 C C . LEU B 1 192 ? 23.516 -20.594 -3.875 1 97.75 192 LEU B C 1
ATOM 3290 O O . LEU B 1 192 ? 23.359 -21.516 -3.072 1 97.75 192 LEU B O 1
ATOM 3294 N N . GLU B 1 193 ? 23.891 -20.75 -5.098 1 98 193 GLU B N 1
ATOM 3295 C CA . GLU B 1 193 ? 24.266 -22.078 -5.578 1 98 193 GLU B CA 1
ATOM 3296 C C . GLU B 1 193 ? 25.516 -22.594 -4.875 1 98 193 GLU B C 1
ATOM 3298 O O . GLU B 1 193 ? 25.594 -23.766 -4.496 1 98 193 GLU B O 1
ATOM 3303 N N . LYS B 1 194 ? 26.438 -21.719 -4.762 1 97.81 194 LYS B N 1
ATOM 3304 C CA . LYS B 1 194 ? 27.672 -22.078 -4.059 1 97.81 194 LYS B CA 1
ATOM 3305 C C . LYS B 1 194 ? 27.375 -22.5 -2.621 1 97.81 194 LYS B C 1
ATOM 3307 O O . LYS B 1 194 ? 28.062 -23.359 -2.072 1 97.81 194 LYS B O 1
ATOM 3312 N N . LEU B 1 195 ? 26.406 -21.906 -2.047 1 96.88 195 LEU B N 1
ATOM 3313 C CA . LEU B 1 195 ? 26 -22.219 -0.678 1 96.88 195 LEU B CA 1
ATOM 3314 C C . LEU B 1 195 ? 25.125 -23.469 -0.636 1 96.88 195 LEU B C 1
ATOM 3316 O O . LEU B 1 195 ? 24.594 -23.812 0.419 1 96.88 195 LEU B O 1
ATOM 3320 N N . GLU B 1 196 ? 24.875 -24.016 -1.769 1 96.88 196 GLU B N 1
ATOM 3321 C CA . GLU B 1 196 ? 24.125 -25.266 -1.937 1 96.88 196 GLU B CA 1
ATOM 3322 C C . GLU B 1 196 ? 22.656 -25.078 -1.557 1 96.88 196 GLU B C 1
ATOM 3324 O O . GLU B 1 196 ? 22.016 -26.016 -1.07 1 96.88 196 GLU B O 1
ATOM 3329 N N . LYS B 1 197 ? 22.188 -23.875 -1.716 1 97.5 197 LYS B N 1
ATOM 3330 C CA . LYS B 1 197 ? 20.781 -23.594 -1.417 1 97.5 197 LYS B CA 1
ATOM 3331 C C . LYS B 1 197 ? 19.906 -23.844 -2.639 1 97.5 197 LYS B C 1
ATOM 3333 O O . LYS B 1 197 ? 18.719 -24.141 -2.502 1 97.5 197 LYS B O 1
ATOM 3338 N N . ILE B 1 198 ? 20.547 -23.656 -3.768 1 98.31 198 ILE B N 1
ATOM 3339 C CA . ILE B 1 198 ? 19.828 -23.844 -5.02 1 98.31 198 ILE B CA 1
ATOM 3340 C C . ILE B 1 198 ? 20.734 -24.531 -6.039 1 98.31 198 ILE B C 1
ATOM 3342 O O . ILE B 1 198 ? 21.938 -24.672 -5.809 1 98.31 198 ILE B O 1
ATOM 3346 N N . GLU B 1 199 ? 20.141 -25.016 -7.145 1 98.12 199 GLU B N 1
ATOM 3347 C CA . GLU B 1 199 ? 20.844 -25.5 -8.32 1 98.12 199 GLU B CA 1
ATOM 3348 C C . GLU B 1 199 ? 20.406 -24.766 -9.578 1 98.12 199 GLU B C 1
ATOM 3350 O O . GLU B 1 199 ? 19.203 -24.656 -9.859 1 98.12 199 GLU B O 1
ATOM 3355 N N . LEU B 1 200 ? 21.375 -24.266 -10.234 1 97.69 200 LEU B N 1
ATOM 3356 C CA . LEU B 1 200 ? 21.078 -23.547 -11.469 1 97.69 200 LEU B CA 1
ATOM 3357 C C . LEU B 1 200 ? 21.156 -24.469 -12.672 1 97.69 200 LEU B C 1
ATOM 3359 O O . LEU B 1 200 ? 22.125 -25.219 -12.82 1 97.69 200 LEU B O 1
ATOM 3363 N N . HIS B 1 201 ? 20.156 -24.453 -13.453 1 96.31 201 HIS B N 1
ATOM 3364 C CA . HIS B 1 201 ? 20.109 -25.172 -14.727 1 96.31 201 HIS B CA 1
ATOM 3365 C C . HIS B 1 201 ? 19.828 -24.203 -15.883 1 96.31 201 HIS B C 1
ATOM 3367 O O . HIS B 1 201 ? 19.578 -23.016 -15.664 1 96.31 201 HIS B O 1
ATOM 3373 N N . ARG B 1 202 ? 19.891 -24.656 -17.109 1 91.88 202 ARG B N 1
ATOM 3374 C CA . ARG B 1 202 ? 19.75 -23.797 -18.281 1 91.88 202 ARG B CA 1
ATOM 3375 C C . ARG B 1 202 ? 18.359 -23.188 -18.344 1 91.88 202 ARG B C 1
ATOM 3377 O O . ARG B 1 202 ? 18.203 -22.016 -18.688 1 91.88 202 ARG B O 1
ATOM 3384 N N . ASN B 1 203 ? 17.391 -23.953 -17.875 1 91.88 203 ASN B N 1
ATOM 3385 C CA . ASN B 1 203 ? 16.031 -23.453 -18.109 1 91.88 203 ASN B CA 1
ATOM 3386 C C . ASN B 1 203 ? 15.242 -23.344 -16.812 1 91.88 203 ASN B C 1
ATOM 3388 O O . ASN B 1 203 ? 14.039 -23.078 -16.828 1 91.88 203 ASN B O 1
ATOM 3392 N N . HIS B 1 204 ? 15.875 -23.562 -15.734 1 96.94 204 HIS B N 1
ATOM 3393 C CA . HIS B 1 204 ? 15.148 -23.484 -14.469 1 96.94 204 HIS B CA 1
ATOM 3394 C C . HIS B 1 204 ? 16.094 -23.422 -13.281 1 96.94 204 HIS B C 1
ATOM 3396 O O . HIS B 1 204 ? 17.297 -23.641 -13.43 1 96.94 204 HIS B O 1
ATOM 3402 N N . ILE B 1 205 ? 15.594 -23.031 -12.156 1 97.94 205 ILE B N 1
ATOM 3403 C CA . ILE B 1 205 ? 16.281 -23 -10.867 1 97.94 205 ILE B CA 1
ATOM 3404 C C . ILE B 1 205 ? 15.633 -24.016 -9.922 1 97.94 205 ILE B C 1
ATOM 3406 O O . ILE B 1 205 ? 14.414 -23.984 -9.719 1 97.94 205 ILE B O 1
ATOM 3410 N N . LYS B 1 206 ? 16.391 -24.906 -9.406 1 98.31 206 LYS B N 1
ATOM 3411 C CA . LYS B 1 206 ? 15.891 -25.859 -8.414 1 98.31 206 LYS B CA 1
ATOM 3412 C C . LYS B 1 206 ? 16.219 -25.406 -7 1 98.31 206 LYS B C 1
ATOM 3414 O O . LYS B 1 206 ? 17.375 -25.156 -6.668 1 98.31 206 LYS B O 1
ATOM 3419 N N . ILE B 1 207 ? 15.219 -25.281 -6.168 1 97.75 207 ILE B N 1
ATOM 3420 C CA . ILE B 1 207 ? 15.391 -24.859 -4.781 1 97.75 207 ILE B CA 1
ATOM 3421 C C . ILE B 1 207 ? 15.695 -26.078 -3.908 1 97.75 207 ILE B C 1
ATOM 3423 O O . ILE B 1 207 ? 14.945 -27.062 -3.918 1 97.75 207 ILE B O 1
ATOM 3427 N N . ILE B 1 208 ? 16.766 -26.078 -3.207 1 96.5 208 ILE B N 1
ATOM 3428 C CA . ILE B 1 208 ? 17.156 -27.156 -2.324 1 96.5 208 ILE B CA 1
ATOM 3429 C C . ILE B 1 208 ? 16.75 -26.844 -0.889 1 96.5 208 ILE B C 1
ATOM 3431 O O . ILE B 1 208 ? 15.984 -27.594 -0.275 1 96.5 208 ILE B O 1
ATOM 3435 N N . ASN B 1 209 ? 17.25 -25.719 -0.362 1 93.25 209 ASN B N 1
ATOM 3436 C CA . ASN B 1 209 ? 16.891 -25.281 0.985 1 93.25 209 ASN B CA 1
ATOM 3437 C C . ASN B 1 209 ? 17.078 -23.781 1.152 1 93.25 209 ASN B C 1
ATOM 3439 O O . ASN B 1 209 ? 18.219 -23.312 1.312 1 93.25 209 ASN B O 1
ATOM 3443 N N . ILE B 1 210 ? 15.945 -23.141 1.146 1 86.31 210 ILE B N 1
ATOM 3444 C CA . ILE B 1 210 ? 16.078 -21.688 1.3 1 86.31 210 ILE B CA 1
ATOM 3445 C C . ILE B 1 210 ? 15.352 -21.234 2.566 1 86.31 210 ILE B C 1
ATOM 3447 O O . ILE B 1 210 ? 14.969 -20.078 2.688 1 86.31 210 ILE B O 1
ATOM 3451 N N . SER B 1 211 ? 15.258 -22.125 3.531 1 77.56 211 SER B N 1
ATOM 3452 C CA . SER B 1 211 ? 14.688 -21.75 4.824 1 77.56 211 SER B CA 1
ATOM 3453 C C . SER B 1 211 ? 15.594 -20.766 5.559 1 77.56 211 SER B C 1
ATOM 3455 O O . SER B 1 211 ? 16.812 -20.797 5.406 1 77.56 211 SER B O 1
#

Radius of gyration: 23.18 Å; Cα contacts (8 Å, |Δi|>4): 757; chains: 2; bounding box: 56×56×42 Å

Foldseek 3Di:
DLVLCCVQCVVLFDPVVSVVLVVAKDKDKDFAFDWPADFQDWQFWKKQWSAAKKWKWAADPVGFIATQDMDGGLAIDLVNLVCVVPRDTDRIIIGGNGTTMIIIGGNVVLVVCCVVTPSSVVSSVVNVVVSVVSNVVSCCLLPPDDVLVSLLVVLVRSCVRVVFQKAQDDLCRSCRHHVHDSVVSVVSVVVCVVVVQWDDDPGIIGGDHSD/DLVLCCVQCVVLFDPVVSVVLVVAKDKDKDFAFDWPADFQDWQFWKKQWSAAKKWKWAADPVGFIATQDMDGGLAIDLVNLVCVVPRDTDRIIIGGNGTTMIITGGNVVLVVCCVVTPSSVVSSVVNVVVSVVSNVVSCCLLPPDDPLVSLLVVLVRSCVRVVFQKAQDDLCRSCRHHVHDSVVSVVSVVVCVVVVQWDDDPGIIGGDHSD

Sequence (422 aa):
MIEELKNSYGTLFEDQLLQEILEVATYKEVPEGFKLIEIGDYVKSMPLLVSGAIKILREDTEGDELLLYYLEKGETCTMTMACCMGQKKSEIRAIAETDAKLIMVPIEKMEIWTSKYKSWRDFVFESYHNRINELLLTVDSVAFLKMDERLLNYLREKVRVTNSSIIKNTHQEIAYDLHSSRVVISRLLKKLEKLEKIELHRNHIKIINISMIEELKNSYGTLFEDQLLQEILEVATYKEVPEGFKLIEIGDYVKSMPLLVSGAIKILREDTEGDELLLYYLEKGETCTMTMACCMGQKKSEIRAIAETDAKLIMVPIEKMEIWTSKYKSWRDFVFESYHNRINELLLTVDSVAFLKMDERLLNYLREKVRVTNSSIIKNTHQEIAYDLHSSRVVISRLLKKLEKLEKIELHRNHIKIINIS

InterPro domains:
  IPR000595 Cyclic nucleotide-binding domain [PF00027] (28-111)
  IPR000595 Cyclic nucleotide-binding domain [PS50042] (13-76)
  IPR000595 Cyclic nucleotide-binding domain [cd00038] (13-111)
  IPR012318 Crp-type HTH domain [PF13545] (150-210)
  IPR014710 RmlC-like jelly roll fold [G3DSA:2.60.120.10] (11-142)
  IPR018490 Cyclic nucleotide-binding domain superfamily [SSF51206] (13-143)
  IPR036388 Winged helix-like DNA-binding domain superfamily [G3DSA:1.10.10.10] (143-211)
  IPR036390 Winged helix DNA-binding domain superfamily [SSF46785] (143-210)
  IPR050397 Global Transcriptional Regulators in Environmental Response [PTHR24567] (15-201)

pLDDT: mean 92.44, std 8.41, range [54.06, 98.62]

Solvent-accessible surface area (backbone atoms only — not comparable to full-atom values): 22316 Å² total; per-residue (Å²): 104,67,67,54,46,43,73,57,40,44,90,60,41,50,70,67,53,53,52,52,46,67,71,66,36,45,76,46,77,46,51,55,67,39,71,78,38,49,62,63,36,75,67,64,48,36,45,39,31,55,36,44,27,33,36,34,30,38,64,52,97,83,67,51,35,32,54,56,52,74,42,38,58,72,34,60,58,57,71,48,57,50,32,81,78,41,93,47,57,35,78,40,31,31,29,23,67,30,53,30,34,32,39,34,32,49,51,78,50,49,65,54,38,47,74,73,32,69,42,50,34,50,50,53,52,49,42,46,50,52,49,46,51,45,50,54,52,39,40,48,43,60,66,70,46,52,68,68,57,45,49,50,53,50,51,52,49,49,27,64,72,65,68,37,55,62,40,64,65,49,54,56,56,51,10,37,41,64,59,55,47,43,68,58,43,47,52,51,49,50,51,38,32,74,68,61,24,32,44,84,53,96,70,32,33,39,59,69,54,84,124,103,67,67,53,45,44,74,57,41,43,91,60,41,51,70,68,53,52,53,52,46,66,72,66,36,45,76,46,78,45,51,53,68,39,72,77,38,48,62,62,37,75,68,65,48,36,45,39,32,55,36,45,27,33,36,34,32,37,65,51,96,83,69,52,35,31,56,57,52,74,45,39,58,74,34,60,57,57,72,49,57,50,32,82,80,42,93,48,58,36,76,40,31,31,30,24,68,30,52,28,34,32,39,35,31,47,49,77,50,50,64,53,38,46,74,72,32,68,43,50,34,51,49,52,53,49,41,47,51,50,50,45,50,45,50,52,53,38,41,47,43,59,67,69,48,54,67,69,56,46,50,51,54,49,52,52,50,48,27,63,72,66,69,37,58,63,40,64,66,48,53,57,57,51,10,37,40,65,60,56,46,44,68,58,42,47,52,50,50,51,52,38,31,74,69,59,24,34,46,83,53,96,69,31,35,39,59,70,55,84,126